Protein AF-A0A0D3B4V9-F1 (afdb_monomer_lite)

pLDDT: mean 72.5, std 13.06, range [31.33, 91.0]

Structure (mmCIF, N/CA/C/O backbone):
data_AF-A0A0D3B4V9-F1
#
_entry.id   AF-A0A0D3B4V9-F1
#
loop_
_atom_site.group_PDB
_atom_site.id
_atom_site.type_symbol
_atom_site.label_atom_id
_atom_site.label_alt_id
_atom_site.label_comp_id
_atom_site.label_asym_id
_atom_site.label_entity_id
_atom_site.label_seq_id
_atom_site.pdbx_PDB_ins_code
_atom_site.Cartn_x
_atom_site.Cartn_y
_atom_site.Cartn_z
_atom_site.occupancy
_atom_site.B_iso_or_equiv
_atom_site.auth_seq_id
_atom_site.auth_comp_id
_atom_site.auth_asym_id
_atom_site.auth_atom_id
_atom_site.pdbx_PDB_model_num
ATOM 1 N N . MET A 1 1 ? -66.317 37.861 116.260 1.00 33.59 1 MET A N 1
ATOM 2 C CA . MET A 1 1 ? -66.337 36.387 116.165 1.00 33.59 1 MET A CA 1
ATOM 3 C C . MET A 1 1 ? -65.872 36.013 114.770 1.00 33.59 1 MET A C 1
ATOM 5 O O . MET A 1 1 ? -66.679 35.952 113.853 1.00 33.59 1 MET A O 1
ATOM 9 N N . GLU A 1 2 ? -64.557 35.891 114.591 1.00 39.44 2 GLU A N 1
ATOM 10 C CA . GLU A 1 2 ? -63.971 35.376 113.352 1.00 39.44 2 GLU A CA 1
ATOM 11 C C . GLU A 1 2 ? -64.182 33.865 113.325 1.00 39.44 2 GLU A C 1
ATOM 13 O O . GLU A 1 2 ? -63.666 33.138 114.172 1.00 39.44 2 GLU A O 1
ATOM 18 N N . THR A 1 3 ? -64.994 33.395 112.386 1.00 47.38 3 THR A N 1
ATOM 19 C CA . THR A 1 3 ? -65.165 31.973 112.121 1.00 47.38 3 THR A CA 1
ATOM 20 C C . THR A 1 3 ? -63.872 31.440 111.511 1.00 47.38 3 THR A C 1
ATOM 22 O O . THR A 1 3 ? -63.506 31.781 110.385 1.00 47.38 3 THR A O 1
ATOM 25 N N . THR A 1 4 ? -63.147 30.611 112.260 1.00 51.94 4 THR A N 1
ATOM 26 C CA . THR A 1 4 ? -62.077 29.768 111.726 1.00 51.94 4 THR A CA 1
ATOM 27 C C . THR A 1 4 ? -62.685 28.861 110.661 1.00 51.94 4 THR A C 1
ATOM 29 O O . THR A 1 4 ? -63.383 27.895 110.954 1.00 51.94 4 THR A O 1
ATOM 32 N N . LYS A 1 5 ? -62.487 29.227 109.395 1.00 58.50 5 LYS A N 1
ATOM 33 C CA . LYS A 1 5 ? -62.907 28.425 108.249 1.00 58.50 5 LYS A CA 1
ATOM 34 C C . LYS A 1 5 ? -62.027 27.174 108.188 1.00 58.50 5 LYS A C 1
ATOM 36 O O . LYS A 1 5 ? -60.846 27.273 107.862 1.00 58.50 5 LYS A O 1
ATOM 41 N N . ASP A 1 6 ? -62.595 26.020 108.520 1.00 65.69 6 ASP A N 1
ATOM 42 C CA . ASP A 1 6 ? -61.919 24.730 108.393 1.00 65.69 6 ASP A CA 1
ATOM 43 C C . ASP A 1 6 ? -61.948 24.259 106.931 1.00 65.69 6 ASP A C 1
ATOM 45 O O . ASP A 1 6 ? -62.986 23.860 106.397 1.00 65.69 6 ASP A O 1
ATOM 49 N N . TYR A 1 7 ? -60.783 24.329 106.285 1.00 65.94 7 TYR A N 1
ATOM 50 C CA . TYR A 1 7 ? -60.588 23.932 104.892 1.00 65.94 7 TYR A CA 1
ATOM 51 C C . TYR A 1 7 ? -60.899 22.449 104.668 1.00 65.94 7 TYR A C 1
ATOM 53 O O . TYR A 1 7 ? -61.465 22.101 103.635 1.00 65.94 7 TYR A O 1
ATOM 61 N N . VAL A 1 8 ? -60.564 21.576 105.622 1.00 63.47 8 VAL A N 1
ATOM 62 C CA . VAL A 1 8 ? -60.749 20.125 105.470 1.00 63.47 8 VAL A CA 1
ATO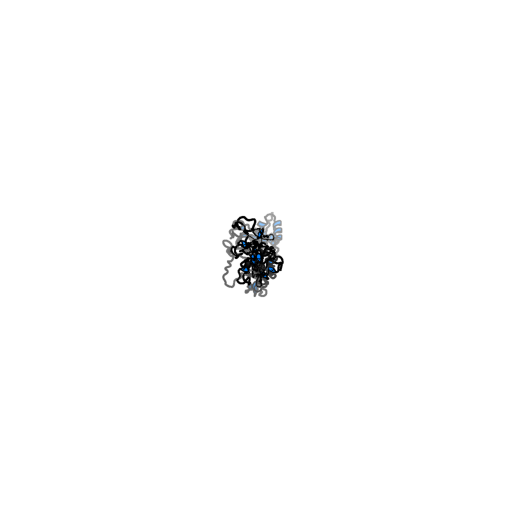M 63 C C . VAL A 1 8 ? -62.240 19.796 105.419 1.00 63.47 8 VAL A C 1
ATOM 65 O O . VAL A 1 8 ? -62.691 19.046 104.551 1.00 63.47 8 VAL A O 1
ATOM 68 N N . THR A 1 9 ? -63.020 20.439 106.286 1.00 66.88 9 THR A N 1
ATOM 69 C CA . THR A 1 9 ? -64.473 20.266 106.344 1.00 66.88 9 THR A CA 1
ATOM 70 C C . THR A 1 9 ? -65.183 20.876 105.125 1.00 66.88 9 THR A C 1
ATOM 72 O O . THR A 1 9 ? -66.074 20.242 104.559 1.00 66.88 9 THR A O 1
ATOM 75 N N . ASP A 1 10 ? -64.773 22.057 104.644 1.00 69.06 10 ASP A N 1
ATOM 76 C CA . ASP A 1 10 ? -65.411 22.705 103.481 1.00 69.06 10 ASP A CA 1
ATOM 77 C C . ASP A 1 10 ? -65.150 21.928 102.170 1.00 69.06 10 ASP A C 1
ATOM 79 O O . ASP A 1 10 ? -66.046 21.799 101.332 1.00 69.06 10 ASP A O 1
ATOM 83 N N . PHE A 1 11 ? -63.970 21.309 102.026 1.00 68.69 11 PHE A N 1
ATOM 84 C CA . PHE A 1 11 ? -63.655 20.404 100.913 1.00 68.69 11 PHE A CA 1
ATOM 85 C C . PHE A 1 11 ? -64.444 19.092 100.967 1.00 68.69 11 PHE A C 1
ATOM 87 O O . PHE A 1 11 ? -64.945 18.648 99.935 1.00 68.69 11 PHE A O 1
ATOM 94 N N . ALA A 1 12 ? -64.596 18.489 102.150 1.00 66.69 12 ALA A N 1
ATOM 95 C CA . ALA A 1 12 ? -65.369 17.258 102.317 1.00 66.69 12 ALA A CA 1
ATOM 96 C C . ALA A 1 12 ? -66.861 17.448 101.983 1.00 66.69 12 ALA A C 1
ATOM 98 O O . ALA A 1 12 ? -67.499 16.528 101.473 1.00 66.69 12 ALA A O 1
ATOM 99 N N . ILE A 1 13 ? -67.403 18.648 102.231 1.00 71.06 13 ILE A N 1
ATOM 100 C CA . ILE A 1 13 ? -68.800 18.998 101.940 1.00 71.06 13 ILE A CA 1
ATOM 101 C C . ILE A 1 13 ? -68.994 19.394 100.470 1.00 71.06 13 ILE A C 1
ATOM 103 O O . ILE A 1 13 ? -69.961 18.966 99.842 1.00 71.06 13 ILE A O 1
ATOM 107 N N . ARG A 1 14 ? -68.109 20.230 99.909 1.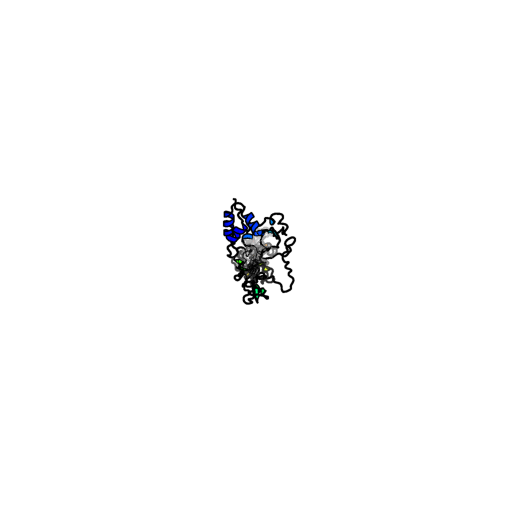00 69.25 14 ARG A N 1
ATOM 108 C CA . ARG A 1 14 ? -68.306 20.815 98.567 1.00 69.25 14 ARG A CA 1
ATOM 109 C C . ARG A 1 14 ? -67.734 19.972 97.434 1.00 69.25 14 ARG A C 1
ATOM 111 O O . ARG A 1 14 ? -68.267 20.015 96.329 1.00 69.25 14 ARG A O 1
ATOM 118 N N . CYS A 1 15 ? -66.698 19.186 97.711 1.00 71.75 15 CYS A N 1
ATOM 119 C CA . CYS A 1 15 ? -66.047 18.301 96.750 1.00 71.75 15 CYS A CA 1
ATOM 120 C C . CYS A 1 15 ? -65.990 16.862 97.305 1.00 71.75 15 CYS A C 1
ATOM 122 O O . CYS A 1 15 ? -64.900 16.335 97.518 1.00 71.75 15 CYS A O 1
ATOM 124 N N . PRO A 1 16 ? -67.133 16.206 97.586 1.00 67.19 16 PRO A N 1
ATOM 125 C CA . PRO A 1 16 ? -67.139 14.883 98.202 1.00 67.19 16 PRO A CA 1
ATOM 126 C C . PRO A 1 16 ? -66.534 13.820 97.277 1.00 67.19 16 PRO A C 1
ATOM 128 O O . PRO A 1 16 ? -66.895 13.705 96.103 1.00 67.19 16 PRO A O 1
ATOM 131 N N . MET A 1 17 ? -65.652 12.990 97.839 1.00 56.31 17 MET A N 1
ATOM 132 C CA . MET A 1 17 ? -65.051 11.853 97.130 1.00 56.31 17 MET A CA 1
ATOM 133 C C . MET A 1 17 ? -66.067 10.751 96.809 1.00 56.31 17 MET A C 1
ATOM 135 O O . MET A 1 17 ? -65.938 10.095 95.783 1.00 56.31 17 MET A O 1
ATOM 139 N N . LYS A 1 18 ? -67.100 10.582 97.648 1.00 63.19 18 LYS A N 1
ATOM 140 C CA . LYS A 1 18 ? -68.182 9.603 97.441 1.00 63.19 18 LYS A CA 1
ATOM 141 C C . LYS A 1 18 ? -68.951 9.831 96.133 1.00 63.19 18 LYS A C 1
ATOM 143 O O . LYS A 1 18 ? -69.443 8.870 95.556 1.00 63.19 18 LYS A O 1
ATOM 148 N N . ASP A 1 19 ? -69.014 11.079 95.675 1.00 65.44 19 ASP A N 1
ATOM 149 C CA . ASP A 1 19 ? -69.764 11.474 94.479 1.00 65.44 19 ASP A CA 1
ATOM 150 C C . ASP A 1 19 ? -68.837 11.828 93.300 1.00 65.44 19 ASP A C 1
ATOM 152 O O . ASP A 1 19 ? -69.268 12.506 92.370 1.00 65.44 19 ASP A O 1
ATOM 156 N N . GLU A 1 20 ? -67.552 11.452 93.361 1.00 62.78 20 GLU A N 1
ATOM 157 C CA . GLU A 1 20 ? -66.534 11.719 92.324 1.00 62.78 20 GLU A CA 1
ATOM 158 C C . GLU A 1 20 ? -66.349 13.210 91.957 1.00 62.78 20 GLU A C 1
ATOM 160 O O . GLU A 1 20 ? -65.809 13.561 90.908 1.00 62.78 20 GLU A O 1
ATOM 165 N N . LYS A 1 21 ? -66.733 14.136 92.844 1.00 66.19 21 LYS A N 1
ATOM 166 C CA . LYS A 1 21 ? -66.650 15.593 92.602 1.00 66.19 21 LYS A CA 1
ATOM 167 C C . LYS A 1 21 ? -65.279 16.202 92.913 1.00 66.19 21 LYS A C 1
ATOM 169 O O . LYS A 1 21 ? -65.114 17.422 92.872 1.00 66.19 21 LYS A O 1
ATOM 174 N N . TYR A 1 22 ? -64.281 15.377 93.222 1.00 66.50 22 TYR A N 1
ATOM 175 C CA . TYR A 1 22 ? -62.941 15.817 93.611 1.00 66.50 22 TYR A CA 1
ATOM 176 C C . TYR A 1 22 ? -62.077 16.144 92.377 1.00 66.50 22 TYR A C 1
ATOM 178 O O . TYR A 1 22 ? -61.248 15.346 91.945 1.00 66.50 22 TYR A O 1
ATOM 186 N N . ASN A 1 23 ? -62.295 17.319 91.774 1.00 62.84 23 ASN A N 1
ATOM 187 C CA . ASN A 1 23 ? -61.617 17.760 90.548 1.00 62.84 23 ASN A CA 1
ATOM 188 C C . ASN A 1 23 ? -61.030 19.187 90.651 1.00 62.84 23 ASN A C 1
ATOM 190 O O . ASN A 1 23 ? -61.327 19.937 91.584 1.00 62.84 23 ASN A O 1
ATOM 194 N N . LYS A 1 24 ? -60.194 19.571 89.668 1.00 66.31 24 LYS A N 1
ATOM 195 C CA . LYS A 1 24 ? -59.472 20.865 89.631 1.00 66.31 24 LYS A CA 1
ATOM 196 C C . LYS A 1 24 ? -60.412 22.071 89.748 1.00 66.31 24 LYS A C 1
ATOM 198 O O . LYS A 1 24 ? -60.095 23.025 90.450 1.00 66.31 24 LYS A O 1
ATOM 203 N N . GLN A 1 25 ? -61.580 22.011 89.106 1.00 69.56 25 GLN A N 1
ATOM 204 C CA . GLN A 1 25 ? -62.563 23.099 89.113 1.00 69.56 25 GLN A CA 1
ATOM 205 C C . GLN A 1 25 ? -63.239 23.265 90.480 1.00 69.56 25 GLN A C 1
ATOM 207 O O . GLN A 1 25 ? -63.401 24.393 90.943 1.00 69.56 25 GLN A O 1
ATOM 212 N N . CYS A 1 26 ? -63.586 22.161 91.147 1.00 71.75 26 CYS A N 1
ATOM 213 C CA . CYS A 1 26 ? -64.174 22.184 92.485 1.00 71.75 26 CYS A CA 1
ATOM 214 C C . CYS A 1 26 ? -63.174 22.719 93.521 1.00 71.75 26 CYS A C 1
ATOM 216 O O . CYS A 1 26 ? -63.493 23.633 94.283 1.00 71.75 26 CYS A O 1
ATOM 218 N N . ALA A 1 27 ? -61.928 22.232 93.483 1.00 67.88 27 ALA A N 1
ATOM 219 C CA . ALA A 1 27 ? -60.861 22.710 94.361 1.00 67.88 27 ALA A CA 1
ATOM 220 C C . ALA A 1 27 ? -60.603 24.220 94.202 1.00 67.88 27 ALA A C 1
ATOM 222 O O . ALA A 1 27 ? -60.459 24.934 95.195 1.00 67.88 27 ALA A O 1
ATOM 223 N N . ASP A 1 28 ? -60.632 24.728 92.967 1.00 69.25 28 ASP A N 1
ATOM 224 C CA . ASP A 1 28 ? -60.442 26.153 92.683 1.00 69.25 28 ASP A CA 1
ATOM 225 C C . ASP A 1 28 ? -61.566 27.033 93.229 1.00 69.25 28 ASP A C 1
ATOM 227 O O . ASP A 1 28 ? -61.306 28.145 93.694 1.00 69.25 28 ASP A O 1
ATOM 231 N N . GLN A 1 29 ? -62.808 26.549 93.222 1.00 70.69 29 GLN A N 1
ATOM 232 C CA . GLN A 1 29 ? -63.940 27.270 93.803 1.00 70.69 29 GLN A CA 1
ATOM 233 C C . GLN A 1 29 ? -63.843 27.352 95.329 1.00 70.69 29 GLN A C 1
ATOM 235 O O . GLN A 1 29 ? -64.058 28.427 95.898 1.00 70.69 29 GLN A O 1
ATOM 240 N N . VAL A 1 30 ? -63.468 26.254 95.994 1.00 71.06 30 VAL A N 1
ATOM 241 C CA . VAL A 1 30 ? -63.301 26.234 97.455 1.00 71.06 30 VAL A CA 1
ATOM 242 C C . VAL A 1 30 ? -62.159 27.162 97.872 1.00 71.06 30 VAL A C 1
ATOM 244 O O . VAL A 1 30 ? -62.372 28.057 98.691 1.00 71.06 30 VAL A O 1
ATOM 247 N N . ILE A 1 31 ? -60.988 27.058 97.233 1.00 71.50 31 ILE A N 1
ATOM 248 C CA . ILE A 1 31 ? -59.807 27.889 97.534 1.00 71.50 31 ILE A CA 1
ATOM 249 C C . ILE A 1 31 ? -60.100 29.385 97.320 1.00 71.50 31 ILE A C 1
ATOM 251 O O . ILE A 1 31 ? -59.789 30.203 98.192 1.00 71.50 31 ILE A O 1
ATOM 255 N N . ARG A 1 32 ? -60.776 29.758 96.220 1.00 69.00 32 ARG A N 1
ATOM 256 C CA . ARG A 1 32 ? -61.193 31.153 95.958 1.00 69.00 32 ARG A CA 1
ATOM 257 C C . ARG A 1 32 ? -62.161 31.696 97.012 1.00 69.00 32 ARG A C 1
ATOM 259 O O . ARG A 1 32 ? -62.114 32.883 97.318 1.00 69.00 32 ARG A O 1
ATOM 266 N N . SER A 1 33 ? -63.017 30.850 97.585 1.00 66.38 33 SER A N 1
ATOM 267 C CA . SER A 1 33 ? -64.017 31.262 98.585 1.00 66.38 33 SER A CA 1
ATOM 268 C C . SER A 1 33 ? -63.455 31.461 100.008 1.00 66.38 33 SER A C 1
ATOM 270 O O . SER A 1 33 ? -64.112 32.057 100.875 1.00 66.38 33 SER A O 1
ATOM 272 N N . LEU A 1 34 ? -62.232 30.982 100.268 1.00 67.31 34 LEU A N 1
ATOM 273 C CA . LEU A 1 34 ? -61.593 30.997 101.591 1.00 67.31 34 LEU A CA 1
ATOM 274 C C . LEU A 1 34 ? -60.459 32.040 101.713 1.00 67.31 34 LEU A C 1
ATOM 276 O O . LEU A 1 34 ? -60.213 32.532 102.812 1.00 67.31 34 LEU A O 1
ATOM 280 N N . GLY A 1 35 ? -59.874 32.478 100.591 1.00 60.12 35 GLY A N 1
ATOM 281 C CA . GLY A 1 35 ? -59.336 33.835 100.408 1.00 60.12 35 GLY A CA 1
ATOM 282 C C . GLY A 1 35 ? -58.067 34.259 101.165 1.00 60.12 35 GLY A C 1
ATOM 283 O O . GLY A 1 35 ? -57.835 35.462 101.248 1.00 60.12 35 GLY A O 1
ATOM 284 N N . LYS A 1 36 ? -57.248 33.353 101.729 1.00 61.62 36 LYS A N 1
ATOM 285 C CA . LYS A 1 36 ? -56.050 33.759 102.511 1.00 61.62 36 LYS A CA 1
ATOM 286 C C . LYS A 1 36 ? -54.747 32.959 102.298 1.00 61.62 36 LYS A C 1
ATOM 288 O O . LYS A 1 36 ? -53.766 33.265 102.964 1.00 61.62 36 LYS A O 1
ATOM 293 N N . LEU A 1 37 ? -54.687 31.978 101.394 1.00 61.72 37 LEU A N 1
ATOM 294 C CA . LEU A 1 37 ? -53.475 31.171 101.143 1.00 61.72 37 LEU A CA 1
ATOM 295 C C . LEU A 1 37 ? -53.239 30.957 99.642 1.00 61.72 37 LEU A C 1
ATOM 297 O O . LEU A 1 37 ? -54.199 30.860 98.875 1.00 61.72 37 LEU A O 1
ATOM 301 N N . GLU A 1 38 ? -51.969 30.856 99.230 1.00 66.62 38 GLU A N 1
ATOM 302 C CA . GLU A 1 38 ? -51.616 30.455 97.864 1.00 66.62 38 GLU A CA 1
ATOM 303 C C . GLU A 1 38 ? -52.162 29.055 97.560 1.00 66.62 38 GLU A C 1
ATOM 305 O O . GLU A 1 38 ? -52.033 28.121 98.356 1.00 66.62 38 GLU A O 1
ATOM 310 N N . ARG A 1 39 ? -52.760 28.906 96.372 1.00 70.31 39 ARG A N 1
ATOM 311 C CA . ARG A 1 39 ? -53.375 27.664 95.879 1.00 70.31 39 ARG A CA 1
ATOM 312 C C . ARG A 1 39 ? -52.453 26.447 96.029 1.00 70.31 39 ARG A C 1
ATOM 314 O O . ARG A 1 39 ? -52.913 25.380 96.427 1.00 70.31 39 ARG A O 1
ATOM 321 N N . SER A 1 40 ? -51.167 26.615 95.736 1.00 66.25 40 SER A N 1
ATOM 322 C CA . SER A 1 40 ? -50.138 25.573 95.824 1.00 66.25 40 SER A CA 1
ATOM 323 C C . SER A 1 40 ? -49.914 25.092 97.264 1.00 66.25 40 SER A C 1
ATOM 325 O O . SER A 1 40 ? -49.822 23.889 97.494 1.00 66.25 40 SER A O 1
ATOM 327 N N . ALA A 1 41 ? -49.894 25.997 98.248 1.00 67.94 41 ALA A N 1
ATOM 328 C CA . ALA A 1 41 ? -49.710 25.661 99.661 1.00 67.94 41 ALA A CA 1
ATOM 329 C C . ALA A 1 41 ? -50.896 24.858 100.224 1.00 67.94 41 ALA A C 1
ATOM 331 O O . ALA A 1 41 ? -50.702 23.890 100.959 1.00 67.94 41 ALA A O 1
ATOM 332 N N . VAL A 1 42 ? -52.124 25.212 99.825 1.00 69.88 42 VAL A N 1
ATOM 333 C CA . VAL A 1 42 ? -53.348 24.497 100.232 1.00 69.88 42 VAL A CA 1
ATOM 334 C C . VAL A 1 42 ? -53.401 23.097 99.618 1.00 69.88 42 VAL A C 1
ATOM 336 O O . VAL A 1 42 ? -53.692 22.127 100.317 1.00 69.88 42 VAL A O 1
ATOM 339 N N . LEU A 1 43 ? -53.073 22.972 98.329 1.00 69.19 43 LEU A N 1
ATOM 340 C CA . LEU A 1 43 ? -53.035 21.678 97.648 1.00 69.19 43 LEU A CA 1
ATOM 341 C C . LEU A 1 43 ? -51.939 20.767 98.219 1.00 69.19 43 LEU A C 1
ATOM 343 O O . LEU A 1 43 ? -52.211 19.598 98.475 1.00 69.19 43 LEU A O 1
ATOM 347 N N . LYS A 1 44 ? -50.742 21.294 98.520 1.00 67.62 44 LYS A N 1
ATOM 348 C CA . LYS A 1 44 ? -49.663 20.527 99.173 1.00 67.62 44 LYS A CA 1
ATOM 349 C C . LYS A 1 44 ? -50.066 20.014 100.560 1.00 67.62 44 LYS A C 1
ATOM 351 O O . LYS A 1 44 ? -49.808 18.854 100.875 1.00 67.62 44 LYS A O 1
ATOM 356 N N . ALA A 1 45 ? -50.753 20.831 101.363 1.00 67.00 45 ALA A N 1
ATOM 357 C CA . ALA A 1 45 ? -51.266 20.412 102.668 1.00 67.00 45 ALA A CA 1
ATOM 358 C C . ALA A 1 45 ? -52.332 19.306 102.550 1.00 67.00 45 ALA A C 1
ATOM 360 O O . ALA A 1 45 ? -52.280 18.327 103.290 1.00 67.00 45 ALA A O 1
ATOM 361 N N . LEU A 1 46 ? -53.250 19.402 101.585 1.00 68.81 46 LEU A N 1
ATOM 362 C CA . LEU A 1 46 ? -54.271 18.374 101.342 1.00 68.81 46 LEU A CA 1
ATOM 363 C C . LEU A 1 46 ? -53.663 17.060 100.827 1.00 68.81 46 LEU A C 1
ATOM 365 O O . LEU A 1 46 ? -53.990 15.984 101.326 1.00 68.81 46 LEU A O 1
ATOM 369 N N . CYS A 1 47 ? -52.733 17.140 99.873 1.00 69.94 47 CYS A N 1
ATOM 370 C CA . CYS A 1 47 ? -52.071 15.970 99.293 1.00 69.94 47 CYS A CA 1
ATOM 371 C C . CYS A 1 47 ? -51.118 15.267 100.277 1.00 69.94 47 CYS A C 1
ATOM 373 O O . CYS A 1 47 ? -50.824 14.083 100.116 1.00 69.94 47 CYS A O 1
ATOM 375 N N . SER A 1 48 ? -50.689 15.947 101.348 1.00 65.25 48 SER A N 1
ATOM 376 C CA . SER A 1 48 ? -49.863 15.348 102.402 1.00 65.25 48 SER A CA 1
ATOM 377 C C . SER A 1 48 ? -50.562 14.219 103.177 1.00 65.25 48 SER A C 1
ATOM 379 O O . SER A 1 48 ? -49.869 13.369 103.734 1.00 65.25 48 SER A O 1
ATOM 381 N N . GLY A 1 49 ? -51.900 14.149 103.152 1.00 63.12 49 GLY A N 1
ATOM 382 C CA . GLY A 1 49 ? -52.697 13.148 103.871 1.00 63.12 49 GLY A CA 1
ATOM 383 C C . GLY A 1 49 ? -52.893 11.793 103.170 1.00 63.12 49 GLY A C 1
ATOM 384 O O . GLY A 1 49 ? -53.410 10.870 103.796 1.00 63.12 49 GLY A O 1
ATOM 385 N N . PHE A 1 50 ? -52.498 11.637 101.900 1.00 66.12 50 PHE A N 1
ATOM 386 C CA . PHE A 1 50 ? -52.741 10.407 101.121 1.00 66.12 50 PHE A CA 1
ATOM 387 C C . PHE A 1 50 ? -51.564 9.423 101.175 1.00 66.12 50 PHE A C 1
ATOM 389 O O . PHE A 1 50 ? -50.416 9.821 101.341 1.00 66.12 50 PHE A O 1
ATOM 396 N N . ARG A 1 51 ? -51.794 8.113 101.040 1.00 56.78 51 ARG A N 1
ATOM 397 C CA . ARG A 1 51 ? -50.679 7.155 100.891 1.00 56.78 51 ARG A CA 1
ATOM 398 C C . ARG A 1 51 ? -50.131 7.212 99.466 1.00 56.78 51 ARG A C 1
ATOM 400 O O . ARG A 1 51 ? -50.878 7.516 98.538 1.00 56.78 51 ARG A O 1
ATOM 407 N N . GLU A 1 52 ? -48.848 6.896 99.307 1.00 54.72 52 GLU A N 1
ATOM 408 C CA . GLU A 1 52 ? -48.222 6.797 97.983 1.00 54.72 52 GLU A CA 1
ATOM 409 C C . GLU A 1 52 ? -49.043 5.887 97.060 1.00 54.72 52 GLU A C 1
ATOM 411 O O . GLU A 1 52 ? -49.501 4.828 97.494 1.00 54.72 52 GLU A O 1
ATOM 416 N N . THR A 1 53 ? -49.234 6.295 95.803 1.00 53.34 53 THR A N 1
ATOM 417 C CA . THR A 1 53 ? -50.014 5.618 94.740 1.00 53.34 53 THR A CA 1
ATOM 418 C C . THR A 1 53 ? -51.536 5.601 94.912 1.00 53.34 53 THR A C 1
ATOM 420 O O . THR A 1 53 ? -52.245 5.052 94.069 1.00 53.34 53 THR A O 1
ATOM 423 N N . THR A 1 54 ? -52.052 6.218 95.976 1.00 59.91 54 THR A N 1
ATOM 424 C CA . THR A 1 54 ? -53.497 6.335 96.255 1.00 59.91 54 THR A CA 1
ATOM 425 C C . THR A 1 54 ? -54.000 7.771 96.124 1.00 59.91 54 THR A C 1
ATOM 427 O O . THR A 1 54 ? -55.101 8.097 96.568 1.00 59.91 54 THR A O 1
ATOM 430 N N . GLU A 1 55 ? -53.179 8.651 95.552 1.00 64.62 55 GLU A N 1
ATOM 431 C CA . GLU A 1 55 ? -53.461 10.073 95.505 1.00 64.62 55 GLU A CA 1
ATOM 432 C C . GLU A 1 55 ? -54.512 10.436 94.446 1.00 64.62 55 GLU A C 1
ATOM 434 O O . GLU A 1 55 ? -54.540 9.866 93.351 1.00 64.62 55 GLU A O 1
ATOM 439 N N . PRO A 1 56 ? -55.356 11.443 94.725 1.00 65.94 56 PRO A N 1
ATOM 440 C CA . PRO A 1 56 ? -56.241 12.018 93.724 1.00 65.94 56 PRO A CA 1
ATOM 441 C C . PRO A 1 56 ? -55.460 12.584 92.523 1.00 65.94 56 PRO A C 1
ATOM 443 O O . PRO A 1 56 ? -54.387 13.154 92.724 1.00 65.94 56 PRO A O 1
ATOM 446 N N . PRO A 1 57 ? -56.016 12.577 91.295 1.00 67.50 57 PRO A N 1
ATOM 447 C CA . PRO A 1 57 ? -55.356 13.138 90.108 1.00 67.50 57 PRO A CA 1
ATOM 448 C C . PRO A 1 57 ? -54.907 14.601 90.252 1.00 67.50 57 PRO A C 1
ATOM 450 O O . PRO A 1 57 ? -53.921 15.013 89.651 1.00 67.50 57 PRO A O 1
ATOM 453 N N . ILE A 1 58 ? -55.598 15.393 91.082 1.00 68.12 58 ILE A N 1
ATOM 454 C CA . ILE A 1 58 ? -55.217 16.781 91.389 1.00 68.12 58 ILE A CA 1
ATOM 455 C C . ILE A 1 58 ? -53.887 16.882 92.160 1.00 68.12 58 ILE A C 1
ATOM 457 O O . ILE A 1 58 ? -53.250 17.927 92.118 1.00 68.12 58 ILE A O 1
ATOM 461 N N . CYS A 1 59 ? -53.454 15.807 92.828 1.00 68.75 59 CYS A N 1
ATOM 462 C CA . CYS A 1 59 ? -52.169 15.703 93.522 1.00 68.75 59 CYS A CA 1
ATOM 463 C C . CYS A 1 59 ? -51.001 15.319 92.591 1.00 68.75 59 CYS A C 1
ATOM 465 O O . CYS A 1 59 ? -49.856 15.294 93.030 1.00 68.75 59 CYS A O 1
ATOM 467 N N . LEU A 1 60 ? -51.274 15.051 91.309 1.00 65.88 60 LEU A N 1
ATOM 468 C CA . LEU A 1 60 ? -50.292 14.628 90.304 1.00 65.88 60 LEU A CA 1
ATOM 469 C C . LEU A 1 60 ? -50.092 15.681 89.197 1.00 65.88 60 LEU A C 1
ATOM 471 O O . LEU A 1 60 ? -49.647 15.350 88.102 1.00 65.88 60 LEU A O 1
ATOM 475 N N . THR A 1 61 ? -50.486 16.935 89.439 1.00 66.19 61 THR A N 1
ATOM 476 C CA . THR A 1 61 ? -50.322 18.032 88.473 1.00 66.19 61 THR A CA 1
ATOM 477 C C . THR A 1 61 ? -48.974 18.730 88.644 1.00 66.19 61 THR A C 1
ATOM 479 O O . THR A 1 61 ? -48.578 18.990 89.778 1.00 66.19 61 THR A O 1
ATOM 482 N N . GLU A 1 62 ? -48.351 19.157 87.543 1.00 64.56 62 GLU A N 1
ATOM 483 C CA . GLU A 1 62 ? -47.064 19.885 87.530 1.00 64.56 62 GLU A CA 1
ATOM 484 C C . GLU A 1 62 ? -47.051 21.130 88.446 1.00 64.56 62 GLU A C 1
ATOM 486 O O . GLU A 1 62 ? -46.032 21.466 89.041 1.00 64.56 62 GLU A O 1
ATOM 491 N N . ASP A 1 63 ? -48.211 21.769 88.652 1.00 65.00 63 ASP A N 1
ATOM 492 C CA . ASP A 1 63 ? -48.396 22.969 89.487 1.00 65.00 63 ASP A CA 1
ATOM 493 C C . ASP A 1 63 ? -48.007 22.786 90.981 1.00 65.00 63 ASP A C 1
ATOM 495 O O . ASP A 1 63 ? -47.924 23.765 91.731 1.00 65.00 63 ASP A O 1
ATOM 499 N N . ILE A 1 64 ? -47.833 21.545 91.454 1.00 67.94 64 ILE A N 1
ATOM 500 C CA . ILE A 1 64 ? -47.553 21.207 92.864 1.00 67.94 64 ILE A CA 1
ATOM 501 C C . ILE A 1 64 ? -46.333 20.299 93.054 1.00 67.94 64 ILE A C 1
ATOM 503 O O . ILE A 1 64 ? -46.026 19.955 94.198 1.00 67.94 64 ILE A O 1
ATOM 507 N N . GLU A 1 65 ? -45.639 19.935 91.976 1.00 69.62 65 GLU A N 1
ATOM 508 C CA . GLU A 1 65 ? -44.389 19.179 92.045 1.00 69.62 65 GLU A CA 1
ATOM 509 C C . GLU A 1 65 ? -43.301 19.975 92.790 1.00 69.62 65 GLU A C 1
ATOM 511 O O . GLU A 1 65 ? -43.375 21.201 92.968 1.00 69.62 65 GLU A O 1
ATOM 516 N N . THR A 1 66 ? -42.303 19.272 93.321 1.00 70.44 66 THR A N 1
ATOM 517 C CA . THR A 1 66 ? -41.090 19.911 93.830 1.00 70.44 66 THR A CA 1
ATOM 518 C C . THR A 1 66 ? -40.176 20.334 92.688 1.00 70.44 66 THR A C 1
ATOM 520 O O . THR A 1 66 ? -40.431 20.057 91.525 1.00 70.44 66 THR A O 1
ATOM 523 N N . ASN A 1 67 ? -39.110 21.050 93.019 1.00 76.56 67 ASN A N 1
ATOM 524 C CA . ASN A 1 67 ? -38.043 21.413 92.091 1.00 76.56 67 ASN A CA 1
ATOM 525 C C . ASN A 1 67 ? -36.707 20.792 92.524 1.00 76.56 67 ASN A C 1
ATOM 527 O O . ASN A 1 67 ? -35.635 21.361 92.302 1.00 76.56 67 ASN A O 1
ATOM 531 N N . GLU A 1 68 ? -36.773 19.643 93.192 1.00 78.19 68 GLU A N 1
ATOM 532 C CA . GLU A 1 68 ? -35.615 18.968 93.760 1.00 78.19 68 GLU A CA 1
ATOM 533 C C . GLU A 1 68 ? -34.718 18.390 92.662 1.00 78.19 68 GLU A C 1
ATOM 535 O O . GLU A 1 68 ? -33.502 18.348 92.848 1.00 78.19 68 GLU A O 1
ATOM 540 N N . CYS A 1 69 ? -35.261 18.028 91.492 1.00 82.88 69 CYS A N 1
ATOM 541 C CA . CYS A 1 69 ? -34.444 17.581 90.363 1.00 82.88 69 CYS A CA 1
ATOM 542 C C . CYS A 1 69 ? -33.625 18.709 89.712 1.00 82.88 69 CYS A C 1
ATOM 544 O O . CYS A 1 69 ? -32.618 18.430 89.063 1.00 82.88 69 CYS A O 1
ATOM 546 N N . LEU A 1 70 ? -33.979 19.986 89.907 1.00 81.69 70 LEU A N 1
ATOM 547 C CA . LEU A 1 70 ? -33.213 21.110 89.345 1.00 81.69 70 LEU A CA 1
ATOM 548 C C . LEU A 1 70 ? -31.866 21.324 90.048 1.00 81.69 70 LEU A C 1
ATOM 550 O O . LEU A 1 70 ? -30.938 21.879 89.458 1.00 81.69 70 LEU A O 1
ATOM 554 N N . GLN A 1 71 ? -31.735 20.883 91.301 1.00 75.81 71 GLN A N 1
ATOM 555 C CA . GLN A 1 71 ? -30.503 21.011 92.076 1.00 75.81 71 GLN A CA 1
ATOM 556 C C . GLN A 1 71 ? -29.756 19.677 92.114 1.00 75.81 71 GLN A C 1
ATOM 558 O O . GLN A 1 71 ? -30.205 18.718 92.732 1.00 75.81 71 GLN A O 1
ATOM 563 N N . ASN A 1 72 ? -28.592 19.613 91.458 1.00 79.00 72 ASN A N 1
ATOM 564 C CA . ASN A 1 72 ? -27.749 18.410 91.388 1.00 79.00 72 ASN A CA 1
ATOM 565 C C . ASN A 1 72 ? -28.513 17.146 90.934 1.00 79.00 72 ASN A C 1
ATOM 567 O O . ASN A 1 72 ? -28.332 16.071 91.505 1.00 79.00 72 ASN A O 1
ATOM 571 N N . ASN A 1 73 ? -29.414 17.298 89.952 1.00 82.88 73 ASN A N 1
ATOM 572 C CA . ASN A 1 73 ? -30.317 16.246 89.469 1.00 82.88 73 ASN A CA 1
ATOM 573 C C . ASN A 1 73 ? -31.107 15.555 90.591 1.00 82.88 73 ASN A C 1
ATOM 575 O O . ASN A 1 73 ? -31.376 14.355 90.531 1.00 82.88 73 ASN A O 1
ATOM 579 N N . GLY A 1 74 ? -31.348 16.299 91.674 1.00 80.44 74 GLY A N 1
ATOM 580 C CA . GLY A 1 74 ? -31.807 15.777 92.938 1.00 80.44 74 GLY A CA 1
ATOM 581 C C . GLY A 1 74 ? -31.079 14.489 93.287 1.00 80.44 74 GLY A C 1
ATOM 582 O O . GLY A 1 74 ? -31.741 13.491 93.395 1.00 80.44 74 GLY A O 1
ATOM 583 N N . GLY A 1 75 ? -29.748 14.406 93.316 1.00 81.50 75 GLY A N 1
ATOM 584 C CA . GLY A 1 75 ? -29.002 13.192 93.704 1.00 81.50 75 GLY A CA 1
ATOM 585 C C . GLY A 1 75 ? -29.367 11.865 93.006 1.00 81.50 75 GLY A C 1
ATOM 586 O O . GLY A 1 75 ? -28.984 10.816 93.519 1.00 81.50 75 GLY A O 1
ATOM 587 N N . CYS A 1 76 ? -30.127 11.885 91.908 1.00 88.06 76 CYS A N 1
ATOM 588 C CA . CYS A 1 76 ? -30.464 10.710 91.117 1.00 88.06 76 CYS A CA 1
ATOM 589 C C . CYS A 1 76 ? -29.437 10.525 90.006 1.00 88.06 76 CYS A C 1
ATOM 591 O O . CYS A 1 76 ? -28.758 11.471 89.586 1.00 88.06 76 CYS A O 1
ATOM 593 N N . TRP A 1 77 ? -29.386 9.312 89.472 1.00 90.06 77 TRP A N 1
ATOM 594 C CA . TRP A 1 77 ? -28.498 8.984 88.375 1.00 90.06 77 TRP A CA 1
ATOM 595 C C . TRP A 1 77 ? -28.802 9.846 87.141 1.00 90.06 77 TRP A C 1
ATOM 597 O O . TRP A 1 77 ? -29.962 10.096 86.794 1.00 90.06 77 TRP A O 1
ATOM 607 N N . VAL A 1 78 ? -27.740 10.301 86.479 1.00 88.75 78 VAL A N 1
ATOM 608 C CA . VAL A 1 78 ? -27.800 11.031 85.212 1.00 88.75 78 VAL A CA 1
ATOM 609 C C . VAL A 1 78 ? -26.652 10.593 84.319 1.00 88.75 78 VAL A C 1
ATOM 611 O O . VAL A 1 78 ? -25.490 10.593 84.737 1.00 88.75 78 VAL A O 1
ATOM 614 N N . ASP A 1 79 ? -26.967 10.268 83.071 1.00 84.94 79 ASP A N 1
ATOM 615 C CA . ASP A 1 79 ? -25.955 10.104 82.038 1.00 84.94 79 ASP A CA 1
ATOM 616 C C . ASP A 1 79 ? -25.576 11.476 81.470 1.00 84.94 79 ASP A C 1
ATOM 618 O O . ASP A 1 79 ? -26.337 12.124 80.746 1.00 84.94 79 ASP A O 1
ATOM 622 N N . LYS A 1 80 ? -24.351 11.913 81.774 1.00 83.12 80 LYS A N 1
ATOM 623 C CA . LYS A 1 80 ? -23.806 13.200 81.322 1.00 83.12 80 LYS A CA 1
ATOM 624 C C . LYS A 1 80 ? -23.615 13.290 79.804 1.00 83.12 80 LYS A C 1
ATOM 626 O O . LYS A 1 80 ? -23.464 14.398 79.298 1.00 83.12 80 LYS A O 1
ATOM 631 N N . ARG A 1 81 ? -23.574 12.169 79.073 1.00 80.88 81 ARG A N 1
ATOM 632 C CA . ARG A 1 81 ? -23.334 12.162 77.617 1.00 80.88 81 ARG A CA 1
ATOM 633 C C . ARG A 1 81 ? -24.617 12.351 76.816 1.00 80.88 81 ARG A C 1
ATOM 635 O O . ARG A 1 81 ? -24.590 13.012 75.784 1.00 80.88 81 ARG A O 1
ATOM 642 N N . THR A 1 82 ? -25.714 11.770 77.287 1.00 78.88 82 THR A N 1
ATOM 643 C CA . THR A 1 82 ? -27.014 11.753 76.595 1.00 78.88 82 THR A CA 1
ATOM 644 C C . THR A 1 82 ? -28.065 12.638 77.272 1.00 78.88 82 THR A C 1
ATOM 646 O O . THR A 1 82 ? -29.157 12.808 76.736 1.00 78.88 82 THR A O 1
ATOM 649 N N . ASN A 1 83 ? -27.725 13.237 78.421 1.00 82.19 83 ASN A N 1
ATOM 650 C CA . ASN A 1 83 ? -28.604 14.056 79.261 1.00 82.19 83 ASN A CA 1
ATOM 651 C C . ASN A 1 83 ? -29.874 13.315 79.724 1.00 82.19 83 ASN A C 1
ATOM 653 O O . ASN A 1 83 ? -30.919 13.919 79.962 1.00 82.19 83 ASN A O 1
ATOM 657 N N . ILE A 1 84 ? -29.784 11.989 79.833 1.00 86.56 84 ILE A N 1
ATOM 658 C CA . ILE A 1 84 ? -30.856 11.125 80.322 1.00 86.56 84 ILE A CA 1
ATOM 659 C C . ILE A 1 84 ? -30.788 11.095 81.850 1.00 86.56 84 ILE A C 1
ATOM 661 O O . ILE A 1 84 ? -29.739 10.803 82.422 1.00 86.56 84 ILE A O 1
ATOM 665 N N . THR A 1 85 ? -31.910 11.374 82.514 1.00 87.94 85 THR A N 1
ATOM 666 C CA . THR A 1 85 ? -31.997 11.435 83.979 1.00 87.94 85 THR A CA 1
ATOM 667 C C . THR A 1 85 ? -33.001 10.438 84.545 1.00 87.94 85 THR A C 1
ATOM 669 O O . THR A 1 85 ? -34.056 10.193 83.962 1.00 87.94 85 THR A O 1
ATOM 672 N N . ALA A 1 86 ? -32.668 9.876 85.708 1.00 88.12 86 ALA A N 1
ATOM 673 C CA . ALA A 1 86 ? -33.574 9.086 86.529 1.00 88.12 86 ALA A CA 1
ATOM 674 C C . ALA A 1 86 ? -34.371 9.932 87.542 1.00 88.12 86 ALA A C 1
ATOM 676 O O . ALA A 1 86 ? -35.167 9.374 88.293 1.00 88.12 86 ALA A O 1
ATOM 677 N N . CYS A 1 87 ? -34.167 11.253 87.606 1.00 86.62 87 CYS A N 1
ATOM 678 C CA . CYS A 1 87 ? -34.887 12.119 88.538 1.00 86.62 87 CYS A CA 1
ATOM 679 C C . CYS A 1 87 ? -36.244 12.532 87.978 1.00 86.62 87 CYS A C 1
ATOM 681 O O . CYS A 1 87 ? -36.330 13.073 86.875 1.00 86.62 87 CYS A O 1
ATOM 683 N N . ARG A 1 88 ? -37.298 12.328 88.767 1.00 83.75 88 ARG A N 1
ATOM 684 C CA . ARG A 1 88 ? -38.624 12.879 88.499 1.00 83.75 88 ARG A CA 1
ATOM 685 C C . ARG A 1 88 ? -39.146 13.579 89.746 1.00 83.75 88 ARG A C 1
ATOM 687 O O . ARG A 1 88 ? -39.259 12.946 90.797 1.00 83.75 88 ARG A O 1
ATOM 694 N N . ASP A 1 89 ? -39.465 14.861 89.619 1.00 78.00 89 ASP A N 1
ATOM 695 C CA . ASP A 1 89 ? -40.109 15.616 90.687 1.00 78.00 89 ASP A CA 1
ATOM 696 C C . ASP A 1 89 ? -41.528 15.080 90.935 1.00 78.00 89 ASP A C 1
ATOM 698 O O . ASP A 1 89 ? -42.204 14.554 90.052 1.00 78.00 89 ASP A O 1
ATOM 702 N N . THR A 1 90 ? -41.954 15.131 92.188 1.00 69.50 90 THR A N 1
ATOM 703 C CA . THR A 1 90 ? -43.286 14.729 92.645 1.00 69.50 90 THR A CA 1
ATOM 704 C C . THR A 1 90 ? -43.777 15.762 93.651 1.00 69.50 90 THR A C 1
ATOM 706 O O . THR A 1 90 ? -43.012 16.588 94.141 1.00 69.50 90 THR A O 1
ATOM 709 N N . PHE A 1 91 ? -45.051 15.727 94.029 1.00 67.75 91 PHE A N 1
ATOM 710 C CA . PHE A 1 91 ? -45.582 16.665 95.025 1.00 67.75 91 PHE A CA 1
ATOM 711 C C . PHE A 1 91 ? -44.997 16.479 96.447 1.00 67.75 91 PHE A C 1
ATOM 713 O O . PHE A 1 91 ? -45.203 17.336 97.307 1.00 67.75 91 PHE A O 1
ATOM 720 N N . ARG A 1 92 ? -44.284 15.370 96.711 1.00 65.25 92 ARG A N 1
ATOM 721 C CA . ARG A 1 92 ? -43.674 15.014 98.010 1.00 65.25 92 ARG A CA 1
ATOM 722 C C . ARG A 1 92 ? -42.152 15.158 98.068 1.00 65.25 92 ARG A C 1
ATOM 724 O O . ARG A 1 92 ? -41.569 14.859 99.105 1.00 65.25 92 ARG A O 1
ATOM 731 N N . GLY A 1 93 ? -41.530 15.599 96.981 1.00 73.00 93 GLY A N 1
ATOM 732 C CA . GLY A 1 93 ? -40.084 15.563 96.780 1.00 73.00 93 GLY A CA 1
ATOM 733 C C . GLY A 1 93 ? -39.772 14.924 95.438 1.00 73.00 93 GLY A C 1
ATOM 734 O O . GLY A 1 93 ? -40.626 14.853 94.560 1.00 73.00 93 GLY A O 1
ATOM 735 N N . ARG A 1 94 ? -38.585 14.368 95.273 1.00 82.50 94 ARG A N 1
ATOM 736 C CA . ARG A 1 94 ? -38.210 13.616 94.064 1.00 82.50 94 ARG A CA 1
ATOM 737 C C . ARG A 1 94 ? -38.325 12.101 94.214 1.00 82.50 94 ARG A C 1
ATOM 739 O O . ARG A 1 94 ? -38.103 11.546 95.288 1.00 82.50 94 ARG A O 1
ATOM 746 N N . VAL A 1 95 ? -38.536 11.414 93.093 1.00 80.94 95 VAL A N 1
ATOM 747 C CA . VAL A 1 95 ? -38.305 9.970 92.966 1.00 80.94 95 VAL A CA 1
ATOM 748 C C . VAL A 1 95 ? -37.186 9.704 91.966 1.00 80.94 95 VAL A C 1
ATOM 750 O O . VAL A 1 95 ? -37.179 10.251 90.864 1.00 80.94 95 VAL A O 1
ATOM 753 N N . CYS A 1 96 ? -36.247 8.839 92.347 1.00 83.12 96 CYS A N 1
ATOM 754 C CA . CYS A 1 96 ? -35.236 8.330 91.435 1.00 83.12 96 CYS A CA 1
ATOM 755 C C . CYS A 1 96 ? -35.726 7.018 90.819 1.00 83.12 96 CYS A C 1
ATOM 757 O O . CYS A 1 96 ? -35.859 6.011 91.512 1.00 83.12 96 CYS A O 1
ATOM 759 N N . ARG A 1 97 ? -36.024 7.015 89.521 1.00 83.44 97 ARG A N 1
ATOM 760 C CA . ARG A 1 97 ? -36.426 5.818 88.781 1.00 83.44 97 ARG A CA 1
ATOM 761 C C . ARG A 1 97 ? -35.823 5.846 87.387 1.00 83.44 97 ARG A C 1
ATOM 763 O O . ARG A 1 97 ? -35.968 6.833 86.675 1.00 83.44 97 ARG A O 1
ATOM 770 N N . CYS A 1 98 ? -35.207 4.739 86.982 1.00 84.88 98 CYS A N 1
ATOM 771 C CA . CYS A 1 98 ? -34.603 4.642 85.660 1.00 84.88 98 CYS A CA 1
ATOM 772 C C . CYS A 1 98 ? -35.627 4.929 84.539 1.00 84.88 98 CYS A C 1
ATOM 774 O O . CYS A 1 98 ? -36.743 4.387 84.574 1.00 84.88 98 CYS A O 1
ATOM 776 N N . PRO A 1 99 ? -35.276 5.802 83.576 1.00 82.44 99 PRO A N 1
ATOM 777 C CA . PRO A 1 99 ? -36.214 6.316 82.588 1.00 82.44 99 PRO A CA 1
ATOM 778 C C . PRO A 1 99 ? -36.496 5.307 81.472 1.00 82.44 99 PRO A C 1
ATOM 780 O O . PRO A 1 99 ? -35.819 4.287 81.319 1.00 82.44 99 PRO A O 1
ATOM 783 N N . ILE A 1 100 ? -37.516 5.618 80.673 1.00 77.69 100 ILE A N 1
ATOM 784 C CA . ILE A 1 100 ? -37.800 4.934 79.412 1.00 77.69 100 ILE A CA 1
ATOM 785 C C . ILE A 1 100 ? -37.477 5.918 78.293 1.00 77.69 100 ILE A C 1
ATOM 787 O O . ILE A 1 100 ? -38.152 6.937 78.163 1.00 77.69 100 ILE A O 1
ATOM 791 N N . VAL A 1 101 ? -36.452 5.627 77.495 1.00 73.50 101 VAL A N 1
ATOM 792 C CA . VAL A 1 101 ? -36.014 6.496 76.393 1.00 73.50 101 VAL A CA 1
ATOM 793 C C . VAL A 1 101 ? -36.143 5.721 75.092 1.00 73.50 101 VAL A C 1
ATOM 795 O O . VAL A 1 101 ? -35.650 4.604 74.987 1.00 73.50 101 VAL A O 1
ATOM 798 N N . GLN A 1 102 ? -36.872 6.284 74.120 1.00 63.09 102 GLN A N 1
ATOM 799 C CA . GLN A 1 102 ? -37.140 5.647 72.818 1.00 63.09 102 GLN A CA 1
ATOM 800 C C . GLN A 1 102 ? -37.691 4.207 72.931 1.00 63.09 102 GLN A C 1
ATOM 802 O O . GLN A 1 102 ? -37.391 3.345 72.113 1.00 63.09 102 GLN A O 1
ATOM 807 N N . GLY A 1 103 ? -38.503 3.939 73.963 1.00 53.88 103 GLY A N 1
ATOM 808 C CA . GLY A 1 103 ? -39.105 2.621 74.208 1.00 53.88 103 GLY A CA 1
ATOM 809 C C . GLY A 1 103 ? -38.230 1.633 74.989 1.00 53.88 103 GLY A C 1
ATOM 810 O O . GLY A 1 103 ? -38.715 0.564 75.347 1.00 53.88 103 GLY A O 1
ATOM 811 N N . VAL A 1 104 ? -36.985 1.987 75.326 1.00 66.38 104 VAL A N 1
ATOM 812 C CA . VAL A 1 104 ? -36.085 1.151 76.136 1.00 66.38 104 VAL A CA 1
ATOM 813 C C . VAL A 1 104 ? -36.151 1.589 77.596 1.00 66.38 104 VAL A C 1
ATOM 815 O O . VAL A 1 104 ? -35.836 2.732 77.926 1.00 66.38 104 VAL A O 1
ATOM 818 N N . LYS A 1 105 ? -36.572 0.681 78.484 1.00 74.12 105 LYS A N 1
ATOM 819 C CA . LYS A 1 105 ? -36.571 0.904 79.935 1.00 74.12 105 LYS A CA 1
ATOM 820 C C . LYS A 1 105 ? -35.199 0.568 80.509 1.00 74.12 105 LYS A C 1
ATOM 822 O O . LYS A 1 105 ? -34.800 -0.593 80.491 1.00 74.12 105 LYS A O 1
ATOM 827 N N . PHE A 1 106 ? -34.524 1.569 81.057 1.00 80.38 106 PHE A N 1
ATOM 828 C CA . PHE A 1 106 ? -33.262 1.382 81.765 1.00 80.38 106 PHE A CA 1
ATOM 829 C C . PHE A 1 106 ? -33.505 0.616 83.075 1.00 80.38 106 PHE A C 1
ATOM 831 O O . PHE A 1 106 ? -34.555 0.766 83.713 1.00 80.38 106 PHE A O 1
ATOM 838 N N . LEU A 1 107 ? -32.547 -0.218 83.473 1.00 78.69 107 LEU A N 1
ATOM 839 C CA . LEU A 1 107 ? -32.614 -1.040 84.681 1.00 78.69 107 LEU A CA 1
ATOM 840 C C . LEU A 1 107 ? -31.550 -0.586 85.678 1.00 78.69 107 LEU A C 1
ATOM 842 O O . LEU A 1 107 ? -30.424 -0.279 85.302 1.00 78.69 107 LEU A O 1
ATOM 846 N N . GLY A 1 108 ? -31.915 -0.537 86.957 1.00 80.62 108 GLY A N 1
ATOM 847 C CA . GLY A 1 108 ? -31.009 -0.117 88.017 1.00 80.62 108 GLY A CA 1
ATOM 848 C C . GLY A 1 108 ? -31.734 0.438 89.238 1.00 80.62 108 GLY A C 1
ATOM 849 O O . GLY A 1 108 ? -32.960 0.338 89.347 1.00 80.62 108 GLY A O 1
ATOM 850 N N . ASP A 1 109 ? -30.959 1.008 90.158 1.00 77.50 109 ASP A N 1
ATOM 851 C CA . ASP A 1 109 ? -31.452 1.568 91.419 1.00 77.50 109 ASP A CA 1
ATOM 852 C C . ASP A 1 109 ? -32.041 2.981 91.256 1.00 77.50 109 ASP A C 1
ATOM 854 O O . ASP A 1 109 ? -32.759 3.449 92.134 1.00 77.50 109 ASP A O 1
ATOM 858 N N . GLY A 1 110 ? -31.769 3.663 90.136 1.00 83.38 110 GLY A N 1
ATOM 859 C CA . GLY A 1 110 ? -32.190 5.045 89.888 1.00 83.38 110 GLY A CA 1
ATOM 860 C C . GLY A 1 110 ? -31.324 6.110 90.569 1.00 83.38 110 GLY A C 1
ATOM 861 O O . GLY A 1 110 ? -31.375 7.273 90.169 1.00 83.38 110 GLY A O 1
ATOM 862 N N . TYR A 1 111 ? -30.513 5.748 91.563 1.00 79.81 111 TYR A N 1
ATOM 863 C CA . TYR A 1 111 ? -29.719 6.680 92.367 1.00 79.81 111 TYR A CA 1
ATOM 864 C C . TYR A 1 111 ? -28.280 6.770 91.873 1.00 79.81 111 TYR A C 1
ATOM 866 O O . TYR A 1 111 ? -27.778 7.862 91.618 1.00 79.81 111 TYR A O 1
ATOM 874 N N . THR A 1 112 ? -27.620 5.627 91.717 1.00 79.69 112 THR A N 1
ATOM 875 C CA . THR A 1 112 ? -26.208 5.558 91.321 1.00 79.69 112 THR A CA 1
ATOM 876 C C . THR A 1 112 ? -26.002 4.843 90.000 1.00 79.69 112 THR A C 1
ATOM 878 O O . THR A 1 112 ? -24.950 4.999 89.379 1.00 79.69 112 THR A O 1
ATOM 881 N N . HIS A 1 113 ? -27.014 4.107 89.543 1.00 79.81 113 HIS A N 1
ATOM 882 C CA . HIS A 1 113 ? -26.895 3.240 88.395 1.00 79.81 113 HIS A CA 1
ATOM 883 C C . HIS A 1 113 ? -28.233 3.092 87.671 1.00 79.81 113 HIS A C 1
ATOM 885 O O . HIS A 1 113 ? -29.228 2.637 88.239 1.00 79.81 113 HIS A O 1
ATOM 891 N N . CYS A 1 114 ? -28.225 3.434 86.388 1.00 83.50 114 CYS A N 1
ATOM 892 C CA . CYS A 1 114 ? -29.197 2.965 85.417 1.00 83.50 114 CYS A CA 1
ATOM 893 C C . CYS A 1 114 ? -28.423 2.557 84.172 1.00 83.50 114 CYS A C 1
ATOM 895 O O . CYS A 1 114 ? -27.744 3.383 83.569 1.00 83.50 114 CYS A O 1
ATOM 897 N N . GLU A 1 115 ? -28.533 1.300 83.779 1.00 80.25 115 GLU A N 1
ATOM 898 C CA . GLU A 1 115 ? -27.928 0.809 82.550 1.00 80.25 115 GLU A CA 1
ATOM 899 C C . GLU A 1 115 ? -29.009 0.417 81.554 1.00 80.25 115 GLU A C 1
ATOM 901 O O . GLU A 1 115 ? -30.127 0.015 81.907 1.00 80.25 115 GLU A O 1
ATOM 906 N N . GLU A 1 116 ? -28.676 0.581 80.279 1.00 70.31 116 GLU A N 1
ATOM 907 C CA . GLU A 1 116 ? -29.433 -0.069 79.226 1.00 70.31 116 GLU A CA 1
ATOM 908 C C . GLU A 1 116 ? -29.390 -1.585 79.475 1.00 70.31 116 GLU A C 1
ATOM 910 O O . GLU A 1 116 ? -28.341 -2.109 79.861 1.00 70.31 116 GLU A O 1
ATOM 915 N N . PRO A 1 117 ? -30.504 -2.317 79.307 1.00 63.72 117 PRO A N 1
ATOM 916 C CA . PRO A 1 117 ? -30.448 -3.767 79.362 1.00 63.72 117 PRO A CA 1
ATOM 917 C C . PRO A 1 117 ? -29.449 -4.237 78.300 1.00 63.72 117 PRO A C 1
ATOM 919 O O . PRO A 1 117 ? -29.696 -4.092 77.104 1.00 63.72 117 PRO A O 1
ATOM 922 N N . LEU A 1 118 ? -28.297 -4.739 78.755 1.00 46.44 118 LEU A N 1
ATOM 923 C CA . LEU A 1 118 ? -27.204 -5.196 77.908 1.00 46.44 118 LEU A CA 1
ATOM 924 C C . LEU A 1 118 ? -27.748 -6.292 76.980 1.00 46.44 118 LEU A C 1
ATOM 926 O O . LEU A 1 118 ? -27.962 -7.430 77.404 1.00 46.44 118 LEU A O 1
ATOM 930 N N . PHE A 1 119 ? -27.992 -5.958 75.713 1.00 43.75 119 PHE A N 1
ATOM 931 C CA . PHE A 1 119 ? -28.292 -6.942 74.679 1.00 43.75 119 PHE A CA 1
ATOM 932 C C . PHE A 1 119 ? -27.001 -7.700 74.363 1.00 43.75 119 PHE A C 1
ATOM 934 O O . PHE A 1 119 ? -26.295 -7.408 73.398 1.00 43.75 119 PHE A O 1
ATOM 941 N N . ILE A 1 120 ? -26.664 -8.680 75.200 1.00 33.53 120 ILE A N 1
ATOM 942 C CA . ILE A 1 120 ? -25.713 -9.713 74.811 1.00 33.53 120 ILE A CA 1
ATOM 943 C C . ILE A 1 120 ? -26.433 -10.553 73.758 1.00 33.53 120 ILE A C 1
ATOM 945 O O . ILE A 1 120 ? -27.260 -11.398 74.090 1.00 33.53 120 ILE A O 1
ATOM 949 N N . TYR A 1 121 ? -26.104 -10.317 72.486 1.00 37.12 121 TYR A N 1
ATOM 950 C CA . TYR A 1 121 ? -26.245 -11.325 71.440 1.00 37.12 121 TYR A CA 1
ATOM 951 C C . TYR A 1 121 ? -25.355 -12.507 71.830 1.00 37.12 121 TYR A C 1
ATOM 953 O O . TYR A 1 121 ? -24.185 -12.591 71.459 1.00 37.12 121 TYR A O 1
ATOM 961 N N . LYS A 1 122 ? -25.892 -13.394 72.657 1.00 33.59 122 LYS A N 1
ATOM 962 C CA . LYS A 1 122 ? -25.466 -14.779 72.689 1.00 33.59 122 LYS A CA 1
ATOM 963 C C . LYS A 1 122 ? -26.635 -15.576 72.173 1.00 33.59 122 LYS A C 1
ATOM 965 O O . LYS A 1 122 ? -27.746 -15.425 72.668 1.00 33.59 122 LYS A O 1
ATOM 970 N N . ASP A 1 123 ? -26.330 -16.362 71.153 1.00 41.53 123 ASP A N 1
ATOM 971 C CA . ASP A 1 123 ? -27.146 -17.442 70.638 1.00 41.53 123 ASP A CA 1
ATOM 972 C C . ASP A 1 123 ? -27.660 -18.301 71.796 1.00 41.53 123 ASP A C 1
ATOM 974 O O . ASP A 1 123 ? -26.997 -19.239 72.228 1.00 41.53 123 ASP A O 1
ATOM 978 N N . ASP A 1 124 ? -28.819 -17.950 72.338 1.00 32.44 124 ASP A N 1
ATOM 979 C CA . ASP A 1 124 ? -29.712 -18.909 72.955 1.00 32.44 124 ASP A CA 1
ATOM 980 C C . ASP A 1 124 ? -31.132 -18.350 72.985 1.00 32.44 124 ASP A C 1
ATOM 982 O O . ASP A 1 124 ? -31.383 -17.170 73.245 1.00 32.44 124 ASP A O 1
ATOM 986 N N . LEU A 1 125 ? -32.067 -19.224 72.646 1.00 47.38 125 LEU A N 1
ATOM 987 C CA . LEU A 1 125 ? -33.479 -18.921 72.546 1.00 47.38 125 LEU A CA 1
ATOM 988 C C . LEU A 1 125 ? -34.057 -18.509 73.907 1.00 47.38 125 LEU A C 1
ATOM 990 O O . LEU A 1 125 ? -33.707 -19.060 74.946 1.00 47.38 125 LEU A O 1
ATOM 994 N N . SER A 1 126 ? -35.076 -17.644 73.843 1.00 42.31 126 SER A N 1
ATOM 995 C CA . SER A 1 126 ? -36.094 -17.365 74.870 1.00 42.31 126 SER A CA 1
ATOM 996 C C . SER A 1 126 ? -35.798 -16.302 75.940 1.00 42.31 126 SER A C 1
ATOM 998 O O . SER A 1 126 ? -35.712 -16.609 77.121 1.00 42.31 126 SER A O 1
ATOM 1000 N N . PHE A 1 127 ? -35.842 -15.016 75.566 1.00 36.34 127 PHE A N 1
ATOM 1001 C CA . PHE A 1 127 ? -36.470 -13.998 76.430 1.00 36.34 127 PHE A CA 1
ATOM 1002 C C . PHE A 1 127 ? -36.814 -12.715 75.650 1.00 36.34 127 PHE A C 1
ATOM 1004 O O . PHE A 1 127 ? -35.997 -11.809 75.521 1.00 36.34 127 PHE A O 1
ATOM 1011 N N . PHE A 1 128 ? -38.041 -12.609 75.130 1.00 34.41 128 PHE A N 1
ATOM 1012 C CA . PHE A 1 128 ? -38.584 -11.307 74.729 1.00 34.41 128 PHE A CA 1
ATOM 1013 C C . PHE A 1 128 ? -39.166 -10.628 75.979 1.00 34.41 128 PHE A C 1
ATOM 1015 O O . PHE A 1 128 ? -40.099 -11.177 76.571 1.00 34.41 128 PHE A O 1
ATOM 1022 N N . PRO A 1 129 ? -38.683 -9.445 76.404 1.00 36.47 129 PRO A N 1
ATOM 1023 C CA . PRO A 1 129 ? -39.422 -8.638 77.362 1.00 36.47 129 PRO A CA 1
ATOM 1024 C C . PRO A 1 129 ? -40.713 -8.159 76.683 1.00 36.47 129 PRO A C 1
ATOM 1026 O O . PRO A 1 129 ? -40.680 -7.554 75.613 1.00 36.47 129 PRO A O 1
ATOM 1029 N N . CYS A 1 130 ? -41.861 -8.465 77.292 1.00 40.00 130 CYS A N 1
ATOM 1030 C CA . CYS A 1 130 ? -43.198 -8.065 76.849 1.00 40.00 130 CYS A CA 1
ATOM 1031 C C . CYS A 1 130 ? -43.331 -6.539 76.681 1.00 40.00 130 CYS A C 1
ATOM 1033 O O . CYS A 1 130 ? -43.801 -5.859 77.588 1.00 40.00 130 CYS A O 1
ATOM 1035 N N . PHE A 1 131 ? -42.967 -6.001 75.517 1.00 41.59 131 PHE A N 1
ATOM 1036 C CA . PHE A 1 131 ? -43.238 -4.603 75.159 1.00 41.59 131 PHE A CA 1
ATOM 1037 C C . PHE A 1 131 ? -44.232 -4.437 73.999 1.00 41.59 131 PHE A C 1
ATOM 1039 O O . PHE A 1 131 ? -44.637 -3.317 73.715 1.00 41.59 131 PHE A O 1
ATOM 1046 N N . PHE A 1 132 ? -44.711 -5.532 73.391 1.00 39.38 132 PHE A N 1
ATOM 1047 C CA . PHE A 1 132 ? -45.770 -5.497 72.366 1.00 39.38 132 PHE A CA 1
ATOM 1048 C C . PHE A 1 132 ? -46.859 -6.570 72.528 1.00 39.38 132 PHE A C 1
ATOM 1050 O O . PHE A 1 132 ? -47.605 -6.851 71.596 1.00 39.38 132 PHE A O 1
ATOM 1057 N N . CYS A 1 133 ? -47.002 -7.147 73.723 1.00 40.03 133 CYS A N 1
ATOM 1058 C CA . CYS A 1 133 ? -48.147 -7.998 74.036 1.00 40.03 133 CYS A CA 1
ATOM 1059 C C . CYS A 1 133 ? -49.159 -7.177 74.845 1.00 40.03 133 CYS A C 1
ATOM 1061 O O . CYS A 1 133 ? -49.102 -7.131 76.073 1.00 40.03 133 CYS A O 1
ATOM 1063 N N . CYS A 1 134 ? -50.088 -6.501 74.162 1.00 39.09 134 CYS A N 1
ATOM 1064 C CA . CYS A 1 134 ? -51.344 -6.101 74.796 1.00 39.09 134 CYS A CA 1
ATOM 1065 C C . CYS A 1 134 ? -52.160 -7.374 75.050 1.00 39.09 134 CYS A C 1
ATOM 1067 O O . CYS A 1 134 ? -53.018 -7.749 74.259 1.00 39.09 134 CYS A O 1
ATOM 1069 N N . CYS A 1 135 ? -51.857 -8.065 76.142 1.00 40.28 135 CYS A N 1
ATOM 1070 C CA . CYS A 1 135 ? -52.716 -9.091 76.717 1.00 40.28 135 CYS A CA 1
ATOM 1071 C C . CYS A 1 135 ? -52.861 -8.785 78.204 1.00 40.28 135 CYS A C 1
ATOM 1073 O O . CYS A 1 135 ? -52.206 -9.379 79.056 1.00 40.28 135 CYS A O 1
ATOM 1075 N N . GLN A 1 136 ? -53.713 -7.807 78.509 1.00 44.41 136 GLN A N 1
ATOM 1076 C CA . GLN A 1 136 ? -54.343 -7.732 79.818 1.00 44.41 136 GLN A CA 1
ATOM 1077 C C . GLN A 1 136 ? -55.493 -8.752 79.796 1.00 44.41 136 GLN A C 1
ATOM 1079 O O . GLN A 1 136 ? -56.493 -8.536 79.122 1.00 44.41 136 GLN A O 1
ATOM 1084 N N . ASN A 1 137 ? -55.304 -9.856 80.523 1.00 40.84 137 ASN A N 1
ATOM 1085 C CA . ASN A 1 137 ? -56.285 -10.893 80.872 1.00 40.84 137 ASN A CA 1
ATOM 1086 C C . ASN A 1 137 ? -56.761 -11.856 79.747 1.00 40.84 137 ASN A C 1
ATOM 1088 O O . ASN A 1 137 ? -57.530 -11.509 78.859 1.00 40.84 137 ASN A O 1
ATOM 1092 N N . ASP A 1 138 ? -56.311 -13.113 79.857 1.00 44.78 138 ASP A N 1
ATOM 1093 C CA . ASP A 1 138 ? -57.000 -14.387 79.549 1.00 44.78 138 ASP A CA 1
ATOM 1094 C C . ASP A 1 138 ? -57.742 -14.644 78.216 1.00 44.78 138 ASP A C 1
ATOM 1096 O O . ASP A 1 138 ? -58.519 -15.596 78.116 1.00 44.78 138 ASP A O 1
ATOM 1100 N N . HIS A 1 139 ? -57.438 -13.935 77.126 1.00 43.50 139 HIS A N 1
ATOM 1101 C CA . HIS A 1 139 ? -57.919 -14.326 75.790 1.00 43.50 139 HIS A CA 1
ATOM 1102 C C . HIS A 1 139 ? -56.784 -14.701 74.821 1.00 43.50 139 HIS A C 1
ATOM 1104 O O . HIS A 1 139 ? -56.247 -13.875 74.094 1.00 43.50 139 HIS A O 1
ATOM 1110 N N . LEU A 1 140 ? -56.484 -16.004 74.741 1.00 50.44 140 LEU A N 1
ATOM 1111 C CA . LEU A 1 140 ? -55.531 -16.656 73.816 1.00 50.44 140 LEU A CA 1
ATOM 1112 C C . LEU A 1 140 ? -55.982 -16.696 72.333 1.00 50.44 140 LEU A C 1
ATOM 1114 O O . LEU A 1 140 ? -55.556 -17.557 71.565 1.00 50.44 140 LEU A O 1
ATOM 1118 N N . LYS A 1 141 ? -56.856 -15.787 71.891 1.00 46.38 141 LYS A N 1
ATOM 1119 C CA . LYS A 1 141 ? -57.279 -15.681 70.484 1.00 46.38 141 LYS A CA 1
ATOM 1120 C C . LYS A 1 141 ? -57.202 -14.228 70.035 1.00 46.38 141 LYS A C 1
ATOM 1122 O O . LYS A 1 141 ? -58.129 -13.462 70.268 1.00 46.38 141 LYS A O 1
ATOM 1127 N N . GLY A 1 142 ? -56.104 -13.868 69.374 1.00 53.38 142 GLY A N 1
ATOM 1128 C CA . GLY A 1 142 ? -55.950 -12.543 68.767 1.00 53.38 142 GLY A CA 1
ATOM 1129 C C . GLY A 1 142 ? -54.515 -12.043 68.625 1.00 53.38 142 GLY A C 1
ATOM 1130 O O . GLY A 1 142 ? -54.304 -11.064 67.912 1.00 53.38 142 GLY A O 1
ATOM 1131 N N . CYS A 1 143 ? -53.536 -12.696 69.257 1.00 61.34 143 CYS A N 1
ATOM 1132 C CA . CYS A 1 143 ? -52.139 -12.290 69.150 1.00 61.34 143 CYS A CA 1
ATOM 1133 C C . CYS A 1 143 ? -51.643 -12.443 67.707 1.00 61.34 143 CYS A C 1
ATOM 1135 O O . CYS A 1 143 ? -51.834 -13.482 67.077 1.00 61.34 143 CYS A O 1
ATOM 1137 N N . LYS A 1 144 ? -51.020 -11.391 67.176 1.00 69.12 144 LYS A N 1
ATOM 1138 C CA . LYS A 1 144 ? -50.366 -11.390 65.866 1.00 69.12 144 LYS A CA 1
ATOM 1139 C C . LYS A 1 144 ? -48.904 -11.041 66.071 1.00 69.12 144 LYS A C 1
ATOM 1141 O O . LYS A 1 144 ? -48.596 -10.194 66.909 1.00 69.12 144 LYS A O 1
ATOM 1146 N N . CYS A 1 145 ? -48.023 -11.676 65.303 1.00 71.75 145 CYS A N 1
ATOM 1147 C CA . CYS A 1 145 ? -46.628 -11.264 65.276 1.00 71.75 145 CYS A CA 1
ATOM 1148 C C . CYS A 1 145 ? -46.519 -9.802 64.805 1.00 71.75 145 CYS A C 1
ATOM 1150 O O . CYS A 1 145 ? -47.379 -9.338 64.043 1.00 71.75 145 CYS A O 1
ATOM 1152 N N . PRO A 1 146 ? -45.490 -9.065 65.254 1.00 69.62 146 PRO A N 1
ATOM 1153 C CA . PRO A 1 146 ? -45.202 -7.738 64.727 1.00 69.62 146 PRO A CA 1
ATOM 1154 C C . PRO A 1 146 ? -45.038 -7.765 63.194 1.00 69.62 146 PRO A C 1
ATOM 1156 O O . PRO A 1 146 ? -44.673 -8.807 62.642 1.00 69.62 146 PRO A O 1
ATOM 1159 N N . PRO A 1 147 ? -45.281 -6.644 62.490 1.00 73.25 147 PRO A N 1
ATOM 1160 C CA . PRO A 1 147 ? -44.961 -6.532 61.065 1.00 73.25 147 PRO A CA 1
ATOM 1161 C C . PRO A 1 147 ? -43.504 -6.945 60.786 1.00 73.25 147 PRO A C 1
ATOM 1163 O O . PRO A 1 147 ? -42.628 -6.598 61.574 1.00 73.25 147 PRO A O 1
ATOM 1166 N N . GLY A 1 148 ? -43.267 -7.695 59.703 1.00 71.94 148 GLY A N 1
ATOM 1167 C CA . GLY A 1 148 ? -41.951 -8.278 59.376 1.00 71.94 148 GLY A CA 1
ATOM 1168 C C . GLY A 1 148 ? -41.682 -9.656 60.003 1.00 71.94 148 GLY A C 1
ATOM 1169 O O . GLY A 1 148 ? -40.637 -10.249 59.770 1.00 71.94 148 GLY A O 1
ATOM 1170 N N . PHE A 1 149 ? -42.627 -10.204 60.777 1.00 76.25 149 PHE A N 1
ATOM 1171 C CA . PHE A 1 149 ? -42.504 -11.524 61.405 1.00 76.25 149 PHE A CA 1
ATOM 1172 C C . PHE A 1 149 ? -43.708 -12.415 61.098 1.00 76.25 149 PHE A C 1
ATOM 1174 O O . PHE A 1 149 ? -44.843 -11.949 60.972 1.00 76.25 149 PHE A O 1
ATOM 1181 N N . SER A 1 150 ? -43.472 -13.724 61.039 1.00 79.00 150 SER A N 1
ATOM 1182 C CA . SER A 1 150 ? -44.500 -14.749 60.836 1.00 79.00 150 SER A CA 1
ATOM 1183 C C . SER A 1 150 ? -44.517 -15.751 61.992 1.00 79.00 150 SER A C 1
ATOM 1185 O O . SER A 1 150 ? -43.490 -16.002 62.621 1.00 79.00 150 SER A O 1
ATOM 1187 N N . GLY A 1 151 ? -45.698 -16.301 62.302 1.00 78.31 151 GLY A N 1
ATOM 1188 C CA . GLY A 1 151 ? -45.860 -17.344 63.315 1.00 78.31 151 GLY A CA 1
ATOM 1189 C C . GLY A 1 151 ? -47.090 -17.181 64.210 1.00 78.31 151 GLY A C 1
ATOM 1190 O O . GLY A 1 151 ? -48.114 -16.654 63.775 1.00 78.31 151 GLY A O 1
ATOM 1191 N N . ASP A 1 152 ? -47.012 -17.676 65.448 1.00 70.81 152 ASP A N 1
ATOM 1192 C CA . ASP A 1 152 ? -48.173 -17.845 66.344 1.00 70.81 152 ASP A CA 1
ATOM 1193 C C . ASP A 1 152 ? -48.573 -16.585 67.136 1.00 70.81 152 ASP A C 1
ATOM 1195 O O . ASP A 1 152 ? -49.574 -16.588 67.853 1.00 70.81 152 ASP A O 1
ATOM 1199 N N . GLY A 1 153 ? -47.799 -15.504 67.010 1.00 60.53 153 GLY A N 1
ATOM 1200 C CA . GLY A 1 153 ? -48.052 -14.228 67.679 1.00 60.53 153 GLY A CA 1
ATOM 1201 C C . GLY A 1 153 ? -47.784 -14.223 69.184 1.00 60.53 153 GLY A C 1
ATOM 1202 O O . GLY A 1 153 ? -48.043 -13.203 69.818 1.00 60.53 153 GLY A O 1
ATOM 1203 N N . PHE A 1 154 ? -47.284 -15.317 69.769 1.00 64.88 154 PHE A N 1
ATOM 1204 C CA . PHE A 1 154 ? -47.115 -15.453 71.217 1.00 64.88 154 PHE A CA 1
ATOM 1205 C C . PHE A 1 154 ? -45.698 -15.861 71.629 1.00 64.88 154 PHE A C 1
ATOM 1207 O O . PHE A 1 154 ? -45.042 -15.125 72.363 1.00 64.88 154 PHE A O 1
ATOM 1214 N N . LYS A 1 155 ? -45.215 -17.024 71.178 1.00 64.69 155 LYS A N 1
ATOM 1215 C CA . LYS A 1 155 ? -43.883 -17.552 71.535 1.00 64.69 155 LYS A CA 1
ATOM 1216 C C . LYS A 1 155 ? -42.999 -17.812 70.326 1.00 64.69 155 LYS A C 1
ATOM 1218 O O . LYS A 1 155 ? -41.786 -17.902 70.485 1.00 64.69 155 LYS A O 1
ATOM 1223 N N . ASN A 1 156 ? -43.588 -17.925 69.143 1.00 69.38 156 ASN A N 1
ATOM 1224 C CA . ASN A 1 156 ? -42.900 -18.322 67.933 1.00 69.38 156 ASN A CA 1
ATOM 1225 C C . ASN A 1 156 ? -43.167 -17.289 66.837 1.00 69.38 156 ASN A C 1
ATOM 1227 O O . ASN A 1 156 ? -44.023 -17.505 65.984 1.00 69.38 156 ASN A O 1
ATOM 1231 N N . CYS A 1 157 ? -42.465 -16.156 66.895 1.00 74.38 157 CYS A N 1
ATOM 1232 C CA . CYS A 1 157 ? -42.409 -15.184 65.805 1.00 74.38 157 CYS A CA 1
ATOM 1233 C C . CYS A 1 157 ? -41.014 -15.231 65.186 1.00 74.38 157 CYS A C 1
ATOM 1235 O O . CYS A 1 157 ? -40.033 -14.868 65.836 1.00 74.38 157 CYS A O 1
ATOM 1237 N N . THR A 1 158 ? -40.938 -15.700 63.946 1.00 79.12 158 THR A N 1
ATOM 1238 C CA . THR A 1 158 ? -39.704 -15.768 63.165 1.00 79.12 158 THR A CA 1
ATOM 1239 C C . THR A 1 158 ? -39.666 -14.639 62.155 1.00 79.12 158 THR A C 1
ATOM 1241 O O . THR A 1 158 ? -40.694 -14.279 61.578 1.00 79.12 158 THR A O 1
ATOM 1244 N N . ASP A 1 159 ? -38.477 -14.084 61.964 1.00 78.12 159 ASP A N 1
ATOM 1245 C CA . ASP A 1 159 ? -38.209 -13.058 60.965 1.00 78.12 159 ASP A CA 1
ATOM 1246 C C . ASP A 1 159 ? -38.612 -13.540 59.565 1.00 78.12 159 ASP A C 1
ATOM 1248 O O . ASP A 1 159 ? -38.281 -14.664 59.175 1.00 78.12 159 ASP A O 1
ATOM 1252 N N . VAL A 1 160 ? -39.365 -12.721 58.830 1.00 81.06 160 VAL A N 1
ATOM 1253 C CA . VAL A 1 160 ? -39.690 -12.998 57.428 1.00 81.06 160 VAL A CA 1
ATOM 1254 C C . VAL A 1 160 ? -38.557 -12.447 56.587 1.00 81.06 160 VAL A C 1
ATOM 1256 O O . VAL A 1 160 ? -38.344 -11.246 56.550 1.00 81.06 160 VAL A O 1
ATOM 1259 N N . ASN A 1 161 ? -37.852 -13.315 55.867 1.00 81.62 161 ASN A N 1
ATOM 1260 C CA . ASN A 1 161 ? -36.792 -12.867 54.978 1.00 81.62 161 ASN A CA 1
ATOM 1261 C C . ASN A 1 161 ? -37.383 -12.336 53.664 1.00 81.62 161 ASN A C 1
ATOM 1263 O O . ASN A 1 161 ? -37.507 -13.067 52.675 1.00 81.62 161 ASN A O 1
ATOM 1267 N N . GLU A 1 162 ? -37.729 -11.048 53.627 1.00 83.31 162 GLU A N 1
ATOM 1268 C CA . GLU A 1 162 ? -38.398 -10.447 52.466 1.00 83.31 162 GLU A CA 1
ATOM 1269 C C . GLU A 1 162 ? -37.520 -10.436 51.198 1.00 83.31 162 GLU A C 1
ATOM 1271 O O . GLU A 1 162 ? -38.018 -10.318 50.069 1.00 83.31 162 GLU A O 1
ATOM 1276 N N . CYS A 1 163 ? -36.201 -10.594 51.365 1.00 81.56 163 CYS A N 1
ATOM 1277 C CA . CYS A 1 163 ? -35.242 -10.733 50.274 1.00 81.56 163 CYS A CA 1
ATOM 1278 C C . CYS A 1 163 ? -35.297 -12.112 49.600 1.00 81.56 163 CYS A C 1
ATOM 1280 O O . CYS A 1 163 ? -35.228 -12.190 48.371 1.00 81.56 163 CYS A O 1
ATOM 1282 N N . GLU A 1 164 ? -35.401 -13.191 50.380 1.00 80.25 164 GLU A N 1
ATOM 1283 C CA . GLU A 1 164 ? -35.521 -14.559 49.853 1.00 80.25 164 GLU A CA 1
ATOM 1284 C C . GLU A 1 164 ? -36.893 -14.798 49.226 1.00 80.25 164 GLU A C 1
ATOM 1286 O O . GLU A 1 164 ? -36.987 -15.380 48.142 1.00 80.25 164 GLU A O 1
ATOM 1291 N N . GLU A 1 165 ? -37.946 -14.263 49.847 1.00 80.81 165 GLU A N 1
ATOM 1292 C CA . GLU A 1 165 ? -39.312 -14.361 49.329 1.00 80.81 165 GLU A CA 1
ATOM 1293 C C . GLU A 1 165 ? -39.569 -13.457 48.106 1.00 80.81 165 GLU A C 1
ATOM 1295 O O . GLU A 1 165 ? -40.607 -13.575 47.453 1.00 80.81 165 GLU A O 1
ATOM 1300 N N . LYS A 1 166 ? -38.623 -12.570 47.751 1.00 73.56 166 LYS A N 1
ATOM 1301 C CA . LYS A 1 166 ? -38.725 -11.588 46.648 1.00 73.56 166 LYS A CA 1
ATOM 1302 C C . LYS A 1 166 ? -39.977 -10.709 46.719 1.00 73.56 166 LYS A C 1
ATOM 1304 O O . LYS A 1 166 ? -40.459 -10.216 45.697 1.00 73.56 166 LYS A O 1
ATOM 1309 N N . THR A 1 167 ? -40.508 -10.477 47.913 1.00 74.81 167 THR A N 1
ATOM 1310 C CA . THR A 1 167 ? -41.678 -9.613 48.112 1.00 74.81 167 THR A CA 1
ATOM 1311 C C . THR A 1 167 ? -41.318 -8.137 47.932 1.00 74.81 167 THR A C 1
ATOM 1313 O O . THR A 1 167 ? -42.171 -7.352 47.521 1.00 74.81 167 THR A O 1
ATOM 1316 N N . VAL A 1 168 ? -40.041 -7.780 48.132 1.00 75.69 168 VAL A N 1
ATOM 1317 C CA . VAL A 1 168 ? -39.527 -6.403 48.033 1.00 75.69 168 VAL A CA 1
ATOM 1318 C C . VAL A 1 168 ? -38.658 -6.194 46.782 1.00 75.69 168 VAL A C 1
ATOM 1320 O O . VAL A 1 168 ? -39.023 -5.406 45.910 1.00 75.69 168 VAL A O 1
ATOM 1323 N N . CYS A 1 169 ? -37.529 -6.903 46.640 1.00 77.56 169 CYS A N 1
ATOM 1324 C CA . CYS A 1 169 ? -36.671 -6.799 45.450 1.00 77.56 169 CYS A CA 1
ATOM 1325 C C . CYS A 1 169 ? -37.051 -7.864 44.410 1.00 77.56 169 CYS A C 1
ATOM 1327 O O . CYS A 1 169 ? -36.604 -9.009 44.469 1.00 77.56 169 CYS A O 1
ATOM 1329 N N . GLN A 1 170 ? -37.870 -7.481 43.436 1.00 79.38 170 GLN A N 1
ATOM 1330 C CA . GLN A 1 170 ? -38.365 -8.354 42.368 1.00 79.38 170 GLN A CA 1
ATOM 1331 C C . GLN A 1 170 ? -37.480 -8.346 41.114 1.00 79.38 170 GLN A C 1
ATOM 1333 O O . GLN A 1 170 ? -37.586 -9.243 40.273 1.00 79.38 170 GLN A O 1
ATOM 1338 N N . CYS A 1 171 ? -36.604 -7.352 40.959 1.00 77.00 171 CYS A N 1
ATOM 1339 C CA . CYS A 1 171 ? -35.714 -7.248 39.809 1.00 77.00 171 CYS A CA 1
ATOM 1340 C C . CYS A 1 171 ? -34.574 -8.282 39.832 1.00 77.00 171 CYS A C 1
ATOM 1342 O O . CYS A 1 171 ? -34.056 -8.698 40.872 1.00 77.00 171 CYS A O 1
ATOM 1344 N N . ARG A 1 172 ? -34.173 -8.730 38.637 1.00 75.94 172 ARG A N 1
ATOM 1345 C CA . ARG A 1 172 ? -33.183 -9.798 38.457 1.00 75.94 172 ARG A CA 1
ATOM 1346 C C . ARG A 1 172 ? -31.777 -9.299 38.815 1.00 75.94 172 ARG A C 1
ATOM 1348 O O . ARG A 1 172 ? -31.252 -8.416 38.149 1.00 75.94 172 ARG A O 1
ATOM 1355 N N . GLY A 1 173 ? -31.153 -9.905 39.829 1.00 73.81 173 GLY A N 1
ATOM 1356 C CA . GLY A 1 173 ? -29.778 -9.591 40.255 1.00 73.81 173 GLY A CA 1
ATOM 1357 C C . GLY A 1 173 ? -29.650 -8.402 41.215 1.00 73.81 173 GLY A C 1
ATOM 1358 O O . GLY A 1 173 ? -28.533 -7.988 41.525 1.00 73.81 173 GLY A O 1
ATOM 1359 N N . CYS A 1 174 ? -30.772 -7.851 41.679 1.00 79.31 174 CYS A N 1
ATOM 1360 C CA . CYS A 1 174 ? -30.783 -6.746 42.628 1.00 79.31 174 CYS A CA 1
ATOM 1361 C C . CYS A 1 174 ? -30.280 -7.184 44.003 1.00 79.31 174 CYS A C 1
ATOM 1363 O O . CYS A 1 174 ? -30.550 -8.297 44.458 1.00 79.31 174 CYS A O 1
ATOM 1365 N N . LYS A 1 175 ? -29.518 -6.309 44.664 1.00 79.88 175 LYS A N 1
ATOM 1366 C CA . LYS A 1 175 ? -28.968 -6.600 45.993 1.00 79.88 175 LYS A CA 1
ATOM 1367 C C . LYS A 1 175 ? -29.993 -6.230 47.056 1.00 79.88 175 LYS A C 1
ATOM 1369 O O . LYS A 1 175 ? -30.372 -5.066 47.152 1.00 79.88 175 LYS A O 1
ATOM 1374 N N . CYS A 1 176 ? -30.385 -7.222 47.846 1.00 81.88 176 CYS A N 1
ATOM 1375 C CA . CYS A 1 176 ? -31.253 -7.087 49.006 1.00 81.88 176 CYS A CA 1
ATOM 1376 C C . CYS A 1 176 ? -30.490 -7.537 50.249 1.00 81.88 176 CYS A C 1
ATOM 1378 O O . CYS A 1 176 ? -29.744 -8.518 50.188 1.00 81.88 176 CYS A O 1
ATOM 1380 N N . LYS A 1 177 ? -30.657 -6.825 51.363 1.00 82.06 177 LYS A N 1
ATOM 1381 C CA . LYS A 1 177 ? -30.118 -7.236 52.656 1.00 82.06 177 LYS A CA 1
ATOM 1382 C C . LYS A 1 177 ? -31.258 -7.308 53.665 1.00 82.06 177 LYS A C 1
ATOM 1384 O O . LYS A 1 177 ? -31.797 -6.270 54.045 1.00 82.06 177 LYS A O 1
ATOM 1389 N N . ASN A 1 178 ? -31.566 -8.529 54.088 1.00 77.94 178 ASN A N 1
ATOM 1390 C CA . ASN A 1 178 ? -32.548 -8.780 55.128 1.00 77.94 178 ASN A CA 1
ATOM 1391 C C . ASN A 1 178 ? -32.025 -8.277 56.478 1.00 77.94 178 ASN A C 1
ATOM 1393 O O . ASN A 1 178 ? -30.823 -8.373 56.760 1.00 77.94 178 ASN A O 1
ATOM 1397 N N . THR A 1 179 ? -32.909 -7.727 57.295 1.00 75.19 179 THR A N 1
ATOM 1398 C CA . THR A 1 179 ? -32.621 -7.300 58.665 1.00 75.19 179 THR 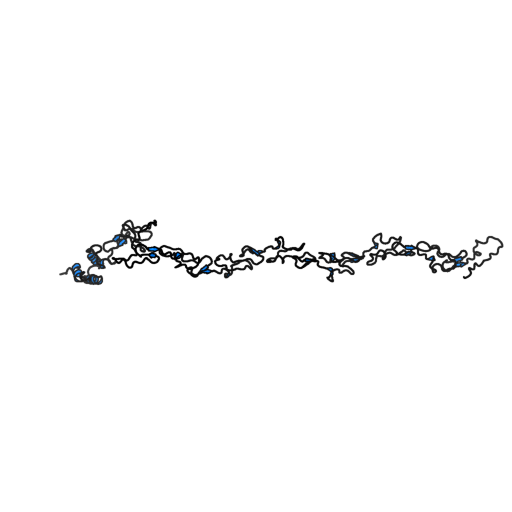A CA 1
ATOM 1399 C C . THR A 1 179 ? -33.668 -7.898 59.595 1.00 75.19 179 THR A C 1
ATOM 1401 O O . THR A 1 179 ? -34.659 -8.448 59.155 1.00 75.19 179 THR A O 1
ATOM 1404 N N . TRP A 1 180 ? -33.445 -7.847 60.900 1.00 75.06 180 TRP A N 1
ATOM 1405 C CA . TRP A 1 180 ? -34.428 -8.392 61.827 1.00 75.06 180 TRP A CA 1
ATOM 1406 C C . TRP A 1 180 ? -35.682 -7.499 61.859 1.00 75.06 180 TRP A C 1
ATOM 1408 O O . TRP A 1 180 ? -35.603 -6.337 62.260 1.00 75.06 180 TRP A O 1
ATOM 1418 N N . GLY A 1 181 ? -36.823 -8.043 61.447 1.00 69.94 181 GLY A N 1
ATOM 1419 C CA . GLY A 1 181 ? -38.142 -7.421 61.400 1.00 69.94 181 GLY A CA 1
ATOM 1420 C C . GLY A 1 181 ? -38.412 -6.503 60.215 1.00 69.94 181 GLY A C 1
ATOM 1421 O O . GLY A 1 181 ? -39.426 -5.806 60.234 1.00 69.94 181 GLY A O 1
ATOM 1422 N N . SER A 1 182 ? -37.496 -6.429 59.247 1.00 74.31 182 SER A N 1
ATOM 1423 C CA . SER A 1 182 ? -37.634 -5.654 58.006 1.00 74.31 182 SER A CA 1
ATOM 1424 C C . SER A 1 182 ? -36.435 -5.924 57.083 1.00 74.31 182 SER A C 1
ATOM 1426 O O . SER A 1 182 ? -35.553 -6.717 57.377 1.00 74.31 182 SER A O 1
ATOM 1428 N N . TYR A 1 183 ? -36.253 -5.121 56.045 1.00 76.06 183 TYR A N 1
ATOM 1429 C CA . TYR A 1 183 ? -35.043 -5.058 55.230 1.00 76.06 183 TYR A CA 1
ATOM 1430 C C . TYR A 1 183 ? -34.320 -3.712 55.410 1.00 76.06 183 TYR A C 1
ATOM 1432 O O . TYR A 1 183 ? -34.901 -2.709 55.831 1.00 76.06 183 TYR A O 1
ATOM 1440 N N . ASP A 1 184 ? -33.026 -3.662 55.082 1.00 70.75 184 ASP A N 1
ATOM 1441 C CA . ASP A 1 184 ? -32.212 -2.443 55.195 1.00 70.75 184 ASP A CA 1
ATOM 1442 C C . ASP A 1 184 ? -32.738 -1.350 54.239 1.00 70.75 184 ASP A C 1
ATOM 1444 O O . ASP A 1 184 ? -32.353 -1.299 53.075 1.00 70.75 184 ASP A O 1
ATOM 1448 N N . HIS A 1 185 ? -33.625 -0.467 54.711 1.00 58.38 185 HIS A N 1
ATOM 1449 C CA . HIS A 1 185 ? -34.194 0.626 53.909 1.00 58.38 185 HIS A CA 1
ATOM 1450 C C . HIS A 1 185 ? -33.141 1.664 53.473 1.00 58.38 185 HIS A C 1
ATOM 1452 O O . HIS A 1 185 ? -33.273 2.262 52.405 1.00 58.38 185 HIS A O 1
ATOM 1458 N N . LEU A 1 186 ? -32.074 1.859 54.262 1.00 49.47 186 LEU A N 1
ATOM 1459 C CA . LEU A 1 186 ? -30.952 2.761 53.946 1.00 49.47 186 LEU A CA 1
ATOM 1460 C C . LEU A 1 186 ? -30.028 2.169 52.863 1.00 49.47 186 LEU A C 1
ATOM 1462 O O . LEU A 1 186 ? -29.349 2.907 52.143 1.00 49.47 186 LEU A O 1
ATOM 1466 N N . LYS A 1 187 ? -30.041 0.841 52.693 1.00 55.19 187 LYS A N 1
ATOM 1467 C CA . LYS A 1 187 ? -29.495 0.105 51.542 1.00 55.19 187 LYS A CA 1
ATOM 1468 C C . LYS A 1 187 ? -30.593 -0.659 50.798 1.00 55.19 187 LYS A C 1
ATOM 1470 O O . LYS A 1 187 ? -30.366 -1.811 50.420 1.00 55.19 187 LYS A O 1
ATOM 1475 N N . GLY A 1 188 ? -31.742 -0.011 50.584 1.00 64.44 188 GLY A N 1
ATOM 1476 C CA . GLY A 1 188 ? -32.869 -0.580 49.843 1.00 64.44 188 GLY A CA 1
ATOM 1477 C C . GLY A 1 188 ? -32.440 -1.150 48.490 1.00 64.44 188 GLY A C 1
ATOM 1478 O O . GLY A 1 188 ? -31.331 -0.876 48.023 1.00 64.44 188 GLY A O 1
ATOM 1479 N N . CYS A 1 189 ? -33.304 -1.965 47.881 1.00 72.81 189 CYS A N 1
ATOM 1480 C CA . CYS A 1 189 ? -32.992 -2.709 46.665 1.00 72.81 189 CYS A CA 1
ATOM 1481 C C . CYS A 1 189 ? -32.235 -1.843 45.647 1.00 72.81 189 CYS A C 1
ATOM 1483 O O . CYS A 1 189 ? -32.702 -0.775 45.257 1.00 72.81 189 CYS A O 1
ATOM 1485 N N . LYS A 1 190 ? -31.032 -2.273 45.253 1.00 81.81 190 LYS A N 1
ATOM 1486 C CA . LYS A 1 190 ? -30.221 -1.565 44.252 1.00 81.81 190 LYS A CA 1
ATOM 1487 C C . LYS A 1 190 ? -30.198 -2.355 42.961 1.00 81.81 190 LYS A C 1
ATOM 1489 O O . LYS A 1 190 ? -29.969 -3.570 42.998 1.00 81.81 190 LYS A O 1
ATOM 1494 N N . CYS A 1 191 ? -30.354 -1.652 41.840 1.00 85.38 191 CYS A N 1
ATOM 1495 C CA . CYS A 1 191 ? -30.119 -2.243 40.532 1.00 85.38 191 CYS A CA 1
ATOM 1496 C C . CYS A 1 191 ? -28.687 -2.805 40.444 1.00 85.38 191 CYS A C 1
ATOM 1498 O O . CYS A 1 191 ? -27.768 -2.275 41.087 1.00 85.38 191 CYS A O 1
ATOM 1500 N N . PRO A 1 192 ? -28.477 -3.888 39.676 1.00 84.31 192 PRO A N 1
ATOM 1501 C CA . PRO A 1 192 ? -27.137 -4.389 39.404 1.00 84.31 192 PRO A CA 1
ATOM 1502 C C . PRO A 1 192 ? -26.271 -3.302 38.741 1.00 84.31 192 PRO A C 1
ATOM 1504 O O . PRO A 1 192 ? -26.815 -2.410 38.085 1.00 84.31 192 PRO A O 1
ATOM 1507 N N . PRO A 1 193 ? -24.931 -3.371 38.857 1.00 84.56 193 PRO A N 1
ATOM 1508 C CA . PRO A 1 193 ? -24.046 -2.512 38.073 1.00 84.56 193 PRO A CA 1
ATOM 1509 C C . PRO A 1 193 ? -24.418 -2.575 36.586 1.00 84.56 193 PRO A C 1
ATOM 1511 O O . PRO A 1 193 ? -24.572 -3.673 36.055 1.00 84.56 193 PRO A O 1
ATOM 1514 N N . GLY A 1 194 ? -24.581 -1.414 35.946 1.00 83.06 194 GLY A N 1
ATOM 1515 C CA . GLY A 1 194 ? -24.944 -1.319 34.523 1.00 83.06 194 GLY A CA 1
ATOM 1516 C C . GLY A 1 194 ? -26.433 -1.145 34.259 1.00 83.06 194 GLY A C 1
ATOM 1517 O O . GLY A 1 194 ? -26.855 -0.999 33.121 1.00 83.06 194 GLY A O 1
ATOM 1518 N N . PHE A 1 195 ? -27.244 -1.125 35.316 1.00 85.50 195 PHE A N 1
ATOM 1519 C CA . PHE A 1 195 ? -28.681 -0.911 35.230 1.00 85.50 195 PHE A CA 1
ATOM 1520 C C . PHE A 1 195 ? -29.088 0.309 36.055 1.00 85.50 195 PHE A C 1
ATOM 1522 O O . PHE A 1 195 ? -28.530 0.572 37.123 1.00 85.50 195 PHE A O 1
ATOM 1529 N N . SER A 1 196 ? -30.097 1.031 35.581 1.00 86.25 196 SER A N 1
ATOM 1530 C CA . SER A 1 196 ? -30.706 2.174 36.259 1.00 86.25 196 SER A CA 1
ATOM 1531 C C . SER A 1 196 ? -32.197 1.934 36.488 1.00 86.25 196 SER A C 1
ATOM 1533 O O . SER A 1 196 ? -32.836 1.156 35.778 1.00 86.25 196 SER A O 1
ATOM 1535 N N . GLY A 1 197 ? -32.753 2.584 37.512 1.00 85.31 197 GLY A N 1
ATOM 1536 C CA . GLY A 1 197 ? -34.180 2.544 37.815 1.00 85.31 197 GLY A CA 1
ATOM 1537 C C . GLY A 1 197 ? -34.475 2.542 39.312 1.00 85.31 197 GLY A C 1
ATOM 1538 O O . GLY A 1 197 ? -33.667 3.032 40.102 1.00 85.31 197 GLY A O 1
ATOM 1539 N N . ASP A 1 198 ? -35.640 2.020 39.702 1.00 80.19 198 ASP A N 1
ATOM 1540 C CA . ASP A 1 198 ? -36.126 2.082 41.089 1.00 80.19 198 ASP A CA 1
ATOM 1541 C C . ASP A 1 198 ? -35.395 1.123 42.036 1.00 80.19 198 ASP A C 1
ATOM 1543 O O . ASP A 1 198 ? -35.494 1.259 43.251 1.00 80.19 198 ASP A O 1
ATOM 1547 N N . GLY A 1 199 ? -34.648 0.163 41.487 1.00 77.25 199 GLY A N 1
ATOM 1548 C CA . GLY A 1 199 ? -33.927 -0.834 42.261 1.00 77.25 199 GLY A CA 1
ATOM 1549 C C . GLY A 1 199 ? -34.801 -1.950 42.825 1.00 77.25 199 GLY A C 1
ATOM 1550 O O . GLY A 1 199 ? -34.237 -2.951 43.244 1.00 77.25 199 GLY A O 1
ATOM 1551 N N . PHE A 1 200 ? -36.133 -1.839 42.777 1.00 77.25 200 PHE A N 1
ATOM 1552 C CA . PHE A 1 200 ? -37.101 -2.805 43.308 1.00 77.25 200 PHE A CA 1
ATOM 1553 C C . PHE A 1 200 ? -37.617 -3.758 42.231 1.00 77.25 200 PHE A C 1
ATOM 1555 O O . PHE A 1 200 ? -37.515 -4.974 42.378 1.00 77.25 200 PHE A O 1
ATOM 1562 N N . LYS A 1 201 ? -38.163 -3.230 41.134 1.00 79.56 201 LYS A N 1
ATOM 1563 C CA . LYS A 1 201 ? -38.745 -4.023 40.037 1.00 79.56 201 LYS A CA 1
ATOM 1564 C C . LYS A 1 201 ? -38.265 -3.540 38.678 1.00 79.56 201 LYS A C 1
ATOM 1566 O O . LYS A 1 201 ? -38.023 -4.359 37.791 1.00 79.56 201 LYS A O 1
ATOM 1571 N N . ASN A 1 202 ? -38.101 -2.232 38.525 1.00 81.94 202 ASN A N 1
ATOM 1572 C CA . ASN A 1 202 ? -37.763 -1.607 37.262 1.00 81.94 202 ASN A CA 1
ATOM 1573 C C . ASN A 1 202 ? -36.275 -1.277 37.261 1.00 81.94 202 ASN A C 1
ATOM 1575 O O . ASN A 1 202 ? -35.874 -0.202 37.689 1.00 81.94 202 ASN A O 1
ATOM 1579 N N . CYS A 1 203 ? -35.469 -2.222 36.781 1.00 87.12 203 CYS A N 1
ATOM 1580 C CA . CYS A 1 203 ? -34.070 -1.992 36.441 1.00 87.12 203 CYS A CA 1
ATOM 1581 C C . CYS A 1 203 ? -33.906 -2.214 34.942 1.00 87.12 203 CYS A C 1
ATOM 1583 O O . CYS A 1 203 ? -34.087 -3.331 34.452 1.00 87.12 203 CYS A O 1
ATOM 1585 N N . THR A 1 204 ? -33.586 -1.147 34.224 1.00 88.12 204 THR A N 1
ATOM 1586 C CA . THR A 1 204 ? -33.324 -1.163 32.786 1.00 88.12 204 THR A CA 1
ATOM 1587 C C . THR A 1 204 ? -31.844 -0.978 32.529 1.00 88.12 204 THR A C 1
ATOM 1589 O O . THR A 1 204 ? -31.157 -0.295 33.284 1.00 88.12 204 THR A O 1
ATOM 1592 N N . ASP A 1 205 ? -31.361 -1.624 31.479 1.00 87.50 205 ASP A N 1
ATOM 1593 C CA . ASP A 1 205 ? -29.980 -1.508 31.031 1.00 87.50 205 ASP A CA 1
ATOM 1594 C C . ASP A 1 205 ? -29.637 -0.045 30.728 1.00 87.50 205 ASP A C 1
ATOM 1596 O O . ASP A 1 205 ? -30.415 0.659 30.076 1.00 87.50 205 ASP A O 1
ATOM 1600 N N . VAL A 1 206 ? -28.501 0.423 31.236 1.00 86.94 206 VAL A N 1
ATOM 1601 C CA . VAL A 1 206 ? -27.994 1.755 30.916 1.00 86.94 206 VAL A CA 1
ATOM 1602 C C . VAL A 1 206 ? -27.318 1.659 29.562 1.00 86.94 206 VAL A C 1
ATOM 1604 O O . VAL A 1 206 ? -26.284 1.018 29.446 1.00 86.94 206 VAL A O 1
ATOM 1607 N N . ASN A 1 207 ? -27.874 2.318 28.545 1.00 84.38 207 ASN A N 1
ATOM 1608 C CA . ASN A 1 207 ? -27.206 2.409 27.255 1.00 84.38 207 ASN A CA 1
ATOM 1609 C C . ASN A 1 207 ? -26.040 3.388 27.355 1.00 84.38 207 ASN A C 1
ATOM 1611 O O . ASN A 1 207 ? -26.216 4.592 27.157 1.00 84.38 207 ASN A O 1
ATOM 1615 N N . GLU A 1 208 ? -24.842 2.878 27.636 1.00 84.12 208 GLU A N 1
ATOM 1616 C CA . GLU A 1 208 ? -23.689 3.753 27.773 1.00 84.12 208 GLU A CA 1
ATOM 1617 C C . GLU A 1 208 ? -23.428 4.532 26.487 1.00 84.12 208 GLU A C 1
ATOM 1619 O O . GLU A 1 208 ? -23.011 5.672 26.585 1.00 84.12 208 GLU A O 1
ATOM 1624 N N . CYS A 1 209 ? -23.742 3.991 25.304 1.00 84.06 209 CYS A N 1
ATOM 1625 C CA . CYS A 1 209 ? -23.450 4.601 24.002 1.00 84.06 209 CYS A CA 1
ATOM 1626 C C . CYS A 1 209 ? -24.226 5.893 23.676 1.00 84.06 209 CYS A C 1
ATOM 1628 O O . CYS A 1 209 ? -23.910 6.532 22.671 1.00 84.06 209 CYS A O 1
ATOM 1630 N N . GLU A 1 210 ? -25.250 6.261 24.449 1.00 80.50 210 GLU A N 1
ATOM 1631 C CA . GLU A 1 210 ? -26.008 7.510 24.247 1.00 80.50 210 GLU A CA 1
ATOM 1632 C C . GLU A 1 210 ? -25.294 8.743 24.827 1.00 80.50 210 GLU A C 1
ATOM 1634 O O . GLU A 1 210 ? -25.573 9.878 24.428 1.00 80.50 210 GLU A O 1
ATOM 1639 N N . GLU A 1 211 ? -24.313 8.532 25.703 1.00 70.56 211 GLU A N 1
ATOM 1640 C CA . GLU A 1 211 ? -23.430 9.580 26.209 1.00 70.56 211 GLU A CA 1
ATOM 1641 C C . GLU A 1 211 ? -22.427 10.012 25.113 1.00 70.56 211 GLU A C 1
ATOM 1643 O O . GLU A 1 211 ? -21.828 9.200 24.406 1.00 70.56 211 GLU A O 1
ATOM 1648 N N . LYS A 1 212 ? -22.199 11.321 24.938 1.00 56.50 212 LYS A N 1
ATOM 1649 C CA . LYS A 1 212 ? -21.417 11.871 23.801 1.00 56.50 212 LYS A CA 1
ATOM 1650 C C . LYS A 1 212 ? -19.911 11.530 23.804 1.00 56.50 212 LYS A C 1
ATOM 1652 O O . LYS A 1 212 ? -19.210 11.924 22.873 1.00 56.50 212 LYS A O 1
ATOM 1657 N N . THR A 1 213 ? -19.388 10.836 24.817 1.00 63.91 213 THR A N 1
ATOM 1658 C CA . THR A 1 213 ? -17.938 10.657 25.068 1.00 63.91 213 THR A CA 1
ATOM 1659 C C . THR A 1 213 ? -17.486 9.199 25.234 1.00 63.91 213 THR A C 1
ATOM 1661 O O . THR A 1 213 ? -16.388 8.944 25.727 1.00 63.91 213 THR A O 1
ATOM 1664 N N . VAL A 1 214 ? -18.305 8.236 24.810 1.00 73.50 214 VAL A N 1
ATOM 1665 C CA . VAL A 1 214 ? -18.176 6.826 25.231 1.00 73.50 214 VAL A CA 1
ATOM 1666 C C . VAL A 1 214 ? -17.014 6.092 24.591 1.00 73.50 214 VAL A C 1
ATOM 1668 O O . VAL A 1 214 ? -16.367 5.311 25.268 1.00 73.50 214 VAL A O 1
ATOM 1671 N N . CYS A 1 215 ? -16.702 6.361 23.325 1.00 80.25 215 CYS A N 1
ATOM 1672 C CA . CYS A 1 215 ? -15.461 5.900 22.709 1.00 80.25 215 CYS A CA 1
ATOM 1673 C C . CYS A 1 215 ? -14.684 7.137 22.249 1.00 80.25 215 CYS A C 1
ATOM 1675 O O . CYS A 1 215 ? -15.171 7.924 21.439 1.00 80.25 215 CYS A O 1
ATOM 1677 N N . GLN A 1 216 ? -13.486 7.330 22.792 1.00 82.19 216 GLN A N 1
ATOM 1678 C CA . GLN A 1 216 ? -12.641 8.506 22.563 1.00 82.19 216 GLN A CA 1
ATOM 1679 C C . GLN A 1 216 ? -11.777 8.401 21.297 1.00 82.19 216 GLN A C 1
ATOM 1681 O O . GLN A 1 216 ? -11.193 9.391 20.857 1.00 82.19 216 GLN A O 1
ATOM 1686 N N . CYS A 1 217 ? -11.674 7.215 20.702 1.00 81.00 217 CYS A N 1
ATOM 1687 C CA . CYS A 1 217 ? -10.940 6.996 19.468 1.00 81.00 217 CYS A CA 1
ATOM 1688 C C . CYS A 1 217 ? -11.765 7.368 18.230 1.00 81.00 217 CYS A C 1
ATOM 1690 O O . CYS A 1 217 ? -12.980 7.170 18.139 1.00 81.00 217 CYS A O 1
ATOM 1692 N N . ARG A 1 218 ? -11.074 7.926 17.234 1.00 81.19 218 ARG A N 1
ATOM 1693 C CA . ARG A 1 218 ? -11.683 8.421 15.998 1.00 81.19 218 ARG A CA 1
ATOM 1694 C C . ARG A 1 218 ? -12.258 7.261 15.178 1.00 81.19 218 ARG A C 1
ATOM 1696 O O . ARG A 1 218 ? -11.519 6.392 14.734 1.00 81.19 218 ARG A O 1
ATOM 1703 N N . GLY A 1 219 ? -13.568 7.292 14.927 1.00 80.31 219 GLY A N 1
ATOM 1704 C CA . GLY A 1 219 ? -14.269 6.294 14.105 1.00 80.31 219 GLY A CA 1
ATOM 1705 C C . GLY A 1 219 ? -14.656 5.005 14.838 1.00 80.31 219 GLY A C 1
ATOM 1706 O O . GLY A 1 219 ? -15.190 4.091 14.207 1.00 80.31 219 GLY A O 1
ATOM 1707 N N . CYS A 1 220 ? -14.403 4.921 16.144 1.00 85.44 220 CYS A N 1
ATOM 1708 C CA . CYS A 1 220 ? -14.788 3.778 16.960 1.00 85.44 220 CYS A CA 1
ATOM 1709 C C . CYS A 1 220 ? -16.305 3.672 17.092 1.00 85.44 220 CYS A C 1
ATOM 1711 O O . CYS A 1 220 ? -17.015 4.677 17.153 1.00 85.44 220 CYS A O 1
ATOM 1713 N N . LYS A 1 221 ? -16.804 2.435 17.109 1.00 85.81 221 LYS A N 1
ATOM 1714 C CA . LYS A 1 221 ? -18.237 2.157 17.219 1.00 85.81 221 LYS A CA 1
ATOM 1715 C C . LYS A 1 221 ? -18.537 1.622 18.607 1.00 85.81 221 LYS A C 1
ATOM 1717 O O . LYS A 1 221 ? -17.972 0.606 19.006 1.00 85.81 221 LYS A O 1
ATOM 1722 N N . CYS A 1 222 ? -19.449 2.293 19.299 1.00 86.25 222 CYS A N 1
ATOM 1723 C CA . CYS A 1 222 ? -20.027 1.786 20.531 1.00 86.25 222 CYS A CA 1
ATOM 1724 C C . CYS A 1 222 ? -21.193 0.854 20.198 1.00 86.25 222 CYS A C 1
ATOM 1726 O O . CYS A 1 222 ? -22.042 1.178 19.363 1.00 86.25 222 CYS A O 1
ATOM 1728 N N . LYS A 1 223 ? -21.230 -0.309 20.840 1.00 87.62 223 LYS A N 1
ATOM 1729 C CA . LYS A 1 223 ? -22.389 -1.193 20.861 1.00 87.62 223 LYS A CA 1
ATOM 1730 C C . LYS A 1 223 ? -22.801 -1.397 22.308 1.00 87.62 223 LYS A C 1
ATOM 1732 O O . LYS A 1 223 ? -22.008 -1.919 23.084 1.00 87.62 223 LYS A O 1
ATOM 1737 N N . ASN A 1 224 ? -24.048 -1.053 22.619 1.00 84.62 224 ASN A N 1
ATOM 1738 C CA . ASN A 1 224 ? -24.590 -1.290 23.945 1.00 84.62 224 ASN A CA 1
ATOM 1739 C C . ASN A 1 224 ? -24.591 -2.792 24.257 1.00 84.62 224 ASN A C 1
ATOM 1741 O O . ASN A 1 224 ? -24.976 -3.617 23.415 1.00 84.62 224 ASN A O 1
ATOM 1745 N N . THR A 1 225 ? -24.145 -3.144 25.454 1.00 84.44 225 THR A N 1
ATOM 1746 C CA . THR A 1 225 ? -24.050 -4.526 25.918 1.00 84.44 225 THR A CA 1
ATOM 1747 C C . THR A 1 225 ? -24.795 -4.658 27.230 1.00 84.44 225 THR A C 1
ATOM 1749 O O . THR A 1 225 ? -24.423 -4.033 28.211 1.00 84.44 225 THR A O 1
ATOM 1752 N N . TRP A 1 226 ? -25.801 -5.530 27.241 1.00 84.50 226 TRP A N 1
ATOM 1753 C CA . TRP A 1 226 ? -26.673 -5.746 28.391 1.00 84.50 226 TRP A CA 1
ATOM 1754 C C . TRP A 1 226 ? -25.896 -6.038 29.686 1.00 84.50 226 TRP A C 1
ATOM 1756 O O . TRP A 1 226 ? -25.188 -7.046 29.778 1.00 84.50 226 TRP A O 1
ATOM 1766 N N . GLY A 1 227 ? -26.072 -5.192 30.697 1.00 78.62 227 GLY A N 1
ATOM 1767 C CA . GLY A 1 227 ? -25.434 -5.269 32.007 1.00 78.62 227 GLY A CA 1
ATOM 1768 C C . GLY A 1 227 ? -23.959 -4.900 32.031 1.00 78.62 227 GLY A C 1
ATOM 1769 O O . GLY A 1 227 ? -23.279 -5.133 33.036 1.00 78.62 227 GLY A O 1
ATOM 1770 N N . SER A 1 228 ? -23.446 -4.337 30.941 1.00 81.06 228 SER A N 1
ATOM 1771 C CA . SER A 1 228 ? -22.228 -3.554 31.025 1.00 81.06 228 SER A CA 1
ATOM 1772 C C . SER A 1 228 ? -22.492 -2.303 31.853 1.00 81.06 228 SER A C 1
ATOM 1774 O O . SER A 1 228 ? -23.593 -1.774 31.892 1.00 81.06 228 SER A O 1
ATOM 1776 N N . TYR A 1 229 ? -21.469 -1.893 32.590 1.00 73.00 229 TYR A N 1
ATOM 1777 C CA . TYR A 1 229 ? -21.424 -0.614 33.296 1.00 73.00 229 TYR A CA 1
ATOM 1778 C C . TYR A 1 229 ? -20.150 0.159 32.960 1.00 73.00 229 TYR A C 1
ATOM 1780 O O . TYR A 1 229 ? -19.895 1.228 33.509 1.00 73.00 229 TYR A O 1
ATOM 1788 N N . ASP A 1 230 ? -19.295 -0.451 32.140 1.00 70.56 230 ASP A N 1
ATOM 1789 C CA . ASP A 1 230 ? -17.992 0.061 31.777 1.00 70.56 230 ASP A CA 1
ATOM 1790 C C . ASP A 1 230 ? -18.052 0.466 30.310 1.00 70.56 230 ASP A C 1
ATOM 1792 O O . ASP A 1 230 ? -18.192 -0.381 29.423 1.00 70.56 230 ASP A O 1
ATOM 1796 N N . HIS A 1 231 ? -17.900 1.767 30.074 1.00 65.94 231 HIS A N 1
ATOM 1797 C CA . HIS A 1 231 ? -17.872 2.383 28.753 1.00 65.94 231 HIS A CA 1
ATOM 1798 C C . HIS A 1 231 ? -16.882 1.695 27.791 1.00 65.94 231 HIS A C 1
ATOM 1800 O O . HIS A 1 231 ? -17.097 1.712 26.582 1.00 65.94 231 HIS A O 1
ATOM 1806 N N . LEU A 1 232 ? -15.833 1.035 28.306 1.00 66.81 232 LEU A N 1
ATOM 1807 C CA . LEU A 1 232 ? -14.849 0.299 27.509 1.00 66.81 232 LEU A CA 1
ATOM 1808 C C . LEU A 1 232 ? -15.423 -0.960 26.842 1.00 66.81 232 LEU A C 1
ATOM 1810 O O . LEU A 1 232 ? -15.036 -1.294 25.723 1.00 66.81 232 LEU A O 1
ATOM 1814 N N . LYS A 1 233 ? -16.345 -1.676 27.498 1.00 71.19 233 LYS A N 1
ATOM 1815 C CA . LYS A 1 233 ? -16.773 -3.022 27.063 1.00 71.19 233 LYS A CA 1
ATOM 1816 C C . LYS A 1 233 ? -17.626 -3.018 25.794 1.00 71.19 233 LYS A C 1
ATOM 1818 O O . LYS A 1 233 ? -17.674 -4.029 25.089 1.00 71.19 233 LYS A O 1
ATOM 1823 N N . GLY A 1 234 ? -18.265 -1.891 25.487 1.00 76.69 234 GLY A N 1
ATOM 1824 C CA . GLY A 1 234 ? -19.058 -1.702 24.273 1.00 76.69 234 GLY A CA 1
ATOM 1825 C C . GLY A 1 234 ? -18.268 -1.157 23.080 1.00 76.69 234 GLY A C 1
ATOM 1826 O O . GLY A 1 234 ? -18.761 -1.196 21.949 1.00 76.69 234 GLY A O 1
ATOM 1827 N N . CYS A 1 235 ? -17.056 -0.649 23.298 1.00 87.00 235 CYS A N 1
ATOM 1828 C CA . CYS A 1 235 ? -16.290 0.047 22.274 1.00 87.00 235 CYS A CA 1
ATOM 1829 C C . CYS A 1 235 ? -15.456 -0.911 21.413 1.00 87.00 235 CYS A C 1
ATOM 1831 O O . CYS A 1 235 ? -14.786 -1.819 21.905 1.00 87.00 235 CYS A O 1
ATOM 1833 N N . LYS A 1 236 ? -15.484 -0.707 20.092 1.00 89.00 236 LYS A N 1
ATOM 1834 C CA . LYS A 1 236 ? -14.679 -1.472 19.131 1.00 89.00 236 LYS A CA 1
ATOM 1835 C C . LYS A 1 236 ? -13.895 -0.553 18.209 1.00 89.00 236 LYS A C 1
ATOM 1837 O O . LYS A 1 236 ? -14.446 0.426 17.690 1.00 89.00 236 LYS A O 1
ATOM 1842 N N . CYS A 1 237 ? -12.639 -0.927 17.957 1.00 90.56 237 CYS A N 1
ATOM 1843 C CA . CYS A 1 237 ? -11.809 -0.260 16.964 1.00 90.56 237 CYS A CA 1
ATOM 1844 C C . CYS A 1 237 ? -12.440 -0.368 15.562 1.00 90.56 237 CYS A C 1
ATOM 1846 O O . CYS A 1 237 ? -13.148 -1.342 15.270 1.00 90.56 237 CYS A O 1
ATOM 1848 N N . PRO A 1 238 ? -12.199 0.618 14.682 1.00 88.69 238 PRO A N 1
ATOM 1849 C CA . PRO A 1 238 ? -12.586 0.520 13.282 1.00 88.69 238 PRO A CA 1
ATOM 1850 C C . PRO A 1 238 ? -11.904 -0.683 12.604 1.00 88.69 238 PRO A C 1
ATOM 1852 O O . PRO A 1 238 ? -10.844 -1.117 13.060 1.00 88.69 238 PRO A O 1
ATOM 1855 N N . PRO A 1 239 ? -12.461 -1.210 11.497 1.00 87.00 239 PRO A N 1
ATOM 1856 C CA . PRO A 1 239 ? -11.764 -2.202 10.678 1.00 87.00 239 PRO A CA 1
ATOM 1857 C C . PRO A 1 239 ? -10.358 -1.712 10.303 1.00 87.00 239 PRO A C 1
ATOM 1859 O O . PRO A 1 239 ? -10.221 -0.562 9.890 1.00 87.00 239 PRO A O 1
ATOM 1862 N N . GLY A 1 240 ? -9.343 -2.569 10.450 1.00 84.88 240 GLY A N 1
ATOM 1863 C CA . GLY A 1 240 ? -7.941 -2.229 10.145 1.00 84.88 240 GLY A CA 1
ATOM 1864 C C . GLY A 1 240 ? -7.152 -1.685 11.334 1.00 84.88 240 GLY A C 1
ATOM 1865 O O . GLY A 1 240 ? -5.971 -1.387 11.228 1.00 84.88 240 GLY A O 1
ATOM 1866 N N . PHE A 1 241 ? -7.795 -1.562 12.496 1.00 88.62 241 PHE A N 1
ATOM 1867 C CA . PHE A 1 241 ? -7.158 -1.110 13.726 1.00 88.62 241 PHE A CA 1
ATOM 1868 C C . PHE A 1 241 ? -7.319 -2.152 14.831 1.00 88.62 241 PHE A C 1
ATOM 1870 O O . PHE A 1 241 ? -8.343 -2.831 14.930 1.00 88.62 241 PHE A O 1
ATOM 1877 N N . SER A 1 242 ? -6.325 -2.231 15.709 1.00 89.12 242 SER A N 1
ATOM 1878 C CA . SER A 1 242 ? -6.314 -3.090 16.894 1.00 89.12 242 SER A CA 1
ATOM 1879 C C . SER A 1 242 ? -6.087 -2.274 18.161 1.00 89.12 242 SER A C 1
ATOM 1881 O O . SER A 1 242 ? -5.419 -1.242 18.121 1.00 89.12 242 SER A O 1
ATOM 1883 N N . GLY A 1 243 ? -6.613 -2.750 19.289 1.00 88.38 243 GLY A N 1
ATOM 1884 C CA . GLY A 1 243 ? -6.344 -2.179 20.605 1.00 88.38 243 GLY A CA 1
ATOM 1885 C C . GLY A 1 243 ? -7.548 -2.249 21.539 1.00 88.38 243 GLY A C 1
ATOM 1886 O O . GLY A 1 243 ? -8.347 -3.180 21.442 1.00 88.38 243 GLY A O 1
ATOM 1887 N N . ASP A 1 244 ? -7.672 -1.283 22.450 1.00 84.19 244 ASP A N 1
ATOM 1888 C CA . ASP A 1 244 ? -8.683 -1.299 23.522 1.00 84.19 244 ASP A CA 1
ATOM 1889 C C . ASP A 1 244 ? -10.098 -0.916 23.060 1.00 84.19 244 ASP A C 1
ATOM 1891 O O . ASP A 1 244 ? -11.045 -0.985 23.837 1.00 84.19 244 ASP A O 1
ATOM 1895 N N . GLY A 1 245 ? -10.251 -0.494 21.803 1.00 83.94 245 GLY A N 1
ATOM 1896 C CA . GLY A 1 245 ? -11.530 -0.064 21.243 1.00 83.94 245 GLY A CA 1
ATOM 1897 C C . GLY A 1 245 ? -12.007 1.304 21.724 1.00 83.94 245 GLY A C 1
ATOM 1898 O O . GLY A 1 245 ? -12.912 1.847 21.097 1.00 83.94 245 GLY A O 1
ATOM 1899 N N . PHE A 1 246 ? -11.403 1.878 22.768 1.00 83.69 246 PHE A N 1
ATOM 1900 C CA . PHE A 1 246 ? -11.859 3.084 23.456 1.00 83.69 246 PHE A CA 1
ATOM 1901 C C . PHE A 1 246 ? -11.026 4.319 23.140 1.00 83.69 246 PHE A C 1
ATOM 1903 O O . PHE A 1 246 ? -11.590 5.334 22.750 1.00 83.69 246 PHE A O 1
ATOM 1910 N N . LYS A 1 247 ? -9.703 4.268 23.304 1.00 84.69 247 LYS A N 1
ATOM 1911 C CA . LYS A 1 247 ? -8.794 5.394 23.018 1.00 84.69 247 LYS A CA 1
ATOM 1912 C C . LYS A 1 247 ? -7.598 4.933 22.205 1.00 84.69 247 LYS A C 1
ATOM 1914 O O . LYS A 1 247 ? -7.171 5.637 21.291 1.00 84.69 247 LYS A O 1
ATOM 1919 N N . ASN A 1 248 ? -7.077 3.757 22.523 1.00 86.62 248 ASN A N 1
ATOM 1920 C CA . ASN A 1 248 ? -5.881 3.216 21.912 1.00 86.62 248 ASN A CA 1
ATOM 1921 C C . ASN A 1 248 ? -6.294 2.239 20.816 1.00 86.62 248 ASN A C 1
ATOM 1923 O O . ASN A 1 248 ? -6.327 1.034 21.033 1.00 86.62 248 ASN A O 1
ATOM 1927 N N . CYS A 1 249 ? -6.616 2.775 19.641 1.00 90.00 249 CYS A N 1
ATOM 1928 C CA . CYS A 1 249 ? -6.714 1.996 18.412 1.00 90.00 249 CYS A CA 1
ATOM 1929 C C . CYS A 1 249 ? -5.524 2.358 17.530 1.00 90.00 249 CYS A C 1
ATOM 1931 O O . CYS A 1 249 ? -5.413 3.496 17.068 1.00 90.00 249 CYS A O 1
ATOM 1933 N N . THR A 1 250 ? -4.629 1.401 17.326 1.00 90.06 250 THR A N 1
ATOM 1934 C CA . THR A 1 250 ? -3.467 1.545 16.452 1.00 90.06 250 THR A CA 1
ATOM 1935 C C . THR A 1 250 ? -3.702 0.789 15.163 1.00 90.06 250 THR A C 1
ATOM 1937 O O . THR A 1 250 ? -4.358 -0.252 15.151 1.00 90.06 250 THR A O 1
ATOM 1940 N N . ASP A 1 251 ? -3.181 1.349 14.083 1.00 88.56 251 ASP A N 1
ATOM 1941 C CA . ASP A 1 251 ? -3.207 0.739 12.763 1.00 88.56 251 ASP A CA 1
ATOM 1942 C C . ASP A 1 251 ? -2.565 -0.652 12.806 1.00 88.56 251 ASP A C 1
ATOM 1944 O O . ASP A 1 251 ? -1.509 -0.830 13.425 1.00 88.56 251 ASP A O 1
ATOM 1948 N N . VAL A 1 252 ? -3.221 -1.638 12.201 1.00 86.94 252 VAL A N 1
ATOM 1949 C CA . VAL A 1 252 ? -2.655 -2.976 12.043 1.00 86.94 252 VAL A CA 1
ATOM 1950 C C . VAL A 1 252 ? -1.764 -2.938 10.815 1.00 86.94 252 VAL A C 1
ATOM 1952 O O . VAL A 1 252 ? -2.218 -2.601 9.735 1.00 86.94 252 VAL A O 1
ATOM 1955 N N . ASN A 1 253 ? -0.485 -3.280 10.963 1.00 83.69 253 ASN A N 1
ATOM 1956 C CA . ASN A 1 253 ? 0.389 -3.381 9.803 1.00 83.69 253 ASN A CA 1
ATOM 1957 C C . ASN A 1 253 ? 0.133 -4.709 9.090 1.00 83.69 253 ASN A C 1
ATOM 1959 O O . ASN A 1 253 ? 0.757 -5.720 9.420 1.00 83.69 253 ASN A O 1
ATOM 1963 N N . GLU A 1 254 ? -0.752 -4.714 8.091 1.00 81.75 254 GLU A N 1
ATOM 1964 C CA . GLU A 1 254 ? -1.039 -5.945 7.355 1.00 81.75 254 GLU A CA 1
ATOM 1965 C C . GLU A 1 254 ? 0.209 -6.523 6.687 1.00 81.75 254 GLU A C 1
ATOM 1967 O O . GLU A 1 254 ? 0.255 -7.726 6.489 1.00 81.75 254 GLU A O 1
ATOM 1972 N N . CYS A 1 255 ? 1.237 -5.719 6.382 1.00 81.88 255 CYS A N 1
ATOM 1973 C CA . CYS A 1 255 ? 2.441 -6.159 5.672 1.00 81.88 255 CYS A CA 1
ATOM 1974 C C . CYS A 1 255 ? 3.413 -7.029 6.494 1.00 81.88 255 CYS A C 1
ATOM 1976 O O . CYS A 1 255 ? 4.364 -7.556 5.915 1.00 81.88 255 CYS A O 1
ATOM 1978 N N . GLU A 1 256 ? 3.237 -7.151 7.812 1.00 78.06 256 GLU A N 1
ATOM 1979 C CA . GLU A 1 256 ? 4.110 -7.972 8.675 1.00 78.06 256 GLU A CA 1
ATOM 1980 C C . GLU A 1 256 ? 3.754 -9.468 8.650 1.00 78.06 256 GLU A C 1
ATOM 1982 O O . GLU A 1 256 ? 4.572 -10.318 9.013 1.00 78.06 256 GLU A O 1
ATOM 1987 N N . GLU A 1 257 ? 2.566 -9.811 8.155 1.00 69.31 257 GLU A N 1
ATOM 1988 C CA . GLU A 1 257 ? 2.139 -11.190 7.935 1.00 69.31 257 GLU A CA 1
ATOM 1989 C C . GLU A 1 257 ? 2.904 -11.828 6.753 1.00 69.31 257 GLU A C 1
ATOM 1991 O O . GLU A 1 257 ? 3.182 -11.207 5.726 1.00 69.31 257 GLU A O 1
ATOM 1996 N N . LYS A 1 258 ? 3.259 -13.116 6.847 1.00 55.00 258 LYS A N 1
ATOM 1997 C CA . LYS A 1 258 ? 4.162 -13.788 5.879 1.00 55.00 258 LYS A CA 1
ATOM 1998 C C . LYS A 1 258 ? 3.575 -14.010 4.467 1.00 55.00 258 LYS A C 1
ATOM 2000 O O . LYS A 1 258 ? 4.259 -14.584 3.623 1.00 55.00 258 LYS A O 1
ATOM 2005 N N . THR A 1 259 ? 2.331 -13.604 4.189 1.00 62.84 259 THR A N 1
ATOM 2006 C CA . THR A 1 259 ? 1.589 -13.971 2.956 1.00 62.84 259 THR A CA 1
ATOM 2007 C C . THR A 1 259 ? 0.910 -12.804 2.227 1.00 62.84 259 THR A C 1
ATOM 2009 O O . THR A 1 259 ? -0.028 -13.008 1.458 1.00 62.84 259 THR A O 1
ATOM 2012 N N . VAL A 1 260 ? 1.386 -11.575 2.432 1.00 70.62 260 VAL A N 1
ATOM 2013 C CA . VAL A 1 260 ? 0.596 -10.372 2.110 1.00 70.62 260 VAL A CA 1
ATOM 2014 C C . VAL A 1 260 ? 0.527 -10.052 0.623 1.00 70.62 260 VAL A C 1
ATOM 2016 O O . VAL A 1 260 ? -0.544 -9.715 0.141 1.00 70.62 260 VAL A O 1
ATOM 2019 N N . CYS A 1 261 ? 1.616 -10.222 -0.128 1.00 77.00 261 CYS A N 1
ATOM 2020 C CA . CYS A 1 261 ? 1.585 -10.160 -1.591 1.00 77.00 261 CYS A CA 1
ATOM 2021 C C . CYS A 1 261 ? 2.170 -11.464 -2.147 1.00 77.00 261 CYS A C 1
ATOM 2023 O O . CYS A 1 261 ? 3.290 -11.845 -1.809 1.00 77.00 261 CYS A O 1
ATOM 2025 N N . GLN A 1 262 ? 1.408 -12.164 -2.984 1.00 80.69 262 GLN A N 1
ATOM 2026 C CA . GLN A 1 262 ? 1.754 -13.485 -3.522 1.00 80.69 262 GLN A CA 1
ATOM 2027 C C . GLN A 1 262 ? 2.573 -13.424 -4.819 1.00 80.69 262 GLN A C 1
ATOM 2029 O O . GLN A 1 262 ? 3.154 -14.428 -5.233 1.00 80.69 262 GLN A O 1
ATOM 2034 N N . CYS A 1 263 ? 2.629 -12.271 -5.482 1.00 79.12 263 CYS A N 1
ATOM 2035 C CA . CYS A 1 263 ? 3.415 -12.085 -6.691 1.00 79.12 263 CYS A CA 1
ATOM 2036 C C . CYS A 1 263 ? 4.899 -11.846 -6.387 1.00 79.12 263 CYS A C 1
ATOM 2038 O O . CYS A 1 263 ? 5.297 -11.214 -5.406 1.00 79.12 263 CYS A O 1
ATOM 2040 N N . ARG A 1 264 ? 5.751 -12.374 -7.269 1.00 80.50 264 ARG A N 1
ATOM 2041 C CA . ARG A 1 264 ? 7.207 -12.331 -7.117 1.00 80.50 264 ARG A CA 1
ATOM 2042 C C . ARG A 1 264 ? 7.720 -10.892 -7.233 1.00 80.50 264 ARG A C 1
ATOM 2044 O O . ARG A 1 264 ? 7.566 -10.261 -8.272 1.00 80.50 264 ARG A O 1
ATOM 2051 N N . GLY A 1 265 ? 8.382 -10.401 -6.183 1.00 77.88 265 GLY A N 1
ATOM 2052 C CA . GLY A 1 265 ? 8.978 -9.058 -6.147 1.00 77.88 265 GLY A CA 1
ATOM 2053 C C . GLY A 1 265 ? 8.001 -7.923 -5.821 1.00 77.88 265 GLY A C 1
ATOM 2054 O O . GLY A 1 265 ? 8.410 -6.761 -5.810 1.00 77.88 265 GLY A O 1
ATOM 2055 N N . CYS A 1 266 ? 6.734 -8.240 -5.549 1.00 83.94 266 CYS A N 1
ATOM 2056 C CA . CYS A 1 266 ? 5.735 -7.262 -5.144 1.00 83.94 266 CYS A CA 1
ATOM 2057 C C . CYS A 1 266 ? 6.047 -6.695 -3.762 1.00 83.94 266 CYS A C 1
ATOM 2059 O O . CYS A 1 266 ? 6.537 -7.399 -2.876 1.00 83.94 266 CYS A O 1
ATOM 2061 N N . LYS A 1 267 ? 5.784 -5.399 -3.590 1.00 83.44 267 LYS A N 1
ATOM 2062 C CA . LYS A 1 267 ? 6.038 -4.695 -2.332 1.00 83.44 267 LYS A CA 1
ATOM 2063 C C . LYS A 1 267 ? 4.712 -4.367 -1.670 1.00 83.44 267 LYS A C 1
ATOM 2065 O O . LYS A 1 267 ? 3.861 -3.729 -2.288 1.00 83.44 267 LYS A O 1
ATOM 2070 N N . CYS A 1 268 ? 4.579 -4.769 -0.413 1.00 84.88 268 CYS A N 1
ATOM 2071 C CA . CYS A 1 268 ? 3.508 -4.296 0.446 1.00 84.88 268 CYS A CA 1
ATOM 2072 C C . CYS A 1 268 ? 3.918 -2.961 1.066 1.00 84.88 268 CYS A C 1
ATOM 2074 O O . CYS A 1 268 ? 5.036 -2.816 1.567 1.00 84.88 268 CYS A O 1
ATOM 2076 N N . LYS A 1 269 ? 3.021 -1.981 1.025 1.00 85.62 269 LYS A N 1
ATOM 2077 C CA . LYS A 1 269 ? 3.135 -0.749 1.798 1.00 85.62 269 LYS A CA 1
ATOM 2078 C C . LYS A 1 269 ? 1.946 -0.673 2.741 1.00 85.62 269 LYS A C 1
ATOM 2080 O O . LYS A 1 269 ? 0.815 -0.672 2.265 1.00 85.62 269 LYS A O 1
ATOM 2085 N N . ASN A 1 270 ? 2.223 -0.540 4.037 1.00 82.69 270 ASN A N 1
ATOM 2086 C CA . ASN A 1 270 ? 1.165 -0.376 5.018 1.00 82.69 270 ASN A CA 1
ATOM 2087 C C . ASN A 1 270 ? 0.357 0.896 4.725 1.00 82.69 270 ASN A C 1
ATOM 2089 O O . ASN A 1 270 ? 0.924 1.953 4.408 1.00 82.69 270 ASN A O 1
ATOM 2093 N N . THR A 1 271 ? -0.960 0.788 4.815 1.00 82.00 271 THR A N 1
ATOM 2094 C CA . THR A 1 271 ? -1.897 1.866 4.506 1.00 82.00 271 THR A CA 1
ATOM 2095 C C . THR A 1 271 ? -2.823 2.067 5.685 1.00 82.00 271 THR A C 1
ATOM 2097 O O . THR A 1 271 ? -3.617 1.187 5.983 1.00 82.00 271 THR A O 1
ATOM 2100 N N . TRP A 1 272 ? -2.757 3.255 6.286 1.00 82.00 272 TRP A N 1
ATOM 2101 C CA . TRP A 1 272 ? -3.518 3.604 7.482 1.00 82.00 272 TRP A CA 1
ATOM 2102 C C . TRP A 1 272 ? -5.019 3.313 7.337 1.00 82.00 272 TRP A C 1
ATOM 2104 O O . TRP A 1 272 ? -5.694 3.907 6.490 1.00 82.00 272 TRP A O 1
ATOM 2114 N N . GLY A 1 273 ? -5.545 2.439 8.189 1.00 75.62 273 GLY A N 1
ATOM 2115 C CA . GLY A 1 273 ? -6.939 2.014 8.231 1.00 75.62 273 GLY A CA 1
ATOM 2116 C C . GLY A 1 273 ? -7.379 1.131 7.072 1.00 75.62 273 GLY A C 1
ATOM 2117 O O . GLY A 1 273 ? -8.583 0.941 6.871 1.00 75.62 273 GLY A O 1
ATOM 2118 N N . SER A 1 274 ? -6.437 0.602 6.293 1.00 79.25 274 SER A N 1
ATOM 2119 C CA . SER A 1 274 ? -6.730 -0.581 5.498 1.00 79.25 274 SER A CA 1
ATOM 2120 C C . SER A 1 274 ? -6.956 -1.752 6.442 1.00 79.25 274 SER A C 1
ATOM 2122 O O . SER A 1 274 ? -6.413 -1.789 7.526 1.00 79.25 274 SER A O 1
ATOM 2124 N N . TYR A 1 275 ? -7.830 -2.667 6.050 1.00 67.69 275 TYR A N 1
ATOM 2125 C CA . TYR A 1 275 ? -8.013 -3.973 6.698 1.00 67.69 275 TYR A CA 1
ATOM 2126 C C . TYR A 1 275 ? -7.913 -5.105 5.675 1.00 67.69 275 TYR A C 1
ATOM 2128 O O . TYR A 1 275 ? -8.066 -6.285 5.985 1.00 67.69 275 TYR A O 1
ATOM 2136 N N . ASP A 1 276 ? -7.747 -4.708 4.416 1.00 64.69 276 ASP A N 1
ATOM 2137 C CA . ASP A 1 276 ? -7.655 -5.577 3.273 1.00 64.69 276 ASP A CA 1
ATOM 2138 C C . ASP A 1 276 ? -6.185 -5.603 2.870 1.00 64.69 276 ASP A C 1
ATOM 2140 O O . ASP A 1 276 ? -5.632 -4.613 2.377 1.00 64.69 276 ASP A O 1
ATOM 2144 N N . HIS A 1 277 ? -5.569 -6.753 3.110 1.00 61.56 277 HIS A N 1
ATOM 2145 C CA . HIS A 1 277 ? -4.181 -7.077 2.792 1.00 61.56 277 HIS A CA 1
ATOM 2146 C C . HIS A 1 277 ? -3.851 -6.818 1.312 1.00 61.56 277 HIS A C 1
ATOM 2148 O O . HIS A 1 277 ? -2.698 -6.558 0.977 1.00 61.56 277 HIS A O 1
ATOM 2154 N N . LEU A 1 278 ? -4.857 -6.811 0.430 1.00 60.47 278 LEU A N 1
ATOM 2155 C CA . LEU A 1 278 ? -4.690 -6.576 -1.002 1.00 60.47 278 LEU A CA 1
ATOM 2156 C C . LEU A 1 278 ? -4.413 -5.103 -1.345 1.00 60.47 278 LEU A C 1
ATOM 2158 O O . LEU A 1 278 ? -3.718 -4.821 -2.319 1.00 60.47 278 LEU A O 1
ATOM 2162 N N . LYS A 1 279 ? -4.914 -4.142 -0.555 1.00 64.88 279 LYS A N 1
ATOM 2163 C CA . LYS A 1 279 ? -4.853 -2.704 -0.903 1.00 64.88 279 LYS A CA 1
ATOM 2164 C C . LYS A 1 279 ? -3.462 -2.084 -0.767 1.00 64.88 279 LYS A C 1
ATOM 2166 O O . LYS A 1 279 ? -3.190 -1.052 -1.382 1.00 64.88 279 LYS A O 1
ATOM 2171 N N . GLY A 1 280 ? -2.585 -2.706 0.020 1.00 72.19 280 GLY A N 1
ATOM 2172 C CA . GLY A 1 280 ? -1.201 -2.266 0.208 1.00 72.19 280 GLY A CA 1
ATOM 2173 C C . GLY A 1 280 ? -0.229 -2.796 -0.850 1.00 72.19 280 GLY A C 1
ATOM 2174 O O . GLY A 1 280 ? 0.906 -2.316 -0.934 1.00 72.19 280 GLY A O 1
ATOM 2175 N N . CYS A 1 281 ? -0.643 -3.777 -1.653 1.00 84.75 281 CYS A N 1
ATOM 2176 C CA . CYS A 1 281 ? 0.231 -4.475 -2.583 1.00 84.75 28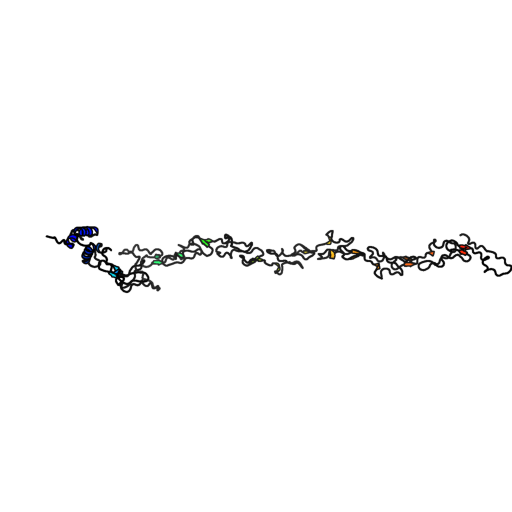1 CYS A CA 1
ATOM 2177 C C . CYS A 1 281 ? 0.393 -3.722 -3.909 1.00 84.75 281 CYS A C 1
ATOM 2179 O O . CYS A 1 281 ? -0.570 -3.261 -4.520 1.00 84.75 281 CYS A O 1
ATOM 2181 N N . LYS A 1 282 ? 1.640 -3.597 -4.373 1.00 87.62 282 LYS A N 1
ATOM 2182 C CA . LYS A 1 282 ? 1.968 -2.972 -5.660 1.00 87.62 282 LYS A CA 1
ATO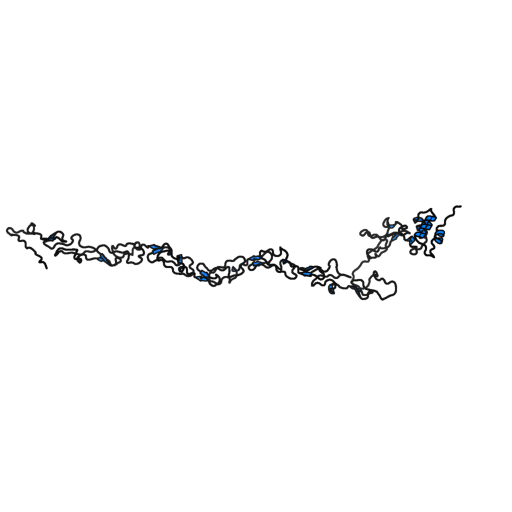M 2183 C C . LYS A 1 282 ? 2.847 -3.881 -6.503 1.00 87.62 282 LYS A C 1
ATOM 2185 O O . LYS A 1 282 ? 3.815 -4.459 -5.994 1.00 87.62 282 LYS A O 1
ATOM 2190 N N . CYS A 1 283 ? 2.536 -3.935 -7.799 1.00 89.81 283 CYS A N 1
ATOM 2191 C CA . CYS A 1 283 ? 3.387 -4.602 -8.773 1.00 89.81 283 CYS A CA 1
ATOM 2192 C C . CYS A 1 283 ? 4.783 -3.948 -8.807 1.00 89.81 283 CYS A C 1
ATOM 2194 O O . CYS A 1 283 ? 4.915 -2.748 -8.533 1.00 89.81 283 CYS A O 1
ATOM 2196 N N . PRO A 1 284 ? 5.836 -4.719 -9.130 1.00 88.75 284 PRO A N 1
ATOM 2197 C CA . PRO A 1 284 ? 7.163 -4.164 -9.356 1.00 88.75 284 PRO A CA 1
ATOM 2198 C C . PRO A 1 284 ? 7.145 -3.144 -10.510 1.00 88.75 284 PRO A C 1
ATOM 2200 O O . PRO A 1 284 ? 6.263 -3.216 -11.368 1.00 88.75 284 PRO A O 1
ATOM 2203 N N . PRO A 1 285 ? 8.122 -2.220 -10.582 1.00 88.12 285 PRO A N 1
ATOM 2204 C CA . PRO A 1 285 ? 8.290 -1.359 -11.751 1.00 88.12 285 PRO A CA 1
ATOM 2205 C C . PRO A 1 285 ? 8.326 -2.194 -13.036 1.00 88.12 285 PRO A C 1
ATOM 2207 O O . PRO A 1 285 ? 9.048 -3.190 -13.079 1.00 88.12 285 PRO A O 1
ATOM 2210 N N . GLY A 1 286 ? 7.555 -1.794 -14.052 1.00 86.19 286 GLY A N 1
ATOM 2211 C CA . GLY A 1 286 ? 7.501 -2.498 -15.342 1.00 86.19 286 GLY A CA 1
ATOM 2212 C C . GLY A 1 286 ? 6.400 -3.544 -15.453 1.00 86.19 286 GLY A C 1
ATOM 2213 O O . GLY A 1 286 ? 6.240 -4.196 -16.476 1.00 86.19 286 GLY A O 1
ATOM 2214 N N . PHE A 1 287 ? 5.618 -3.714 -14.389 1.00 89.56 287 PHE A N 1
ATOM 2215 C CA . PHE A 1 287 ? 4.497 -4.637 -14.349 1.00 89.56 287 PHE A CA 1
ATOM 2216 C C . PHE A 1 287 ? 3.213 -3.894 -13.992 1.00 89.56 287 PHE A C 1
ATOM 2218 O O . PHE A 1 287 ? 3.218 -2.928 -13.226 1.00 89.56 287 PHE A O 1
ATOM 2225 N N . SER A 1 288 ? 2.096 -4.385 -14.514 1.00 89.44 288 SER A N 1
ATOM 2226 C CA . SER A 1 288 ? 0.749 -3.890 -14.233 1.00 89.44 288 SER A CA 1
ATOM 2227 C C . SER A 1 288 ? -0.156 -5.029 -13.768 1.00 89.44 288 SER A C 1
ATOM 2229 O O . SER A 1 288 ? 0.117 -6.197 -14.042 1.00 89.44 288 SER A O 1
ATOM 2231 N N . GLY A 1 289 ? -1.212 -4.694 -13.025 1.00 88.06 289 GLY A N 1
ATOM 2232 C CA . GLY A 1 289 ? -2.195 -5.662 -12.544 1.00 88.06 289 GLY A CA 1
ATOM 2233 C C . GLY A 1 289 ? -2.671 -5.381 -11.121 1.00 88.06 289 GLY A C 1
ATOM 2234 O O . GLY A 1 289 ? -2.687 -4.230 -10.688 1.00 88.06 289 GLY A O 1
ATOM 2235 N N . ASP A 1 290 ? -3.074 -6.429 -10.400 1.00 83.38 290 ASP A N 1
ATOM 2236 C CA . ASP A 1 290 ? -3.715 -6.313 -9.078 1.00 83.38 290 ASP A CA 1
ATOM 2237 C C . ASP A 1 290 ? -2.734 -6.046 -7.924 1.00 83.38 290 ASP A C 1
ATOM 2239 O O . ASP A 1 290 ? -3.152 -5.827 -6.791 1.00 83.38 290 ASP A O 1
ATOM 2243 N N . GLY A 1 291 ? -1.427 -6.080 -8.194 1.00 83.25 291 GLY A N 1
ATOM 2244 C CA . GLY A 1 291 ? -0.381 -5.894 -7.191 1.00 83.25 291 GLY A CA 1
ATOM 2245 C C . GLY A 1 291 ? -0.203 -7.067 -6.230 1.00 83.25 291 GLY A C 1
ATOM 2246 O O . GLY A 1 291 ? 0.822 -7.110 -5.555 1.00 83.25 291 GLY A O 1
ATOM 2247 N N . PHE A 1 292 ? -1.139 -8.019 -6.187 1.00 82.62 292 PHE A N 1
ATOM 2248 C CA . PHE A 1 292 ? -1.200 -9.110 -5.221 1.00 82.62 292 PHE A CA 1
ATOM 2249 C C . PHE A 1 292 ? -0.723 -10.443 -5.788 1.00 82.62 292 PHE A C 1
ATOM 2251 O O . PHE A 1 292 ? 0.144 -11.070 -5.189 1.00 82.62 292 PHE A O 1
ATOM 2258 N N . LYS A 1 293 ? -1.266 -10.897 -6.918 1.00 83.75 293 LYS A N 1
ATOM 2259 C CA . LYS A 1 293 ? -0.903 -12.179 -7.552 1.00 83.75 293 LYS A CA 1
ATOM 2260 C C . LYS A 1 293 ? -0.717 -12.026 -9.052 1.00 83.75 293 LYS A C 1
ATOM 2262 O O . LYS A 1 293 ? 0.192 -12.633 -9.618 1.00 83.75 293 LYS A O 1
ATOM 2267 N N . ASN A 1 294 ? -1.553 -11.216 -9.685 1.00 86.31 294 ASN A N 1
ATOM 2268 C CA . ASN A 1 294 ? -1.573 -11.043 -11.123 1.00 86.31 294 ASN A CA 1
ATOM 2269 C C . ASN A 1 294 ? -0.840 -9.750 -11.467 1.00 86.31 294 ASN A C 1
ATOM 2271 O O . ASN A 1 294 ? -1.458 -8.701 -11.610 1.00 86.31 294 ASN A O 1
ATOM 2275 N N . CYS A 1 295 ? 0.485 -9.839 -11.580 1.00 90.25 295 CYS A N 1
ATOM 2276 C CA . CYS A 1 295 ? 1.312 -8.791 -12.166 1.00 90.25 295 CYS A CA 1
ATOM 2277 C C . CYS A 1 295 ? 1.866 -9.297 -13.497 1.00 90.25 295 CYS A C 1
ATOM 2279 O O . CYS A 1 295 ? 2.599 -10.288 -13.532 1.00 90.25 295 CYS A O 1
ATOM 2281 N N . THR A 1 296 ? 1.503 -8.623 -14.581 1.00 91.00 296 THR A N 1
ATOM 2282 C CA . THR A 1 296 ? 1.938 -8.930 -15.943 1.00 91.00 296 THR A CA 1
ATOM 2283 C C . THR A 1 296 ? 2.844 -7.832 -16.464 1.00 91.00 296 THR A C 1
ATOM 2285 O O . THR A 1 296 ? 2.672 -6.662 -16.126 1.00 91.00 296 THR A O 1
ATOM 2288 N N . ASP A 1 297 ? 3.822 -8.234 -17.265 1.00 90.12 297 ASP A N 1
ATOM 2289 C CA . ASP A 1 297 ? 4.761 -7.334 -17.922 1.00 90.12 297 ASP A CA 1
ATOM 2290 C C . ASP A 1 297 ? 4.022 -6.267 -18.737 1.00 90.12 297 ASP A C 1
ATOM 2292 O O . ASP A 1 297 ? 3.055 -6.575 -19.440 1.00 90.12 297 ASP A O 1
ATOM 2296 N N . VAL A 1 298 ? 4.445 -5.012 -18.606 1.00 88.75 298 VAL A N 1
ATOM 2297 C CA . VAL A 1 298 ? 3.924 -3.913 -19.418 1.00 88.75 298 VAL A CA 1
ATOM 2298 C C . VAL A 1 298 ? 4.719 -3.881 -20.710 1.00 88.75 298 VAL A C 1
ATOM 2300 O O . VAL A 1 298 ? 5.921 -3.666 -20.689 1.00 88.75 298 VAL A O 1
ATOM 2303 N N . ASN A 1 299 ? 4.049 -4.067 -21.846 1.00 86.12 299 ASN A N 1
ATOM 2304 C CA . ASN A 1 299 ? 4.710 -3.906 -23.132 1.00 86.12 299 ASN A CA 1
ATOM 2305 C C . ASN A 1 299 ? 4.862 -2.420 -23.451 1.00 86.12 299 ASN A C 1
ATOM 2307 O O . ASN A 1 299 ? 3.964 -1.816 -24.039 1.00 86.12 299 ASN A O 1
ATOM 2311 N N . GLU A 1 300 ? 6.005 -1.828 -23.103 1.00 85.25 300 GLU A N 1
ATOM 2312 C CA . GLU A 1 300 ? 6.221 -0.416 -23.405 1.00 85.25 300 GLU A CA 1
ATOM 2313 C C . GLU A 1 300 ? 6.136 -0.141 -24.908 1.00 85.25 300 GLU A C 1
ATOM 2315 O O . GLU A 1 300 ? 5.648 0.907 -25.296 1.00 85.25 300 GLU A O 1
ATOM 2320 N N . CYS A 1 301 ? 6.533 -1.074 -25.777 1.00 84.50 301 CYS A N 1
ATOM 2321 C CA . CYS A 1 301 ? 6.607 -0.840 -27.222 1.00 84.50 301 CYS A CA 1
ATOM 2322 C C . CYS A 1 301 ? 5.254 -0.619 -27.924 1.00 84.50 301 CYS A C 1
ATOM 2324 O O . CYS A 1 301 ? 5.251 -0.225 -29.092 1.00 84.50 301 CYS A O 1
ATOM 2326 N N . GLU A 1 302 ? 4.124 -0.898 -27.271 1.00 81.44 302 GLU A N 1
ATOM 2327 C CA . GLU A 1 302 ? 2.787 -0.622 -27.820 1.00 81.44 302 GLU A CA 1
ATOM 2328 C C . GLU A 1 302 ? 2.403 0.863 -27.724 1.00 81.44 302 GLU A C 1
ATOM 2330 O O . GLU A 1 302 ? 1.556 1.342 -28.484 1.00 81.44 302 GLU A O 1
ATOM 2335 N N . GLU A 1 303 ? 3.078 1.624 -26.863 1.00 70.81 303 GLU A N 1
ATOM 2336 C CA . GLU A 1 303 ? 2.905 3.069 -26.763 1.00 70.81 303 GLU A CA 1
ATOM 2337 C C . GLU A 1 303 ? 3.651 3.782 -27.912 1.00 70.81 303 GLU A C 1
ATOM 2339 O O . GLU A 1 303 ? 4.828 3.544 -28.194 1.00 70.81 303 GLU A O 1
ATOM 2344 N N . LYS A 1 304 ? 2.976 4.703 -28.614 1.00 56.03 304 LYS A N 1
ATOM 2345 C CA . LYS A 1 304 ? 3.480 5.323 -29.865 1.00 56.03 304 LYS A CA 1
ATOM 2346 C C . LYS A 1 304 ? 4.729 6.211 -29.703 1.00 56.03 304 LYS A C 1
ATOM 2348 O O . LYS A 1 304 ? 5.225 6.739 -30.695 1.00 56.03 304 LYS A O 1
ATOM 2353 N N . THR A 1 305 ? 5.231 6.410 -28.486 1.00 64.88 305 THR A N 1
ATOM 2354 C CA . THR A 1 305 ? 6.285 7.386 -28.144 1.00 64.88 305 THR A CA 1
ATOM 2355 C C . THR A 1 305 ? 7.565 6.763 -27.575 1.00 64.88 305 THR A C 1
ATOM 2357 O O . THR A 1 305 ? 8.452 7.500 -27.143 1.00 64.88 305 THR A O 1
ATOM 2360 N N . VAL A 1 306 ? 7.683 5.431 -27.583 1.00 73.38 306 VAL A N 1
ATOM 2361 C CA . VAL A 1 306 ? 8.704 4.714 -26.794 1.00 73.38 306 VAL A CA 1
ATOM 2362 C C . VAL A 1 306 ? 10.108 4.771 -27.360 1.00 73.38 306 VAL A C 1
ATOM 2364 O O . VAL A 1 306 ? 11.035 4.854 -26.576 1.00 73.38 306 VAL A O 1
ATOM 2367 N N . CYS A 1 307 ? 10.301 4.796 -28.677 1.00 80.00 307 CYS A N 1
ATOM 2368 C CA . CYS A 1 307 ? 11.598 5.155 -29.253 1.00 80.00 307 CYS A CA 1
ATOM 2369 C C . CYS A 1 307 ? 11.386 6.367 -30.161 1.00 80.00 307 CYS A C 1
ATOM 2371 O O . CYS A 1 307 ? 10.649 6.300 -31.142 1.00 80.00 307 CYS A O 1
ATOM 2373 N N . GLN A 1 308 ? 12.006 7.491 -29.815 1.00 81.62 308 GLN A N 1
ATOM 2374 C CA . GLN A 1 308 ? 11.824 8.783 -30.481 1.00 81.62 308 GLN A CA 1
ATOM 2375 C C . GLN A 1 308 ? 12.818 9.021 -31.624 1.00 81.62 308 GLN A C 1
ATOM 2377 O O . GLN A 1 308 ? 12.651 9.952 -32.412 1.00 81.62 308 GLN A O 1
ATOM 2382 N N . CYS A 1 309 ? 13.858 8.198 -31.734 1.00 79.50 309 CYS A N 1
ATOM 2383 C CA . CYS A 1 309 ? 14.820 8.265 -32.820 1.00 79.50 309 CYS A CA 1
ATOM 2384 C C . CYS A 1 309 ? 14.314 7.570 -34.092 1.00 79.50 309 CYS A C 1
ATOM 2386 O O . CYS A 1 309 ? 13.619 6.551 -34.077 1.00 79.50 309 CYS A O 1
ATOM 2388 N N . ARG A 1 310 ? 14.680 8.144 -35.240 1.00 80.06 310 ARG A N 1
ATOM 2389 C CA . ARG A 1 310 ? 14.239 7.686 -36.560 1.00 80.06 310 ARG A CA 1
ATOM 2390 C C . ARG A 1 310 ? 14.836 6.312 -36.882 1.00 80.06 310 ARG A C 1
ATOM 2392 O O . ARG A 1 310 ? 16.048 6.172 -36.979 1.00 80.06 310 ARG A O 1
ATOM 2399 N N . GLY A 1 311 ? 13.976 5.316 -37.104 1.00 76.81 311 GLY A N 1
ATOM 2400 C CA . GLY A 1 311 ? 14.379 3.951 -37.473 1.00 76.81 311 GLY A CA 1
ATOM 2401 C C . GLY A 1 311 ? 14.788 3.056 -36.298 1.00 76.81 311 GLY A C 1
ATOM 2402 O O . GLY A 1 311 ? 15.177 1.908 -36.522 1.00 76.81 311 GLY A O 1
ATOM 2403 N N . CYS A 1 312 ? 14.700 3.553 -35.064 1.00 83.75 312 CYS A N 1
ATOM 2404 C CA . CYS A 1 312 ? 14.983 2.774 -33.866 1.00 83.75 312 CYS A CA 1
ATOM 2405 C C . CYS A 1 312 ? 13.956 1.660 -33.676 1.00 83.75 312 CYS A C 1
ATOM 2407 O O . CYS A 1 312 ? 12.766 1.833 -33.947 1.00 83.75 312 CYS A O 1
ATOM 2409 N N . LYS A 1 313 ? 14.430 0.496 -33.226 1.00 84.06 313 LYS A N 1
ATOM 2410 C CA . LYS A 1 313 ? 13.579 -0.673 -32.994 1.00 84.06 313 LYS A CA 1
ATOM 2411 C C . LYS A 1 313 ? 13.357 -0.843 -31.501 1.00 84.06 313 LYS A C 1
ATOM 2413 O O . LYS A 1 313 ? 14.324 -0.958 -30.750 1.00 84.06 313 LYS A O 1
ATOM 2418 N N . CYS A 1 314 ? 12.090 -0.895 -31.105 1.00 86.19 314 CYS A N 1
ATOM 2419 C CA . CYS A 1 314 ? 11.691 -1.277 -29.759 1.00 86.19 314 CYS A CA 1
ATOM 2420 C C . CYS A 1 314 ? 11.556 -2.798 -29.679 1.00 86.19 314 CYS A C 1
ATOM 2422 O O . CYS A 1 314 ? 10.955 -3.420 -30.558 1.00 86.19 314 CYS A O 1
ATOM 2424 N N . LYS A 1 315 ? 12.107 -3.399 -28.628 1.00 87.38 315 LYS A N 1
ATOM 2425 C CA . LYS A 1 315 ? 11.849 -4.788 -28.257 1.00 87.38 315 LYS A CA 1
ATOM 2426 C C . LYS A 1 315 ? 11.371 -4.816 -26.813 1.00 87.38 315 LYS A C 1
ATOM 2428 O O . LYS A 1 315 ? 12.109 -4.376 -25.937 1.00 87.38 315 LYS A O 1
ATOM 2433 N N . ASN A 1 316 ? 10.190 -5.388 -26.583 1.00 85.88 316 ASN A N 1
ATOM 2434 C CA . ASN A 1 316 ? 9.687 -5.558 -25.229 1.00 85.88 316 ASN A CA 1
ATOM 2435 C C . ASN A 1 316 ? 10.613 -6.478 -24.421 1.00 85.88 316 ASN A C 1
ATOM 2437 O O . ASN A 1 316 ? 11.092 -7.503 -24.929 1.00 85.88 316 ASN A O 1
ATOM 2441 N N . THR A 1 317 ? 10.866 -6.112 -23.172 1.00 85.50 317 THR A N 1
ATOM 2442 C CA . THR A 1 317 ? 11.772 -6.825 -22.273 1.00 85.50 317 THR A CA 1
ATOM 2443 C C . THR A 1 317 ? 11.129 -6.973 -20.909 1.00 85.50 317 THR A C 1
ATOM 2445 O O . THR A 1 317 ? 10.785 -5.975 -20.293 1.00 85.50 317 THR A O 1
ATOM 2448 N N . TRP A 1 318 ? 11.065 -8.211 -20.418 1.00 86.75 318 TRP A N 1
ATOM 2449 C CA . TRP A 1 318 ? 10.411 -8.554 -19.156 1.00 86.75 318 TRP A CA 1
ATOM 2450 C C . TRP A 1 318 ? 10.910 -7.716 -17.967 1.00 86.75 318 TRP A C 1
ATOM 2452 O O . TRP A 1 318 ? 12.087 -7.793 -17.600 1.00 86.75 318 TRP A O 1
ATOM 2462 N N . GLY A 1 319 ? 10.012 -6.965 -17.333 1.00 81.69 319 GLY A N 1
ATOM 2463 C CA . GLY A 1 319 ? 10.283 -6.106 -16.184 1.00 81.69 319 GLY A CA 1
ATOM 2464 C C . GLY A 1 319 ? 11.110 -4.865 -16.500 1.00 81.69 319 GLY A C 1
ATOM 2465 O O . GLY A 1 319 ? 11.664 -4.240 -15.589 1.00 81.69 319 GLY A O 1
ATOM 2466 N N . SER A 1 320 ? 11.227 -4.510 -17.778 1.00 83.06 320 SER A N 1
ATOM 2467 C CA . SER A 1 320 ? 11.577 -3.146 -18.137 1.00 83.06 320 SER A CA 1
ATOM 2468 C C . SER A 1 320 ? 10.476 -2.223 -17.651 1.00 83.06 320 SER A C 1
ATOM 2470 O O . SER A 1 320 ? 9.329 -2.613 -17.587 1.00 83.06 320 SER A O 1
ATOM 2472 N N . TYR A 1 321 ? 10.859 -1.038 -17.207 1.00 72.69 321 TYR A N 1
ATOM 2473 C CA . TYR A 1 321 ? 9.936 0.035 -16.830 1.00 72.69 321 TYR A CA 1
ATOM 2474 C C . TYR A 1 321 ? 10.384 1.371 -17.416 1.00 72.69 321 TYR A C 1
ATOM 2476 O O . TYR A 1 321 ? 9.773 2.411 -17.185 1.00 72.69 321 TYR A O 1
ATOM 2484 N N . ASP A 1 322 ? 11.526 1.342 -18.099 1.00 70.06 322 ASP A N 1
ATOM 2485 C CA . ASP A 1 322 ? 12.175 2.484 -18.695 1.00 70.06 322 ASP A CA 1
ATOM 2486 C C . ASP A 1 322 ? 12.254 2.205 -20.189 1.00 70.06 322 ASP A C 1
ATOM 2488 O O . ASP A 1 322 ? 12.859 1.219 -20.622 1.00 70.06 322 ASP A O 1
ATOM 2492 N N . HIS A 1 323 ? 11.648 3.098 -20.961 1.00 65.94 323 HIS A N 1
ATOM 2493 C CA . HIS A 1 323 ? 11.607 3.061 -22.415 1.00 65.94 323 HIS A CA 1
ATOM 2494 C C . HIS A 1 323 ? 13.007 2.923 -23.046 1.00 65.94 323 HIS A C 1
ATOM 2496 O O . HIS A 1 323 ? 13.138 2.343 -24.122 1.00 65.94 323 HIS A O 1
ATOM 2502 N N . LEU A 1 324 ? 14.070 3.363 -22.358 1.00 65.81 324 LEU A N 1
ATOM 2503 C CA . LEU A 1 324 ? 15.459 3.244 -22.815 1.00 65.81 324 LEU A CA 1
ATOM 2504 C C . LEU A 1 324 ? 15.944 1.791 -22.949 1.00 65.81 324 LEU A C 1
ATOM 2506 O O . LEU A 1 324 ? 16.749 1.493 -23.827 1.00 65.81 324 LEU A O 1
ATOM 2510 N N . LYS A 1 325 ? 15.479 0.863 -22.102 1.00 71.19 325 LYS A N 1
ATOM 2511 C CA . LYS A 1 325 ? 16.052 -0.499 -22.030 1.00 71.19 325 LYS A CA 1
ATOM 2512 C C . LYS A 1 325 ? 15.631 -1.407 -23.188 1.00 71.19 325 LYS A C 1
ATOM 2514 O O . LYS A 1 325 ? 16.355 -2.350 -23.516 1.00 71.19 325 LYS A O 1
ATOM 2519 N N . GLY A 1 326 ? 14.489 -1.116 -23.808 1.00 75.88 326 GLY A N 1
ATOM 2520 C CA . GLY A 1 326 ? 13.961 -1.859 -24.955 1.00 75.88 326 GLY A CA 1
ATOM 2521 C C . GLY A 1 326 ? 14.358 -1.279 -26.315 1.00 75.88 326 GLY A C 1
ATOM 2522 O O . GLY A 1 326 ? 14.264 -1.979 -27.328 1.00 75.88 326 GLY A O 1
ATOM 2523 N N . CYS A 1 327 ? 14.807 -0.023 -26.365 1.00 86.06 327 CYS A N 1
ATOM 2524 C CA . CYS A 1 327 ? 15.136 0.653 -27.613 1.00 86.06 327 CYS A CA 1
ATOM 2525 C C . CYS A 1 327 ? 16.586 0.406 -28.044 1.00 86.06 327 CYS A C 1
ATOM 2527 O O . CYS A 1 327 ? 17.521 0.439 -27.246 1.00 86.06 327 CYS A O 1
ATOM 2529 N N . LYS A 1 328 ? 16.788 0.170 -29.343 1.00 87.69 328 LYS A N 1
ATOM 2530 C CA . LYS A 1 328 ? 18.121 0.031 -29.941 1.00 87.69 328 LYS A CA 1
ATOM 2531 C C . LYS A 1 328 ? 18.275 0.950 -31.139 1.00 87.69 328 LYS A C 1
ATOM 2533 O O . LYS A 1 328 ? 17.373 1.028 -31.981 1.00 87.69 328 LYS A O 1
ATOM 2538 N N . CYS A 1 329 ? 19.449 1.580 -31.231 1.00 88.25 329 CYS A N 1
ATOM 2539 C CA . CYS A 1 329 ? 19.825 2.336 -32.414 1.00 88.25 329 CYS A CA 1
ATOM 2540 C C . CYS A 1 329 ? 19.826 1.422 -33.653 1.00 88.25 329 CYS A C 1
ATOM 2542 O O . CYS A 1 329 ? 20.106 0.220 -33.542 1.00 88.25 329 CYS A O 1
ATOM 2544 N N . PRO A 1 330 ? 19.504 1.967 -34.837 1.00 86.44 330 PRO A N 1
ATOM 2545 C CA . PRO A 1 330 ? 19.662 1.240 -36.085 1.00 86.44 330 PRO A CA 1
ATOM 2546 C C . PRO A 1 330 ? 21.130 0.820 -36.284 1.00 86.44 330 PRO A C 1
ATOM 2548 O O . PRO A 1 330 ? 22.029 1.477 -35.757 1.00 86.44 330 PRO A O 1
ATOM 2551 N N . PRO A 1 331 ? 21.400 -0.235 -37.071 1.00 85.12 331 PRO A N 1
ATOM 2552 C CA . PRO A 1 331 ? 22.762 -0.561 -37.489 1.00 85.12 331 PRO A CA 1
ATOM 2553 C C . PRO A 1 331 ? 23.481 0.664 -38.085 1.00 85.12 331 PRO A C 1
ATOM 2555 O O . PRO A 1 331 ? 22.896 1.357 -38.917 1.00 85.12 331 PRO A O 1
ATOM 2558 N N . GLY A 1 332 ? 24.721 0.927 -37.655 1.00 80.19 332 GLY A N 1
ATOM 2559 C CA . GLY A 1 332 ? 25.535 2.075 -38.110 1.00 80.19 332 GLY A CA 1
ATOM 2560 C C . GLY A 1 332 ? 25.373 3.329 -37.255 1.00 80.19 332 GLY A C 1
ATOM 2561 O O . GLY A 1 332 ? 25.952 4.366 -37.545 1.00 80.19 332 GLY A O 1
ATOM 2562 N N . PHE A 1 333 ? 24.584 3.241 -36.184 1.00 86.25 333 PHE A N 1
ATOM 2563 C CA . PHE A 1 333 ? 24.384 4.322 -35.230 1.00 86.25 333 PHE A CA 1
ATOM 2564 C C . PHE A 1 333 ? 24.717 3.851 -33.816 1.00 86.25 333 PHE A C 1
ATOM 2566 O O . PHE A 1 333 ? 24.464 2.701 -33.449 1.00 86.25 333 PHE A O 1
ATOM 2573 N N . SER A 1 334 ? 25.241 4.760 -33.002 1.00 86.88 334 SER A N 1
ATOM 2574 C CA . SER A 1 334 ? 25.535 4.551 -31.587 1.00 86.88 334 SER A CA 1
ATOM 2575 C C . SER A 1 334 ? 24.830 5.602 -30.733 1.00 86.88 334 SER A C 1
ATOM 2577 O O . SER A 1 334 ? 24.467 6.676 -31.215 1.00 86.88 334 SER A O 1
ATOM 2579 N N . GLY A 1 335 ? 24.598 5.275 -29.462 1.00 86.75 335 GLY A N 1
ATOM 2580 C CA . GLY A 1 335 ? 24.001 6.188 -28.492 1.00 86.75 335 GLY A CA 1
ATOM 2581 C C . GLY A 1 335 ? 22.983 5.511 -27.578 1.00 86.75 335 GLY A C 1
ATOM 2582 O O . GLY A 1 335 ? 23.105 4.322 -27.289 1.00 86.75 335 GLY A O 1
ATOM 2583 N N . ASP A 1 336 ? 21.996 6.274 -27.104 1.00 83.31 336 ASP A N 1
ATOM 2584 C CA . ASP A 1 336 ? 21.054 5.836 -26.058 1.00 83.31 336 ASP A CA 1
ATOM 2585 C C . ASP A 1 336 ? 19.926 4.921 -26.560 1.00 83.31 336 ASP A C 1
ATOM 2587 O O . ASP A 1 336 ? 19.126 4.429 -25.768 1.00 83.31 336 ASP A O 1
ATOM 2591 N N . GLY A 1 337 ? 19.838 4.699 -27.874 1.00 82.62 337 GLY A N 1
ATOM 2592 C CA . GLY A 1 337 ? 18.800 3.878 -28.491 1.00 82.62 337 GLY A CA 1
ATOM 2593 C C . GLY A 1 337 ? 17.413 4.519 -28.533 1.00 82.62 337 GLY A C 1
ATOM 2594 O O . GLY A 1 337 ? 16.573 4.020 -29.274 1.00 82.62 337 GLY A O 1
ATOM 2595 N N . PHE A 1 338 ? 17.169 5.611 -27.804 1.00 83.19 338 PHE A N 1
ATOM 2596 C CA . PHE A 1 338 ? 15.852 6.211 -27.584 1.00 83.19 338 PHE A CA 1
ATOM 2597 C C . PHE A 1 338 ? 15.644 7.504 -28.363 1.00 83.19 338 PHE A C 1
ATOM 2599 O O . PHE A 1 338 ? 14.653 7.622 -29.076 1.00 83.19 338 PHE A O 1
ATOM 2606 N N . LYS A 1 339 ? 16.552 8.476 -28.260 1.00 84.19 339 LYS A N 1
ATOM 2607 C CA . LYS A 1 339 ? 16.468 9.756 -28.989 1.00 84.19 339 LYS A CA 1
ATOM 2608 C C . LYS A 1 339 ? 17.798 10.120 -29.627 1.00 84.19 339 LYS A C 1
ATOM 2610 O O . LYS A 1 339 ? 17.819 10.632 -30.745 1.00 84.19 339 LYS A O 1
ATOM 2615 N N . ASN A 1 340 ? 18.893 9.844 -28.933 1.00 85.56 340 ASN A N 1
ATOM 2616 C CA . ASN A 1 340 ? 20.227 10.225 -29.347 1.00 85.56 340 ASN A CA 1
ATOM 2617 C C . ASN A 1 340 ? 20.903 9.014 -29.983 1.00 85.56 340 ASN A C 1
ATOM 2619 O O . ASN A 1 340 ? 21.682 8.322 -29.337 1.00 85.56 340 ASN A O 1
ATOM 2623 N N . CYS A 1 341 ? 20.579 8.761 -31.249 1.00 88.62 341 CYS A N 1
ATOM 2624 C CA . CYS A 1 341 ? 21.348 7.858 -32.097 1.00 88.62 341 CYS A CA 1
ATOM 2625 C C . CYS A 1 341 ? 22.133 8.701 -33.096 1.00 88.62 341 CYS A C 1
ATOM 2627 O O . CYS A 1 341 ? 21.546 9.371 -33.949 1.00 88.62 341 CYS A O 1
ATOM 2629 N N . THR A 1 342 ? 23.451 8.687 -32.960 1.00 88.88 342 THR A N 1
ATOM 2630 C CA . THR A 1 342 ? 24.384 9.390 -33.837 1.00 88.88 342 THR A CA 1
ATOM 2631 C C . THR A 1 342 ? 25.079 8.402 -34.746 1.00 88.88 342 THR A C 1
ATOM 2633 O O . THR A 1 342 ? 25.336 7.265 -34.359 1.00 88.88 342 THR A O 1
ATOM 2636 N N . ASP A 1 343 ? 25.347 8.847 -35.964 1.00 86.62 343 ASP A N 1
ATOM 2637 C CA . ASP A 1 343 ? 26.101 8.086 -36.949 1.00 86.62 343 ASP A CA 1
ATOM 2638 C C . ASP A 1 343 ? 27.458 7.656 -36.378 1.00 86.62 343 ASP A C 1
ATOM 2640 O O . ASP A 1 343 ? 28.151 8.458 -35.744 1.00 86.62 343 ASP A O 1
ATOM 2644 N N . VAL A 1 344 ? 27.811 6.387 -36.558 1.00 85.69 344 VAL A N 1
ATOM 2645 C CA . VAL A 1 344 ? 29.136 5.882 -36.197 1.00 85.69 344 VAL A CA 1
ATOM 2646 C C . VAL A 1 344 ? 30.066 6.191 -37.354 1.00 85.69 344 VAL A C 1
ATOM 2648 O O . VAL A 1 344 ? 29.796 5.793 -38.472 1.00 85.69 344 VAL A O 1
ATOM 2651 N N . ASN A 1 345 ? 31.180 6.876 -37.097 1.00 81.69 345 ASN A N 1
ATOM 2652 C CA . ASN A 1 345 ? 32.188 7.071 -38.130 1.00 81.69 345 ASN A CA 1
ATOM 2653 C C . ASN A 1 345 ? 33.029 5.802 -38.279 1.00 81.69 345 ASN A C 1
ATOM 2655 O O . ASN A 1 345 ? 34.059 5.652 -37.619 1.00 81.69 345 ASN A O 1
ATOM 2659 N N . GLU A 1 346 ? 32.616 4.893 -39.160 1.00 80.44 346 GLU A N 1
ATOM 2660 C CA . GLU A 1 346 ? 33.358 3.649 -39.357 1.00 80.44 346 GLU A CA 1
ATOM 2661 C C . GLU A 1 346 ? 34.788 3.903 -39.880 1.00 80.44 346 GLU A C 1
ATOM 2663 O O . GLU A 1 346 ? 35.690 3.114 -39.624 1.00 80.44 346 GLU A O 1
ATOM 2668 N N . CYS A 1 347 ? 35.063 5.038 -40.534 1.00 78.19 347 CYS A N 1
ATOM 2669 C CA . CYS A 1 347 ? 36.387 5.347 -41.087 1.00 78.19 347 CYS A CA 1
ATOM 2670 C C . CYS A 1 347 ? 37.483 5.649 -40.044 1.00 78.19 347 CYS A C 1
ATOM 2672 O O . CYS A 1 347 ? 38.655 5.723 -40.418 1.00 78.19 347 CYS A O 1
ATOM 2674 N N . GLU A 1 348 ? 37.137 5.872 -38.772 1.00 75.44 348 GLU A N 1
ATOM 2675 C CA . GLU A 1 348 ? 38.124 6.078 -37.696 1.00 75.44 348 GLU A CA 1
ATOM 2676 C C . GLU A 1 348 ? 38.781 4.765 -37.242 1.00 75.44 348 GLU A C 1
ATOM 2678 O O . GLU A 1 348 ? 39.898 4.768 -36.716 1.00 75.44 348 GLU A O 1
ATOM 2683 N N . GLU A 1 349 ? 38.140 3.631 -37.520 1.00 67.69 349 GLU A N 1
ATOM 2684 C CA . GLU A 1 349 ? 38.693 2.308 -37.268 1.00 67.69 349 GLU A CA 1
ATOM 2685 C C . GLU A 1 349 ? 39.691 1.925 -38.377 1.00 67.69 349 GLU A C 1
ATOM 2687 O O . GLU A 1 349 ? 39.384 1.920 -39.573 1.00 67.69 349 GLU A O 1
ATOM 2692 N N . LYS A 1 350 ? 40.926 1.570 -37.993 1.00 55.28 350 LYS A N 1
ATOM 2693 C CA . LYS A 1 350 ? 42.071 1.361 -38.914 1.00 55.28 350 LYS A CA 1
ATOM 2694 C C . LYS A 1 350 ? 41.904 0.205 -39.917 1.00 55.28 350 LYS A C 1
ATOM 2696 O O . LYS A 1 350 ? 42.794 -0.020 -40.734 1.00 55.28 350 LYS A O 1
ATOM 2701 N N . THR A 1 351 ? 40.810 -0.548 -39.854 1.00 63.88 351 THR A N 1
ATOM 2702 C CA . THR A 1 351 ? 40.578 -1.789 -40.612 1.00 63.88 351 THR A CA 1
ATOM 2703 C C . THR A 1 351 ? 39.468 -1.683 -41.663 1.00 63.88 351 THR A C 1
ATOM 2705 O O . THR A 1 351 ? 39.180 -2.683 -42.324 1.00 63.88 351 THR A O 1
ATOM 2708 N N . VAL A 1 352 ? 38.861 -0.501 -41.845 1.00 69.56 352 VAL A N 1
ATOM 2709 C CA . VAL A 1 352 ? 37.634 -0.344 -42.650 1.00 69.56 352 VAL A CA 1
ATOM 2710 C C . VAL A 1 352 ? 37.848 -0.301 -44.158 1.00 69.56 352 VAL A C 1
ATOM 2712 O O . VAL A 1 352 ? 36.990 -0.786 -44.876 1.00 69.56 352 VAL A O 1
ATOM 2715 N N . CYS A 1 353 ? 38.984 0.171 -44.669 1.00 73.94 353 CYS A N 1
ATOM 2716 C CA . CYS A 1 353 ? 39.358 -0.074 -46.067 1.00 73.94 353 CYS A CA 1
ATOM 2717 C C . CYS A 1 353 ? 40.687 -0.832 -46.077 1.00 73.94 353 CYS A C 1
ATOM 2719 O O . CYS A 1 353 ? 41.704 -0.324 -45.608 1.00 73.94 353 CYS A O 1
ATOM 2721 N N . GLN A 1 354 ? 40.676 -2.062 -46.582 1.00 75.81 354 GLN A N 1
ATOM 2722 C CA . GLN A 1 354 ? 41.815 -2.984 -46.537 1.00 75.81 354 GLN A CA 1
ATOM 2723 C C . GLN A 1 354 ? 42.703 -2.917 -47.786 1.00 75.81 354 GLN A C 1
ATOM 2725 O O . GLN A 1 354 ? 43.774 -3.523 -47.817 1.00 75.81 354 GLN A O 1
ATOM 2730 N N . CYS A 1 355 ? 42.290 -2.187 -48.821 1.00 74.69 355 CYS A N 1
ATOM 2731 C CA . CYS A 1 355 ? 43.087 -1.965 -50.019 1.00 74.69 355 CYS A CA 1
ATOM 2732 C C . CYS A 1 355 ? 44.050 -0.774 -49.883 1.00 74.69 355 CYS A C 1
ATOM 2734 O O . CYS A 1 355 ? 43.777 0.246 -49.244 1.00 74.69 355 CYS A O 1
ATOM 2736 N N . ARG A 1 356 ? 45.223 -0.905 -50.510 1.00 76.19 356 ARG A N 1
ATOM 2737 C CA . ARG A 1 356 ? 46.308 0.082 -50.444 1.00 76.19 356 ARG A CA 1
ATOM 2738 C C . ARG A 1 356 ? 45.919 1.366 -51.187 1.00 76.19 356 ARG A C 1
ATOM 2740 O O . ARG A 1 356 ? 45.688 1.336 -52.389 1.00 76.19 356 ARG A O 1
ATOM 2747 N N . GLY A 1 357 ? 45.901 2.497 -50.479 1.00 73.31 357 GLY A N 1
ATOM 2748 C CA . GLY A 1 357 ? 45.593 3.820 -51.049 1.00 73.31 357 GLY A CA 1
ATOM 2749 C C . GLY A 1 357 ? 44.098 4.138 -51.183 1.00 73.31 357 GLY A C 1
ATOM 2750 O O . GLY A 1 357 ? 43.749 5.206 -51.688 1.00 73.31 357 GLY A O 1
ATOM 2751 N N . CYS A 1 358 ? 43.220 3.242 -50.731 1.00 77.88 358 CYS A N 1
ATOM 2752 C CA . CYS A 1 358 ? 41.779 3.454 -50.752 1.00 77.88 358 CYS A CA 1
ATOM 2753 C C . CYS A 1 358 ? 41.365 4.552 -49.773 1.00 77.88 358 CYS A C 1
ATOM 2755 O O . CYS A 1 358 ? 41.888 4.648 -48.661 1.00 77.88 358 CYS A O 1
ATOM 2757 N N . LYS A 1 359 ? 40.428 5.401 -50.201 1.00 79.38 359 LYS A N 1
ATOM 2758 C CA . LYS A 1 359 ? 39.923 6.508 -49.382 1.00 79.38 359 LYS A CA 1
ATOM 2759 C C . LYS A 1 359 ? 38.590 6.111 -48.768 1.00 79.38 359 LYS A C 1
ATOM 2761 O O . LYS A 1 359 ? 37.659 5.780 -49.500 1.00 79.38 359 LYS A O 1
ATOM 2766 N N . CYS A 1 360 ? 38.508 6.188 -47.444 1.00 80.00 360 CYS A N 1
ATOM 2767 C CA . CYS A 1 360 ? 37.258 6.048 -46.710 1.00 80.00 360 CYS A CA 1
ATOM 2768 C C . CYS A 1 360 ? 36.555 7.404 -46.622 1.00 80.00 360 CYS A C 1
ATOM 2770 O O . CYS A 1 360 ? 37.186 8.421 -46.325 1.00 80.00 360 CYS A O 1
ATOM 2772 N N . LYS A 1 361 ? 35.250 7.423 -46.875 1.00 82.06 361 LYS A N 1
ATOM 2773 C CA . LYS A 1 361 ? 34.369 8.554 -46.605 1.00 82.06 361 LYS A CA 1
ATOM 2774 C C . LYS A 1 361 ? 33.228 8.063 -45.727 1.00 82.06 361 LYS A C 1
ATOM 2776 O O . LYS A 1 361 ? 32.489 7.183 -46.154 1.00 82.06 361 LYS A O 1
ATOM 2781 N N . ASN A 1 362 ? 33.070 8.672 -44.555 1.00 79.00 362 ASN A N 1
ATOM 2782 C CA . ASN A 1 362 ? 31.959 8.349 -43.672 1.00 79.00 362 ASN A CA 1
ATOM 2783 C C . ASN A 1 362 ? 30.615 8.672 -44.345 1.00 79.00 362 ASN A C 1
ATOM 2785 O O . ASN A 1 362 ? 30.487 9.721 -44.997 1.00 79.00 362 ASN A O 1
ATOM 2789 N N . THR A 1 363 ? 29.622 7.796 -44.194 1.00 80.25 363 THR A N 1
ATOM 2790 C CA . THR A 1 363 ? 28.275 8.018 -44.728 1.00 80.25 363 THR A CA 1
ATOM 2791 C C . THR A 1 363 ? 27.210 7.670 -43.701 1.00 80.25 363 THR A C 1
ATOM 2793 O O . THR A 1 363 ? 27.324 6.687 -42.990 1.00 80.25 363 THR A O 1
ATOM 2796 N N . TRP A 1 364 ? 26.135 8.458 -43.675 1.00 83.00 364 TRP A N 1
ATOM 2797 C CA . TRP A 1 364 ? 25.063 8.311 -42.694 1.00 83.00 364 TRP A CA 1
ATOM 2798 C C . TRP A 1 364 ? 24.432 6.903 -42.716 1.00 83.00 364 TRP A C 1
ATOM 2800 O O . TRP A 1 364 ? 23.715 6.555 -43.660 1.00 83.00 364 TRP A O 1
ATOM 2810 N N . GLY A 1 365 ? 24.657 6.119 -41.661 1.00 75.19 365 GLY A N 1
ATOM 2811 C CA . GLY A 1 365 ? 24.118 4.781 -41.426 1.00 75.19 365 GLY A CA 1
ATOM 2812 C C . GLY A 1 365 ? 24.863 3.627 -42.100 1.00 75.19 365 GLY A C 1
ATOM 2813 O O . GLY A 1 365 ? 24.281 2.547 -42.251 1.00 75.19 365 GLY A O 1
ATOM 2814 N N . SER A 1 366 ? 26.107 3.818 -42.553 1.00 74.31 366 SER A N 1
ATOM 2815 C CA . SER A 1 366 ? 26.868 2.780 -43.264 1.00 74.31 366 SER A CA 1
ATOM 2816 C C . SER A 1 366 ? 27.594 1.779 -42.369 1.00 74.31 366 SER A C 1
ATOM 2818 O O . SER A 1 366 ? 28.810 1.678 -42.399 1.00 74.31 366 SER A O 1
ATOM 2820 N N . TYR A 1 367 ? 26.848 0.905 -41.699 1.00 64.12 367 TYR A N 1
ATOM 2821 C CA . TYR A 1 367 ? 27.451 -0.204 -40.939 1.00 64.12 367 TYR A CA 1
ATOM 2822 C C . TYR A 1 367 ? 28.023 -1.344 -41.797 1.00 64.12 367 TYR A C 1
ATOM 2824 O O . TYR A 1 367 ? 28.680 -2.247 -41.280 1.00 64.12 367 TYR A O 1
ATOM 2832 N N . ASP A 1 368 ? 27.680 -1.367 -43.085 1.00 55.62 368 ASP A N 1
ATOM 2833 C CA . ASP A 1 368 ? 28.087 -2.401 -44.030 1.00 55.62 368 ASP A CA 1
ATOM 2834 C C . ASP A 1 368 ? 29.380 -1.971 -44.735 1.00 55.62 368 ASP A C 1
ATOM 2836 O O . ASP A 1 368 ? 29.494 -0.839 -45.214 1.00 55.62 368 ASP A O 1
ATOM 2840 N N . HIS A 1 369 ? 30.342 -2.891 -44.827 1.00 54.12 369 HIS A N 1
ATOM 2841 C CA . HIS A 1 369 ? 31.739 -2.678 -45.230 1.00 54.12 369 HIS A CA 1
ATOM 2842 C C . HIS A 1 369 ? 31.928 -2.052 -46.629 1.00 54.12 369 HIS A C 1
ATOM 2844 O O . HIS A 1 369 ? 33.038 -1.688 -47.007 1.00 54.12 369 HIS A O 1
ATOM 2850 N N . LEU A 1 370 ? 30.858 -1.926 -47.417 1.00 55.78 370 LEU A N 1
ATOM 2851 C CA . LEU A 1 370 ? 30.891 -1.570 -48.836 1.00 55.78 370 LEU A CA 1
ATOM 2852 C C . LEU A 1 370 ? 30.480 -0.123 -49.162 1.00 55.78 370 LEU A C 1
ATOM 2854 O O . LEU A 1 370 ? 30.431 0.228 -50.339 1.00 55.78 370 LEU A O 1
ATOM 2858 N N . LYS A 1 371 ? 30.161 0.742 -48.184 1.00 61.47 371 LYS A N 1
ATOM 2859 C CA . LYS A 1 371 ? 29.511 2.044 -48.484 1.00 61.47 371 LYS A CA 1
ATOM 2860 C C . LYS A 1 371 ? 30.283 3.320 -48.141 1.00 61.47 371 LYS A C 1
ATOM 2862 O O . LYS A 1 371 ? 29.746 4.404 -48.342 1.00 61.47 371 LYS A O 1
ATOM 2867 N N . GLY A 1 372 ? 31.548 3.214 -47.744 1.00 66.25 372 GLY A N 1
ATOM 2868 C CA . GLY A 1 372 ? 32.420 4.380 -47.541 1.00 66.25 372 GLY A CA 1
ATOM 2869 C C . GLY A 1 372 ? 33.721 4.360 -48.343 1.00 66.25 372 GLY A C 1
ATOM 2870 O O . GLY A 1 372 ? 34.304 5.416 -48.597 1.00 66.25 372 GLY A O 1
ATOM 2871 N N . CYS A 1 373 ? 34.187 3.184 -48.765 1.00 77.44 373 CYS A N 1
ATOM 2872 C CA . CYS A 1 373 ? 35.494 3.040 -49.393 1.00 77.44 373 CYS A CA 1
ATOM 2873 C C . CYS A 1 373 ? 35.429 3.213 -50.914 1.00 77.44 373 CYS A C 1
ATOM 2875 O O . CYS A 1 373 ? 34.547 2.684 -51.589 1.00 77.44 373 CYS A O 1
ATOM 2877 N N . LYS A 1 374 ? 36.389 3.956 -51.468 1.00 82.38 374 LYS A N 1
ATOM 2878 C CA . LYS A 1 374 ? 36.565 4.114 -52.914 1.00 82.38 374 LYS A CA 1
ATOM 2879 C C . LYS A 1 374 ? 37.970 3.711 -53.325 1.00 82.38 374 LYS A C 1
ATOM 2881 O O . LYS A 1 374 ? 38.941 4.080 -52.653 1.00 82.38 374 LYS A O 1
ATOM 2886 N N . CYS A 1 375 ? 38.061 3.016 -54.460 1.00 85.06 375 CYS A N 1
ATOM 2887 C CA . CYS A 1 375 ? 39.342 2.749 -55.092 1.00 85.06 375 CYS A CA 1
ATOM 2888 C C . CYS A 1 375 ? 40.067 4.069 -55.420 1.00 85.06 375 CYS A C 1
ATOM 2890 O O . CYS A 1 375 ? 39.414 5.088 -55.685 1.00 85.06 375 CYS A O 1
ATOM 2892 N N . PRO A 1 376 ? 41.410 4.077 -55.382 1.00 83.75 376 PRO A N 1
ATOM 2893 C CA . PRO A 1 376 ? 42.187 5.209 -55.866 1.00 83.75 376 PRO A CA 1
ATOM 2894 C C . PRO A 1 376 ? 41.881 5.498 -57.351 1.00 83.75 376 PRO A C 1
ATOM 2896 O O . PRO A 1 376 ? 41.436 4.599 -58.067 1.00 83.75 376 PRO A O 1
ATOM 2899 N N . PRO A 1 377 ? 42.137 6.723 -57.847 1.00 84.00 377 PRO A N 1
ATOM 2900 C CA . PRO A 1 377 ? 42.091 7.013 -59.283 1.00 84.00 377 PRO A CA 1
ATOM 2901 C C . PRO A 1 377 ? 42.964 6.032 -60.085 1.00 84.00 377 PRO A C 1
ATOM 2903 O O . PRO A 1 377 ? 44.047 5.689 -59.615 1.00 84.00 377 PRO A O 1
ATOM 2906 N N . GLY A 1 378 ? 42.490 5.588 -61.255 1.00 77.56 378 GLY A N 1
ATOM 2907 C CA . GLY A 1 378 ? 43.154 4.557 -62.075 1.00 77.56 378 GLY A CA 1
ATOM 2908 C C . GLY A 1 378 ? 42.859 3.110 -61.651 1.00 77.56 378 GLY A C 1
ATOM 2909 O O . GLY A 1 378 ? 43.372 2.176 -62.249 1.00 77.56 378 GLY A O 1
ATOM 2910 N N . PHE A 1 379 ? 42.018 2.891 -60.631 1.00 84.12 379 PHE A N 1
ATOM 2911 C CA . PHE A 1 379 ? 41.631 1.555 -60.161 1.00 84.12 379 PHE A CA 1
ATOM 2912 C C . PHE A 1 379 ? 40.110 1.385 -60.137 1.00 84.12 379 PHE A C 1
ATOM 2914 O O . PHE A 1 379 ? 39.362 2.323 -59.855 1.00 84.12 379 PHE A O 1
ATOM 2921 N N . SER A 1 380 ? 39.648 0.159 -60.372 1.00 84.50 380 SER A N 1
ATOM 2922 C CA . SER A 1 380 ? 38.241 -0.242 -60.305 1.00 84.50 380 SER A CA 1
ATOM 2923 C C . SER A 1 380 ? 38.067 -1.463 -59.403 1.00 84.50 380 SER A C 1
ATOM 2925 O O . SER A 1 380 ? 39.012 -2.214 -59.169 1.00 84.50 380 SER A O 1
ATOM 2927 N N . GLY A 1 381 ? 36.864 -1.643 -58.857 1.00 83.62 381 GLY A N 1
ATOM 2928 C CA . GLY A 1 381 ? 36.528 -2.781 -58.004 1.00 83.62 381 GLY A CA 1
ATOM 2929 C C . GLY A 1 381 ? 35.644 -2.399 -56.819 1.00 83.62 381 GLY A C 1
ATOM 2930 O O . GLY A 1 381 ? 34.890 -1.429 -56.896 1.00 83.62 381 GLY A O 1
ATOM 2931 N N . ASP A 1 382 ? 35.716 -3.170 -55.732 1.00 77.50 382 ASP A N 1
ATOM 2932 C CA . ASP A 1 382 ? 34.804 -3.050 -54.582 1.00 77.50 382 ASP A CA 1
ATOM 2933 C C . ASP A 1 382 ? 35.142 -1.896 -53.624 1.00 77.50 382 ASP A C 1
ATOM 2935 O O . ASP A 1 382 ? 34.390 -1.620 -52.693 1.00 77.50 382 ASP A O 1
ATOM 2939 N N . GLY A 1 383 ? 36.277 -1.222 -53.834 1.00 76.50 383 GLY A N 1
ATOM 2940 C CA . GLY A 1 383 ? 36.735 -0.123 -52.988 1.00 76.50 383 GLY A CA 1
ATOM 2941 C C . GLY A 1 383 ? 37.222 -0.540 -51.599 1.00 76.50 383 GLY A C 1
ATOM 2942 O O . GLY A 1 383 ? 37.844 0.285 -50.941 1.00 76.50 383 GLY A O 1
ATOM 2943 N N . PHE A 1 384 ? 36.989 -1.781 -51.159 1.00 77.31 384 PHE A N 1
ATOM 2944 C CA . PHE A 1 384 ? 37.265 -2.278 -49.809 1.00 77.31 384 PHE A CA 1
ATOM 2945 C C . PHE A 1 384 ? 38.550 -3.107 -49.748 1.00 77.31 384 PHE A C 1
ATOM 2947 O O . PHE A 1 384 ? 39.444 -2.795 -48.964 1.00 77.31 384 PHE A O 1
ATOM 2954 N N . LYS A 1 385 ? 38.670 -4.147 -50.577 1.00 80.25 385 LYS A N 1
ATOM 2955 C CA . LYS A 1 385 ? 39.849 -5.033 -50.631 1.00 80.25 385 LYS A CA 1
ATOM 2956 C C . LYS A 1 385 ? 40.326 -5.253 -52.060 1.00 80.25 385 LYS A C 1
ATOM 2958 O O . LYS A 1 385 ? 41.529 -5.354 -52.291 1.00 80.25 385 LYS A O 1
ATOM 2963 N N . ASN A 1 386 ? 39.402 -5.300 -53.011 1.00 81.31 386 ASN A N 1
ATOM 2964 C CA . ASN A 1 386 ? 39.679 -5.630 -54.394 1.00 81.31 386 ASN A CA 1
ATOM 2965 C C . ASN A 1 386 ? 39.604 -4.356 -55.230 1.00 81.31 386 ASN A C 1
ATOM 2967 O O . ASN A 1 386 ? 38.561 -4.030 -55.787 1.00 81.31 386 ASN A O 1
ATOM 2971 N N . CYS A 1 387 ? 40.724 -3.639 -55.300 1.00 85.94 387 CYS A N 1
ATOM 2972 C CA . CYS A 1 387 ? 40.936 -2.587 -56.288 1.00 85.94 387 CYS A CA 1
ATOM 2973 C C . CYS A 1 387 ? 41.985 -3.074 -57.279 1.00 85.94 387 CYS A C 1
ATOM 2975 O O . CYS A 1 387 ? 43.141 -3.296 -56.913 1.00 85.94 387 CYS A O 1
ATOM 2977 N N . THR A 1 388 ? 41.558 -3.268 -58.519 1.00 87.12 388 THR A N 1
ATOM 2978 C CA . THR A 1 388 ? 42.403 -3.689 -59.630 1.00 87.12 388 THR A CA 1
ATOM 2979 C C . THR A 1 388 ? 42.665 -2.515 -60.546 1.00 87.12 388 THR A C 1
ATOM 2981 O O . THR A 1 388 ? 41.803 -1.658 -60.742 1.00 87.12 388 THR A O 1
ATOM 2984 N N . ASP A 1 389 ? 43.877 -2.482 -61.073 1.00 84.94 389 ASP A N 1
ATOM 2985 C CA . ASP A 1 389 ? 44.313 -1.486 -62.035 1.00 84.94 389 ASP A CA 1
ATOM 2986 C C . ASP A 1 389 ? 43.376 -1.455 -63.250 1.00 84.94 389 ASP A C 1
ATOM 2988 O O . ASP A 1 389 ? 43.001 -2.508 -63.774 1.00 84.94 389 ASP A O 1
ATOM 2992 N N . VAL A 1 390 ? 42.946 -0.263 -63.657 1.00 85.75 390 VAL A N 1
ATOM 2993 C CA . VAL A 1 390 ? 42.163 -0.073 -64.879 1.00 85.75 390 VAL A CA 1
ATOM 2994 C C . VAL A 1 390 ? 43.148 0.084 -66.019 1.00 85.75 390 VAL A C 1
ATOM 2996 O O . VAL A 1 390 ? 43.935 1.016 -66.018 1.00 85.75 390 VAL A O 1
ATOM 2999 N N . ASN A 1 391 ? 43.084 -0.800 -67.012 1.00 81.69 391 ASN A N 1
ATOM 3000 C CA . ASN A 1 391 ? 43.928 -0.667 -68.190 1.00 81.69 391 ASN A CA 1
ATOM 3001 C C . ASN A 1 391 ? 43.387 0.430 -69.112 1.00 81.69 391 ASN A C 1
ATOM 3003 O O . ASN A 1 391 ? 42.581 0.160 -70.004 1.00 81.69 391 ASN A O 1
ATOM 3007 N N . GLU A 1 392 ? 43.844 1.669 -68.934 1.00 81.31 392 GLU A N 1
ATOM 3008 C CA . GLU A 1 392 ? 43.355 2.775 -69.759 1.00 81.31 392 GLU A CA 1
ATOM 3009 C C . GLU A 1 392 ? 43.756 2.629 -71.241 1.00 81.31 392 GLU A C 1
ATOM 3011 O O . GLU A 1 392 ? 43.114 3.208 -72.110 1.00 81.31 392 GLU A O 1
ATOM 3016 N N . CYS A 1 393 ? 44.757 1.804 -71.575 1.00 77.06 393 CYS A N 1
ATOM 3017 C CA . CYS A 1 393 ? 45.171 1.558 -72.962 1.00 77.06 393 CYS A CA 1
ATOM 3018 C C . CYS A 1 393 ? 44.176 0.719 -73.786 1.00 77.06 393 CYS A C 1
ATOM 3020 O O . CYS A 1 393 ? 44.288 0.693 -75.013 1.00 77.06 393 CYS A O 1
ATOM 3022 N N . GLU A 1 394 ? 43.250 -0.001 -73.145 1.00 73.69 394 GLU A N 1
ATOM 3023 C CA . GLU A 1 394 ? 42.194 -0.761 -73.837 1.00 73.69 394 GLU A CA 1
ATOM 3024 C C . GLU A 1 394 ? 41.023 0.135 -74.264 1.00 73.69 394 GLU A C 1
ATOM 3026 O O . GLU A 1 394 ? 40.298 -0.184 -75.211 1.00 73.69 394 GLU A O 1
ATOM 3031 N N . GLU A 1 395 ? 40.882 1.302 -73.633 1.00 67.88 395 GLU A N 1
ATOM 3032 C CA . GLU A 1 395 ? 39.927 2.324 -74.035 1.00 67.88 395 GLU A CA 1
ATOM 3033 C C . GLU A 1 395 ? 40.440 3.039 -75.297 1.00 67.88 395 GLU A C 1
ATOM 3035 O O . GLU A 1 395 ? 41.484 3.698 -75.301 1.00 67.88 395 GLU A O 1
ATOM 3040 N N . LYS A 1 396 ? 39.680 2.951 -76.402 1.00 56.97 396 LYS A N 1
ATOM 3041 C CA . LYS A 1 396 ? 40.040 3.514 -77.730 1.00 56.97 396 LYS A CA 1
ATOM 3042 C C . LYS A 1 396 ? 40.278 5.032 -77.737 1.00 56.97 396 LYS A C 1
ATOM 3044 O O . LYS A 1 396 ? 40.631 5.603 -78.767 1.00 56.97 396 LYS A O 1
ATOM 3049 N N . THR A 1 397 ? 40.045 5.704 -76.618 1.00 63.16 397 THR A N 1
ATOM 3050 C CA . THR A 1 397 ? 40.185 7.147 -76.454 1.00 63.16 397 THR A CA 1
ATOM 3051 C C . THR A 1 397 ? 41.586 7.585 -76.032 1.00 63.16 397 THR A C 1
ATOM 3053 O O . THR A 1 397 ? 41.863 8.777 -76.146 1.00 63.16 397 THR A O 1
ATOM 3056 N N . VAL A 1 398 ? 42.452 6.673 -75.562 1.00 67.06 398 VAL A N 1
ATOM 3057 C CA . VAL A 1 398 ? 43.728 7.038 -74.915 1.00 67.06 398 VAL A CA 1
ATOM 3058 C C . VAL A 1 398 ? 44.888 7.242 -75.888 1.00 67.06 398 VAL A C 1
ATOM 3060 O O . VAL A 1 398 ? 45.658 8.160 -75.673 1.00 67.06 398 VAL A O 1
ATOM 3063 N N . CYS A 1 399 ? 45.008 6.489 -76.985 1.00 68.38 399 CYS A N 1
ATOM 3064 C CA . CYS A 1 399 ? 45.968 6.786 -78.062 1.00 68.38 399 CYS A CA 1
ATOM 3065 C C . CYS A 1 399 ? 45.244 6.781 -79.404 1.00 68.38 399 CYS A C 1
ATOM 3067 O O . CYS A 1 399 ? 44.802 5.730 -79.861 1.00 68.38 399 CYS A O 1
ATOM 3069 N N . GLN A 1 400 ? 45.108 7.946 -80.037 1.00 68.06 400 GLN A N 1
ATOM 3070 C CA . GLN A 1 400 ? 44.286 8.108 -81.242 1.00 68.06 400 GLN A CA 1
ATOM 3071 C C . GLN A 1 400 ? 45.099 8.126 -82.544 1.00 68.06 400 GLN A C 1
ATOM 3073 O O . GLN A 1 400 ? 44.521 8.052 -83.628 1.00 68.06 400 GLN A O 1
ATOM 3078 N N . CYS A 1 401 ? 46.429 8.212 -82.471 1.00 64.88 401 CYS A N 1
ATOM 3079 C CA . CYS A 1 401 ? 47.304 8.111 -83.635 1.00 64.88 401 CYS A CA 1
ATOM 3080 C C . CYS A 1 401 ? 47.599 6.656 -84.032 1.00 64.88 401 CYS A C 1
ATOM 3082 O O . CYS A 1 401 ? 47.697 5.744 -83.208 1.00 64.88 401 CYS A O 1
ATOM 3084 N N . ARG A 1 402 ? 47.751 6.434 -85.340 1.00 65.12 402 ARG A N 1
ATOM 3085 C CA . ARG A 1 402 ? 47.923 5.104 -85.933 1.00 65.12 402 ARG A CA 1
ATOM 3086 C C . ARG A 1 402 ? 49.335 4.569 -85.665 1.00 65.12 402 ARG A C 1
ATOM 3088 O O . ARG A 1 402 ? 50.317 5.236 -85.965 1.00 65.12 402 ARG A O 1
ATOM 3095 N N . GLY A 1 403 ? 49.432 3.364 -85.099 1.00 64.94 403 GLY A N 1
ATOM 3096 C CA . GLY A 1 403 ? 50.710 2.719 -84.756 1.00 64.94 403 GLY A CA 1
ATOM 3097 C C . GLY A 1 403 ? 51.339 3.182 -83.434 1.00 64.94 403 GLY A C 1
ATOM 3098 O O . GLY A 1 403 ? 52.411 2.698 -83.066 1.00 64.94 403 GLY A O 1
ATOM 3099 N N . CYS A 1 404 ? 50.679 4.083 -82.705 1.00 70.38 404 CYS A N 1
ATOM 3100 C CA . CYS A 1 404 ? 51.159 4.570 -81.420 1.00 70.38 404 CYS A CA 1
ATOM 3101 C C . CYS A 1 404 ? 51.044 3.490 -80.341 1.00 70.38 404 CYS A C 1
ATOM 3103 O O . CYS A 1 404 ? 50.020 2.818 -80.215 1.00 70.38 404 CYS A O 1
ATOM 3105 N N . LYS A 1 405 ? 52.115 3.298 -79.562 1.00 72.38 405 LYS A N 1
ATOM 3106 C CA . LYS A 1 405 ? 52.161 2.266 -78.516 1.00 72.38 405 LYS A CA 1
ATOM 3107 C C . LYS A 1 405 ? 51.773 2.864 -77.169 1.00 72.38 405 LYS A C 1
ATOM 3109 O O . LYS A 1 405 ? 52.464 3.755 -76.678 1.00 72.38 405 LYS A O 1
ATOM 3114 N N . CYS A 1 406 ? 50.709 2.331 -76.577 1.00 75.69 406 CYS A N 1
ATOM 3115 C CA . CYS A 1 406 ? 50.329 2.586 -75.192 1.00 75.69 406 CYS A CA 1
ATOM 3116 C C . CYS A 1 406 ? 50.959 1.530 -74.279 1.00 75.69 406 CYS A C 1
ATOM 3118 O O . CYS A 1 406 ? 51.026 0.354 -74.644 1.00 75.69 406 CYS A O 1
ATOM 3120 N N . LYS A 1 407 ? 51.427 1.937 -73.097 1.00 79.19 407 LYS A N 1
ATOM 3121 C CA . LYS A 1 407 ? 51.883 1.014 -72.056 1.00 79.19 407 LYS A CA 1
ATOM 3122 C C . LYS A 1 407 ? 51.165 1.339 -70.755 1.00 79.19 407 LYS A C 1
ATOM 3124 O O . LYS A 1 407 ? 51.437 2.376 -70.150 1.00 79.19 407 LYS A O 1
ATOM 3129 N N . ASN A 1 408 ? 50.298 0.422 -70.342 1.00 77.12 408 ASN A N 1
ATOM 3130 C CA . ASN A 1 408 ? 49.607 0.515 -69.070 1.00 77.12 408 ASN A CA 1
ATOM 3131 C C . ASN A 1 408 ? 50.600 0.417 -67.905 1.00 77.12 408 ASN A C 1
ATOM 3133 O O . ASN A 1 408 ? 51.580 -0.338 -67.972 1.00 77.12 408 ASN A O 1
ATOM 3137 N N . THR A 1 409 ? 50.364 1.184 -66.849 1.00 77.88 409 THR A N 1
ATOM 3138 C CA . THR A 1 409 ? 51.174 1.189 -65.630 1.00 77.88 409 THR A CA 1
ATOM 3139 C C . THR A 1 409 ? 50.265 1.086 -64.407 1.00 77.88 409 THR A C 1
ATOM 3141 O O . THR A 1 409 ? 49.061 1.216 -64.499 1.00 77.88 409 THR A O 1
ATOM 3144 N N . TRP A 1 410 ? 50.815 0.801 -63.233 1.00 80.19 410 TRP A N 1
ATOM 3145 C CA . TRP A 1 410 ? 49.977 0.656 -62.043 1.00 80.19 410 TRP A CA 1
ATOM 3146 C C . TRP A 1 410 ? 49.399 2.017 -61.607 1.00 80.19 410 TRP A C 1
ATOM 3148 O O . TRP A 1 410 ? 50.144 2.892 -61.160 1.00 80.19 410 TRP A O 1
ATOM 3158 N N . GLY A 1 411 ? 48.082 2.170 -61.700 1.00 75.56 411 GLY A N 1
ATOM 3159 C CA . GLY A 1 411 ? 47.268 3.330 -61.346 1.00 75.56 411 GLY A CA 1
ATOM 3160 C C . GLY A 1 411 ? 47.195 4.430 -62.398 1.00 75.56 411 GLY A C 1
ATOM 3161 O O . GLY A 1 411 ? 46.705 5.515 -62.078 1.00 75.56 411 GLY A O 1
ATOM 3162 N N . SER A 1 412 ? 47.760 4.204 -63.588 1.00 76.06 412 SER A N 1
ATOM 3163 C CA . SER A 1 412 ? 47.799 5.165 -64.696 1.00 76.06 412 SER A CA 1
ATOM 3164 C C . SER A 1 412 ? 48.436 4.535 -65.943 1.00 76.06 412 SER A C 1
ATOM 3166 O O . SER A 1 412 ? 48.825 3.379 -65.957 1.00 76.06 412 SER A O 1
ATOM 3168 N N . TYR A 1 413 ? 48.765 5.334 -66.949 1.00 74.00 413 TYR A N 1
ATOM 3169 C CA . TYR A 1 413 ? 49.626 4.957 -68.073 1.00 74.00 413 TYR A CA 1
ATOM 3170 C C . TYR A 1 413 ? 50.899 5.827 -68.069 1.00 74.00 413 TYR A C 1
ATOM 3172 O O . TYR A 1 413 ? 50.935 6.865 -67.411 1.00 74.00 413 TYR A O 1
ATOM 3180 N N . ASP A 1 414 ? 51.973 5.397 -68.749 1.00 67.06 414 ASP A N 1
ATOM 3181 C CA . ASP A 1 414 ? 53.307 6.048 -68.736 1.00 67.06 414 ASP A CA 1
ATOM 3182 C C . ASP A 1 414 ? 53.218 7.585 -68.930 1.00 67.06 414 ASP A C 1
ATOM 3184 O O . ASP A 1 414 ? 53.078 8.085 -70.040 1.00 67.06 414 ASP A O 1
ATOM 3188 N N . HIS A 1 415 ? 53.286 8.354 -67.836 1.00 53.34 415 HIS A N 1
ATOM 3189 C CA . HIS A 1 415 ? 53.035 9.805 -67.834 1.00 53.34 415 HIS A CA 1
ATOM 3190 C C . HIS A 1 415 ? 54.280 10.636 -68.208 1.00 53.34 415 HIS A C 1
ATOM 3192 O O . HIS A 1 415 ? 54.179 11.842 -68.439 1.00 53.34 415 HIS A O 1
ATOM 3198 N N . LEU A 1 416 ? 55.460 10.003 -68.267 1.00 51.94 416 LEU A N 1
ATOM 3199 C CA . LEU A 1 416 ? 56.720 10.616 -68.718 1.00 51.94 416 LEU A CA 1
ATOM 3200 C C . LEU A 1 416 ? 56.891 10.520 -70.239 1.00 51.94 416 LEU A C 1
ATOM 3202 O O . LEU A 1 416 ? 57.685 11.256 -70.822 1.00 51.94 416 LEU A O 1
ATOM 3206 N N . LYS A 1 417 ? 56.139 9.618 -70.874 1.00 52.75 417 LYS A N 1
ATOM 3207 C CA . LYS A 1 417 ? 55.980 9.468 -72.315 1.00 52.75 417 LYS A CA 1
ATOM 3208 C C . LYS A 1 417 ? 54.654 8.740 -72.519 1.00 52.75 417 LYS A C 1
ATOM 3210 O O . LYS A 1 417 ? 54.657 7.517 -72.411 1.00 52.75 417 LYS A O 1
ATOM 3215 N N . GLY A 1 418 ? 53.567 9.466 -72.776 1.00 61.06 418 GLY A N 1
ATOM 3216 C CA . GLY A 1 418 ? 52.267 8.864 -73.071 1.00 61.06 418 GLY A CA 1
ATOM 3217 C C . GLY A 1 418 ? 52.322 7.951 -74.299 1.00 61.06 418 GLY A C 1
ATOM 3218 O O . GLY A 1 418 ? 53.287 7.238 -74.574 1.00 61.06 418 GLY A O 1
ATOM 3219 N N . CYS A 1 419 ? 51.276 7.971 -75.100 1.00 63.41 419 CYS A N 1
ATOM 3220 C CA . CYS A 1 419 ? 51.325 7.364 -76.421 1.00 63.41 419 CYS A CA 1
ATOM 3221 C C . CYS A 1 419 ? 52.622 7.792 -77.151 1.00 63.41 419 CYS A C 1
ATOM 3223 O O . CYS A 1 419 ? 52.982 8.966 -77.144 1.00 63.41 419 CYS A O 1
ATOM 3225 N N . LYS A 1 420 ? 53.402 6.836 -77.672 1.00 71.75 420 LYS A N 1
ATOM 3226 C CA . LYS A 1 420 ? 54.670 7.123 -78.375 1.00 71.75 420 LYS A CA 1
ATOM 3227 C C . LYS A 1 420 ? 54.446 7.026 -79.869 1.00 71.75 420 LYS A C 1
ATOM 3229 O O . LYS A 1 420 ? 53.892 6.020 -80.320 1.00 71.75 420 LYS A O 1
ATOM 3234 N N . CYS A 1 421 ? 54.934 8.016 -80.616 1.00 69.62 421 CYS A N 1
ATOM 3235 C CA . CYS A 1 421 ? 54.967 7.925 -82.068 1.00 69.62 421 CYS A CA 1
ATOM 3236 C C . CYS A 1 421 ? 55.779 6.693 -82.513 1.00 69.62 421 CYS A C 1
ATOM 3238 O O . CYS A 1 421 ? 56.742 6.307 -81.835 1.00 69.62 421 CYS A O 1
ATOM 3240 N N . PRO A 1 422 ? 55.392 6.051 -83.627 1.00 72.06 422 PRO A N 1
ATOM 3241 C CA . PRO A 1 422 ? 56.191 5.000 -84.244 1.00 72.06 422 PRO A CA 1
ATOM 3242 C C . PRO A 1 422 ? 57.628 5.473 -84.550 1.00 72.06 422 PRO A C 1
ATOM 3244 O O . PRO A 1 422 ? 57.851 6.673 -84.715 1.00 72.06 422 PRO A O 1
ATOM 3247 N N . PRO A 1 423 ? 58.609 4.557 -84.666 1.00 74.75 423 PRO A N 1
ATOM 3248 C CA . PRO A 1 423 ? 59.943 4.900 -85.165 1.00 74.75 423 PRO A CA 1
ATOM 3249 C C . PRO A 1 423 ? 59.861 5.639 -86.512 1.00 74.75 423 PRO A C 1
ATOM 3251 O O . PRO A 1 423 ? 59.089 5.222 -87.371 1.00 74.75 423 PRO A O 1
ATOM 3254 N N . GLY A 1 424 ? 60.632 6.720 -86.673 1.00 66.56 424 GLY A N 1
ATOM 3255 C CA . GLY A 1 424 ? 60.579 7.610 -87.847 1.00 66.56 424 GLY A CA 1
ATOM 3256 C C . GLY A 1 424 ? 59.560 8.755 -87.742 1.00 66.56 424 GLY A C 1
ATOM 3257 O O . GLY A 1 424 ? 59.515 9.619 -88.603 1.00 66.56 424 GLY A O 1
ATOM 3258 N N . PHE A 1 425 ? 58.757 8.821 -86.672 1.00 74.25 425 PHE A N 1
ATOM 3259 C CA . PHE A 1 425 ? 57.764 9.880 -86.459 1.00 74.25 425 PHE A CA 1
ATOM 3260 C C . PHE A 1 425 ? 58.035 10.638 -85.151 1.00 74.25 425 PHE A C 1
ATOM 3262 O O . PHE A 1 425 ? 58.430 10.053 -84.142 1.00 74.25 425 PHE A O 1
ATOM 3269 N N . SER A 1 426 ? 57.778 11.946 -85.148 1.00 73.94 426 SER A N 1
ATOM 3270 C CA . SER A 1 426 ? 57.907 12.838 -83.990 1.00 73.94 426 SER A CA 1
ATOM 3271 C C . SER A 1 426 ? 56.617 13.628 -83.777 1.00 73.94 426 SER A C 1
ATOM 3273 O O . SER A 1 426 ? 55.870 13.881 -84.722 1.00 73.94 426 SER A O 1
ATOM 3275 N N . GLY A 1 427 ? 56.331 14.000 -82.530 1.00 73.88 427 GLY A N 1
ATOM 3276 C CA . GLY A 1 427 ? 55.144 14.770 -82.168 1.00 73.88 427 GLY A CA 1
ATOM 3277 C C . GLY A 1 427 ? 54.648 14.488 -80.750 1.00 73.88 427 GLY A C 1
ATOM 3278 O O . GLY A 1 427 ? 55.406 14.017 -79.903 1.00 73.88 427 GLY A O 1
ATOM 3279 N N . ASP A 1 428 ? 53.371 14.788 -80.492 1.00 68.44 428 ASP A N 1
ATOM 3280 C CA . ASP A 1 428 ? 52.748 14.637 -79.164 1.00 68.44 428 ASP A CA 1
ATOM 3281 C C . ASP A 1 428 ? 52.466 13.180 -78.787 1.00 68.44 428 ASP A C 1
ATOM 3283 O O . ASP A 1 428 ? 52.151 12.877 -77.635 1.00 68.44 428 ASP A O 1
ATOM 3287 N N . GLY A 1 429 ? 52.578 12.278 -79.764 1.00 68.06 429 GLY A N 1
ATOM 3288 C CA . GLY A 1 429 ? 52.400 10.857 -79.562 1.00 68.06 429 GLY A CA 1
ATOM 3289 C C . GLY A 1 429 ? 50.958 10.418 -79.337 1.00 68.06 429 GLY A C 1
ATOM 3290 O O . GLY A 1 429 ? 50.739 9.217 -79.357 1.00 68.06 429 GLY A O 1
ATOM 3291 N N . PHE A 1 430 ? 49.988 11.331 -79.188 1.00 69.69 430 PHE A N 1
ATOM 3292 C CA . PHE A 1 430 ? 48.579 11.065 -78.866 1.00 69.69 430 PHE A CA 1
ATOM 3293 C C . PHE A 1 430 ? 47.677 11.116 -80.104 1.00 69.69 430 PHE A C 1
ATOM 3295 O O . PHE A 1 430 ? 46.915 10.181 -80.356 1.00 69.69 430 PHE A O 1
ATOM 3302 N N . LYS A 1 431 ? 47.773 12.192 -80.895 1.00 70.25 431 LYS A N 1
ATOM 3303 C CA . LYS A 1 431 ? 47.045 12.363 -82.168 1.00 70.25 431 LYS A CA 1
ATOM 3304 C C . LYS A 1 431 ? 47.960 12.857 -83.285 1.00 70.25 431 LYS A C 1
ATOM 3306 O O . LYS A 1 431 ? 47.737 12.504 -84.441 1.00 70.25 431 LYS A O 1
ATOM 3311 N N . ASN A 1 432 ? 48.994 13.626 -82.952 1.00 69.06 432 ASN A N 1
ATOM 3312 C CA . ASN A 1 432 ? 49.861 14.279 -83.918 1.00 69.06 432 ASN A CA 1
ATOM 3313 C C . ASN A 1 432 ? 51.234 13.610 -83.906 1.00 69.06 432 ASN A C 1
ATOM 3315 O O . ASN A 1 432 ? 52.103 13.960 -83.111 1.00 69.06 432 ASN A O 1
ATOM 3319 N N . CYS A 1 433 ? 51.414 12.644 -84.804 1.00 75.56 433 CYS A N 1
ATOM 3320 C CA . CYS A 1 433 ? 52.714 12.077 -85.142 1.00 75.56 433 CYS A CA 1
ATOM 3321 C C . CYS A 1 433 ? 53.010 12.410 -86.597 1.00 75.56 433 CYS A C 1
ATOM 3323 O O . CYS A 1 433 ? 52.305 11.951 -87.496 1.00 75.56 433 CYS A O 1
ATOM 3325 N N . THR A 1 434 ? 54.031 13.229 -86.818 1.00 76.56 434 THR A N 1
ATOM 3326 C CA . THR A 1 434 ? 54.494 13.618 -88.147 1.00 76.56 434 THR A CA 1
ATOM 3327 C C . THR A 1 434 ? 55.792 12.906 -88.459 1.00 76.56 434 THR A C 1
ATOM 3329 O O . THR A 1 434 ? 56.673 12.809 -87.607 1.00 76.56 434 THR A O 1
ATOM 3332 N N . ASP A 1 435 ? 55.886 12.407 -89.681 1.00 73.19 435 ASP A N 1
ATOM 3333 C CA . ASP A 1 435 ? 57.082 11.772 -90.216 1.00 73.19 435 ASP A CA 1
ATOM 3334 C C . ASP A 1 435 ? 58.282 12.730 -90.121 1.00 73.19 435 ASP A C 1
ATOM 3336 O O . ASP A 1 435 ? 58.189 13.901 -90.504 1.00 73.19 435 ASP A O 1
ATOM 3340 N N . VAL A 1 436 ? 59.384 12.255 -89.546 1.00 75.88 436 VAL A N 1
ATOM 3341 C CA . VAL A 1 436 ? 60.631 13.009 -89.404 1.00 75.88 436 VAL A CA 1
ATOM 3342 C C . VAL A 1 436 ? 61.418 12.839 -90.690 1.00 75.88 436 VAL A C 1
ATOM 3344 O O . VAL A 1 436 ? 61.585 11.732 -91.168 1.00 75.88 436 VAL A O 1
ATOM 3347 N N . ASN A 1 437 ? 61.937 13.928 -91.255 1.00 68.81 437 ASN A N 1
ATOM 3348 C CA . ASN A 1 437 ? 62.836 13.823 -92.398 1.00 68.81 437 ASN A CA 1
ATOM 3349 C C . ASN A 1 437 ? 64.270 13.547 -91.917 1.00 68.81 437 ASN A C 1
ATOM 3351 O O . ASN A 1 437 ? 65.031 14.479 -91.650 1.00 68.81 437 ASN A O 1
ATOM 3355 N N . GLU A 1 438 ? 64.671 12.279 -91.836 1.00 69.00 438 GLU A N 1
ATOM 3356 C CA . GLU A 1 438 ? 66.008 11.891 -91.364 1.00 69.00 438 GLU A CA 1
ATOM 3357 C C . GLU A 1 438 ? 67.147 12.343 -92.297 1.00 69.00 438 GLU A C 1
ATOM 3359 O O . GLU A 1 438 ? 68.316 12.275 -91.921 1.00 69.00 438 GLU A O 1
ATOM 3364 N N . CYS A 1 439 ? 66.832 12.841 -93.501 1.00 65.06 439 CYS A N 1
ATOM 3365 C CA . CYS A 1 439 ? 67.812 13.444 -94.407 1.00 65.06 439 CYS A CA 1
ATOM 3366 C C . CYS A 1 439 ? 68.235 14.870 -93.996 1.00 65.06 439 CYS A C 1
ATOM 3368 O O . CYS A 1 439 ? 69.274 15.344 -94.460 1.00 65.06 439 CYS A O 1
ATOM 3370 N N . GLU A 1 440 ? 67.445 15.572 -93.175 1.00 63.31 440 GLU A N 1
ATOM 3371 C CA . GLU A 1 440 ? 67.758 16.930 -92.687 1.00 63.31 440 GLU A CA 1
ATOM 3372 C C . GLU A 1 440 ? 68.481 16.913 -91.329 1.00 63.31 440 GLU A C 1
ATOM 3374 O O . GLU A 1 440 ? 69.268 17.812 -91.015 1.00 63.31 440 GLU A O 1
ATOM 3379 N N . GLU A 1 441 ? 68.288 15.844 -90.556 1.00 60.69 441 GLU A N 1
ATOM 3380 C CA . GLU A 1 441 ? 69.052 15.529 -89.352 1.00 60.69 441 GLU A CA 1
ATOM 3381 C C . GLU A 1 441 ? 70.473 15.094 -89.767 1.00 60.69 441 GLU A C 1
ATOM 3383 O O . GLU A 1 441 ? 70.686 14.035 -90.357 1.00 60.69 441 GLU A O 1
ATOM 3388 N N . LYS A 1 442 ? 71.489 15.923 -89.486 1.00 52.69 442 LYS A N 1
ATOM 3389 C CA . LYS A 1 442 ? 72.898 15.756 -89.931 1.00 52.69 442 LYS A CA 1
ATOM 3390 C C . LYS A 1 442 ? 73.617 14.483 -89.434 1.00 52.69 442 LYS A C 1
ATOM 3392 O O . LYS A 1 442 ? 74.838 14.381 -89.549 1.00 52.69 442 LYS A O 1
ATOM 3397 N N . THR A 1 443 ? 72.903 13.530 -88.853 1.00 56.09 443 THR A N 1
ATOM 3398 C CA . THR A 1 443 ? 73.434 12.363 -88.145 1.00 56.09 443 THR A CA 1
ATOM 3399 C C . THR A 1 443 ? 73.378 11.061 -88.947 1.00 56.09 443 THR A C 1
ATOM 3401 O O . THR A 1 443 ? 74.090 10.131 -88.579 1.00 56.09 443 THR A O 1
ATOM 3404 N N . VAL A 1 444 ? 72.623 10.973 -90.054 1.00 54.84 444 VAL A N 1
ATOM 3405 C CA . VAL A 1 444 ? 72.378 9.677 -90.734 1.00 54.84 444 VAL A CA 1
ATOM 3406 C C . VAL A 1 444 ? 73.194 9.461 -92.024 1.00 54.84 444 VAL A C 1
ATOM 3408 O O . VAL A 1 444 ? 73.517 8.325 -92.361 1.00 54.84 444 VAL A O 1
ATOM 3411 N N . CYS A 1 445 ? 73.625 10.512 -92.731 1.00 53.62 445 CYS A N 1
ATOM 3412 C CA . CYS A 1 445 ? 74.360 10.367 -94.000 1.00 53.62 445 CYS A CA 1
ATOM 3413 C C . CYS A 1 445 ? 75.841 10.779 -93.890 1.00 53.62 445 CYS A C 1
ATOM 3415 O O . CYS A 1 445 ? 76.176 11.954 -94.017 1.00 53.62 445 CYS A O 1
ATOM 3417 N N . GLN A 1 446 ? 76.749 9.807 -93.735 1.00 53.44 446 GLN A N 1
ATOM 3418 C CA . GLN A 1 446 ? 78.208 10.013 -93.803 1.00 53.44 446 GLN A CA 1
ATOM 3419 C C . GLN A 1 446 ? 78.846 9.383 -95.058 1.00 53.44 446 GLN A C 1
ATOM 3421 O O . GLN A 1 446 ? 79.854 8.686 -94.975 1.00 53.44 446 GLN A O 1
ATOM 3426 N N . CYS A 1 447 ? 78.296 9.634 -96.249 1.00 53.03 447 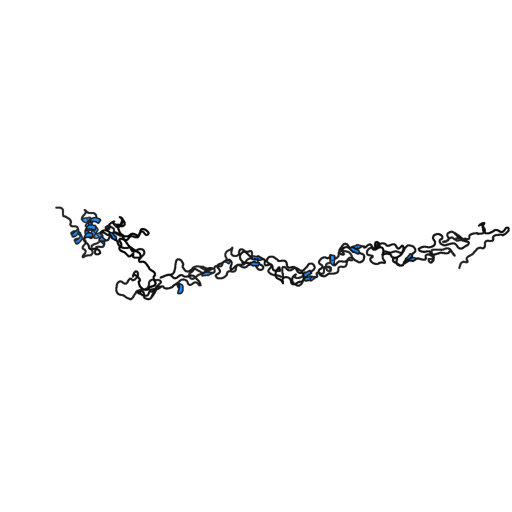CYS A N 1
ATOM 3427 C CA . CYS A 1 447 ? 78.972 9.287 -97.504 1.00 53.03 447 CYS A CA 1
ATOM 3428 C C . CYS A 1 447 ? 79.050 10.488 -98.459 1.00 53.03 447 CYS A C 1
ATOM 3430 O O . CYS A 1 447 ? 78.046 11.119 -98.785 1.00 53.03 447 CYS A O 1
ATOM 3432 N N . ARG A 1 448 ? 80.268 10.833 -98.908 1.00 50.66 448 ARG A N 1
ATOM 3433 C CA . ARG A 1 448 ? 80.496 11.901 -99.898 1.00 50.66 448 ARG A CA 1
ATOM 3434 C C . ARG A 1 448 ? 79.992 11.434 -101.268 1.00 50.66 448 ARG A C 1
ATOM 3436 O O . ARG A 1 448 ? 80.585 10.540 -101.859 1.00 50.66 448 ARG A O 1
ATOM 3443 N N . GLY A 1 449 ? 78.921 12.058 -101.764 1.00 57.84 449 GLY A N 1
ATOM 3444 C CA . GLY A 1 449 ? 78.360 11.820 -103.104 1.00 57.84 449 GLY A CA 1
ATOM 3445 C C . GLY A 1 449 ? 77.038 11.042 -103.146 1.00 57.84 449 GLY A C 1
ATOM 3446 O O . GLY A 1 449 ? 76.477 10.870 -104.225 1.00 57.84 449 GLY A O 1
ATOM 3447 N N . CYS A 1 450 ? 76.505 10.606 -102.004 1.00 58.38 450 CYS A N 1
ATOM 3448 C CA . CYS A 1 450 ? 75.192 9.964 -101.938 1.00 58.38 450 CYS A CA 1
ATOM 3449 C C . CYS A 1 450 ? 74.057 11.003 -101.988 1.00 58.38 450 CYS A C 1
ATOM 3451 O O . CYS A 1 450 ? 74.121 12.021 -101.300 1.00 58.38 450 CYS A O 1
ATOM 3453 N N . LYS A 1 451 ? 72.986 10.732 -102.747 1.00 58.53 451 LYS A N 1
ATOM 3454 C CA . LYS A 1 451 ? 71.707 11.451 -102.611 1.00 58.53 451 LYS A CA 1
ATOM 3455 C C . LYS A 1 451 ? 70.863 10.721 -101.567 1.00 58.53 451 LYS A C 1
ATOM 3457 O O . LYS A 1 451 ? 70.504 9.569 -101.795 1.00 58.53 451 LYS A O 1
ATOM 3462 N N . CYS A 1 452 ? 70.560 11.373 -100.445 1.00 57.00 452 CYS A N 1
ATOM 3463 C CA . CYS A 1 452 ? 69.582 10.846 -99.494 1.00 57.00 452 CYS A CA 1
ATOM 3464 C C . CYS A 1 452 ? 68.224 10.775 -100.202 1.00 57.00 452 CYS A C 1
ATOM 3466 O O . CYS A 1 452 ? 67.775 11.770 -100.777 1.00 57.00 452 CYS A O 1
ATOM 3468 N N . LYS A 1 453 ? 67.610 9.592 -100.237 1.00 57.78 453 LYS A N 1
ATOM 3469 C CA . LYS A 1 453 ? 66.282 9.392 -100.811 1.00 57.78 453 LYS A CA 1
ATOM 3470 C C . LYS A 1 453 ? 65.345 9.071 -99.658 1.00 57.78 453 LYS A C 1
ATOM 3472 O O . LYS A 1 453 ? 65.516 8.043 -99.015 1.00 57.78 453 LYS A O 1
ATOM 3477 N N . LYS A 1 454 ? 64.382 9.956 -99.407 1.00 55.94 454 LYS A N 1
ATOM 3478 C CA . LYS A 1 454 ? 63.293 9.688 -98.471 1.00 55.94 454 LYS A CA 1
ATOM 3479 C C . LYS A 1 454 ? 62.457 8.527 -99.020 1.00 55.94 454 LYS A C 1
ATOM 3481 O O . LYS A 1 454 ? 61.971 8.613 -100.149 1.00 55.94 454 LYS A O 1
ATOM 3486 N N . GLU A 1 455 ? 62.318 7.449 -98.256 1.00 55.38 455 GLU A N 1
ATOM 3487 C CA . GLU A 1 455 ? 61.267 6.457 -98.487 1.00 55.38 455 GLU A CA 1
ATOM 3488 C C . GLU A 1 455 ? 60.051 6.886 -97.669 1.00 55.38 455 GLU A C 1
ATOM 3490 O O . GLU A 1 455 ? 60.120 6.962 -96.447 1.00 55.38 455 GLU A O 1
ATOM 3495 N N . GLU A 1 456 ? 58.943 7.222 -98.330 1.00 53.06 456 GLU A N 1
ATOM 3496 C CA . GLU A 1 456 ? 57.689 7.475 -97.622 1.00 53.06 456 GLU A CA 1
ATOM 3497 C C . GLU A 1 456 ? 57.189 6.155 -97.031 1.00 53.06 456 GLU A C 1
ATOM 3499 O O . GLU A 1 456 ? 56.696 5.283 -97.753 1.00 53.06 456 GLU A O 1
ATOM 3504 N N . VAL A 1 457 ? 57.305 5.991 -95.712 1.00 53.47 457 VAL A N 1
ATOM 3505 C CA . VAL A 1 457 ? 56.679 4.870 -95.006 1.00 53.47 457 VAL A CA 1
ATOM 3506 C C . VAL A 1 457 ? 55.176 5.139 -94.925 1.00 53.47 457 VAL A C 1
ATOM 3508 O O . VAL A 1 457 ? 54.642 5.638 -93.936 1.00 53.47 457 VAL A O 1
ATOM 3511 N N . MET A 1 458 ? 54.470 4.814 -96.005 1.00 45.56 458 MET A N 1
ATOM 3512 C CA . MET A 1 458 ? 53.012 4.826 -96.045 1.00 45.56 458 MET A CA 1
ATOM 3513 C C . MET A 1 458 ? 52.491 3.586 -95.314 1.00 45.56 458 MET A C 1
ATOM 3515 O O . MET A 1 458 ? 52.449 2.488 -95.870 1.00 45.56 458 MET A O 1
ATOM 3519 N N . PHE A 1 459 ? 52.041 3.741 -94.067 1.00 47.38 459 PHE A N 1
ATOM 3520 C CA . PHE A 1 459 ? 51.129 2.756 -93.485 1.00 47.38 459 PHE A CA 1
ATOM 3521 C C . PHE A 1 459 ? 49.813 2.815 -94.274 1.00 47.38 459 PHE A C 1
ATOM 3523 O O . PHE A 1 459 ? 48.971 3.679 -94.029 1.00 47.38 459 PHE A O 1
ATOM 3530 N N . ASN A 1 460 ? 49.640 1.908 -95.242 1.00 35.25 460 ASN A N 1
ATOM 3531 C CA . ASN A 1 460 ? 48.414 1.775 -96.034 1.00 35.25 460 ASN A CA 1
ATOM 3532 C C . ASN A 1 460 ? 47.179 1.745 -95.126 1.00 35.25 460 ASN A C 1
ATOM 3534 O O . ASN A 1 460 ? 47.148 1.013 -94.138 1.00 35.25 460 ASN A O 1
ATOM 3538 N N . LEU A 1 461 ? 46.184 2.584 -95.423 1.00 35.88 461 LEU A N 1
ATOM 3539 C CA . LEU A 1 461 ? 44.859 2.579 -94.793 1.00 35.88 461 LEU A CA 1
ATOM 3540 C C . LEU A 1 461 ? 44.157 1.244 -95.079 1.00 35.88 461 LEU A C 1
ATOM 3542 O O . LEU A 1 461 ? 43.694 1.001 -96.188 1.00 35.88 461 LEU A O 1
ATOM 3546 N N . GLN A 1 462 ? 44.108 0.399 -94.056 1.00 31.33 462 GLN A N 1
ATOM 3547 C CA . GLN A 1 462 ? 43.110 -0.640 -93.835 1.00 31.33 462 GLN A CA 1
ATOM 3548 C C . GLN A 1 462 ? 42.580 -0.421 -92.426 1.00 31.33 462 GLN A C 1
ATOM 3550 O O . GLN A 1 462 ? 43.423 -0.128 -91.532 1.00 31.33 462 GLN A O 1
#

Organism: NCBI:txid109376

Foldseek 3Di:
DDPPDDLVVLCCVQQPVVVVSPDPVSLVVSVVVVPDDDSLVSLLVVQVPDDPPRGDVSQFDPSQWDPCCVPPNVQWDADPVVRQAQWDTGNVGIDQAQDQDPNFGWDDDSRHDTHGPPPPPDPDDDDDDPPPDPDPDDDLPDADDAQQWDDSNPRDTDGDQCVVVLVWAVDDPWDWAGDGRGTDPVNGTQAQQQWDDPNRHDTDGDQLVVDPQLAVDDPWDFDGDGRDNHSQVRAQDAQQWDDSNRHDTDGDQLQVDPQLAPDDPWDFDGDGRDNRSQVRAQDAQQWDDSSRHDTDGDQPVVDPQLAPDDPWDFDGDGRDNHSQVRIQDAAQWDDSNRHDTHGDQPVVDPQLAQDDPWFFDGDGRPNDSQPGTDDDAQWDDSRRHDTDGDFCVVPCQQAVDPPWDWDGDRRGTDPVQGTQADPQWDDNNRHDTHGDDVVVVPPPDDDPPDDDDDDPPDPDDD

Sequence (462 aa):
METTKDYVTDFAIRCPMKDEKYNKQCADQVIRSLGKLERSAVLKALCSGFRETTEPPICLTEDIETNECLQNNGGCWVDKRTNITACRDTFRGRVCRCPIVQGVKFLGDGYTHCEEPLFIYKDDLSFFPCFFCCCQNDHLKGCKCPPGFSGDGFKNCTDVNECEEKTVCQCRGCKCKNTWGSYDHLKGCKCPPGFSGDGFKNCTDVNECEEKTVCQCRGCKCKNTWGSYDHLKGCKCPPGFSGDGFKNCTDVNECEEKTVCQCRGCKCKNTWGSYDHLKGCKCPPGFSGDGFKNCTDVNECEEKTVCQCRGCKCKNTWGSYDHLKGCKCPPGFSGDGFKNCTDVNECEEKTVCQCRGCKCKNTWGSYDHLKGCKCPPGFSGDGFKNCTDVNECEEKTVCQCRGCKCKNTWGSYDHLKGCKCPPGFSGDGFKNCTDVNECEEKTVCQCRGCKCKKEEVMFNLQ

Radius of gyration: 76.33 Å; chains: 1; bounding box: 150×55×219 Å

InterPro domains:
  IPR000742 EGF-like domain [SM00181] (162-204)
  IPR000742 EGF-like domain [SM00181] (208-250)
  IPR000742 EGF-like domain [SM00181] (254-296)
  IPR000742 EGF-like domain [SM00181] (300-342)
  IPR000742 EGF-like domain [SM00181] (346-388)
  IPR000742 EGF-like domain [SM00181] (392-434)
  IPR001881 EGF-like calcium-binding domain [SM00179] (159-204)
  IPR001881 EGF-like calcium-binding domain [SM00179] (205-250)
  IPR001881 EGF-like calcium-binding domain [SM00179] (251-296)
  IPR001881 EGF-like calcium-binding domain [SM00179] (297-342)
  IPR001881 EGF-like calcium-binding domain [SM00179] (343-388)
  IPR001881 EGF-like calcium-binding domain [SM00179] (389-434)
  IPR026823 Complement Clr-like EGF domain [PF12662] (143-162)
  IPR026823 Complement Clr-like EGF domain [PF12662] (189-208)
  IPR026823 Complement Clr-like EGF domain [PF12662] (235-254)
  IPR026823 Complement Clr-like EGF domain [PF12662] (281-300)
  IPR026823 Complement Clr-like EGF domain [PF12662] (327-346)
  IPR026823 Complement Clr-like EGF domain [PF12662] (373-392)
  IPR026823 Complement Clr-like EGF domain [PF12662] (419-438)

Secondary structure (DSSP, 8-state):
------HHHHHHHHS-GGGT--SHHHHHHHHHHH-SS-HHHHHHHHHTTSPTT---GGGGSGGG---GGGTGGGG--EETTTTEE-EEEETTEEEE---EETTEEPEE-SSS-EE-------S------SSS----SS--S---PPTTEEE-SSS-EEEP-TTTTTSS--STT-B--EETTEE-GGG--BPPTTEEE-SSS-EEE--GGGSTTS--STT-EE---TT---TTTTEEPPTTEEE-SSS-EEE--GGGSTTS--STT-EE---TT---TTTTEEPPTTEEE-SSS-EEE--GGGSTTS--STT-EE---TT--SHHHHEEPPTTEEE-SSS-EEE--GGGSTTS--STTPEE---TT--STTSSEEPPTTEEE-SSS-EEE--GGGSTTS--STTPBP-EETTEE-TTS-SBPPTTEEE-SSS-EEE--TTTSTTS---TTPPP----------